Protein AF-0000000081781481 (afdb_homodimer)

Solvent-accessible surface area (backbone atoms only — not comparable to full-atom values): 28693 Å² total; per-residue (Å²): 136,82,78,78,69,82,81,73,68,86,67,67,90,69,80,58,37,53,49,70,46,69,35,91,81,50,75,36,24,35,36,35,25,37,42,32,80,87,38,30,53,44,37,58,68,42,41,53,49,47,42,52,50,50,53,54,48,68,73,36,82,69,44,55,28,35,36,44,34,38,70,39,82,60,22,34,7,67,5,62,32,61,75,64,61,47,91,55,53,70,69,59,33,44,56,41,52,50,41,51,52,51,37,49,54,51,54,53,55,39,74,46,49,32,34,20,42,31,59,27,24,18,24,35,48,22,27,53,55,37,67,37,30,80,39,30,38,33,33,61,67,101,35,40,38,28,44,36,43,40,72,66,63,40,80,79,55,70,49,54,50,51,55,45,19,38,45,45,35,61,69,54,35,51,54,34,47,74,66,17,42,67,26,45,64,67,55,26,42,74,47,45,72,28,75,43,77,39,56,60,91,40,36,67,59,53,48,51,55,54,50,50,59,58,67,70,32,39,62,71,16,30,32,50,38,49,37,59,69,44,45,68,52,53,42,64,38,67,75,38,54,65,57,53,49,50,53,49,46,63,53,48,68,32,65,72,37,38,51,44,46,51,51,53,52,51,52,51,52,48,48,55,53,53,68,75,97,136,82,77,77,67,83,80,72,68,87,65,67,87,67,80,58,36,53,47,71,45,68,34,90,81,49,75,36,24,37,36,36,26,36,41,32,78,87,39,29,53,45,37,59,68,41,40,51,49,47,40,51,50,52,50,52,47,70,72,34,81,70,43,55,28,34,36,42,34,39,71,36,83,59,22,34,7,65,5,62,33,60,74,65,62,45,92,53,55,70,67,59,34,44,55,41,51,50,40,52,53,51,37,48,53,52,53,53,54,38,72,45,50,32,33,20,44,30,59,28,23,18,24,36,48,22,28,53,56,35,67,35,30,79,39,30,39,33,31,62,67,101,35,40,38,27,45,36,42,14,63,65,40,32,69,78,55,64,48,56,48,52,55,45,20,72,55,45,35,47,42,55,34,53,54,32,47,43,65,17,43,67,27,45,62,70,54,26,42,72,48,45,70,29,73,41,76,38,55,60,92,40,38,65,59,52,47,50,55,54,50,53,61,59,66,70,48,60,62,71,63,52,33,51,52,51,36,64,68,45,42,66,48,52,42,65,37,66,77,37,56,65,56,52,47,51,53,50,48,62,53,48,68,32,67,72,36,40,52,42,44,50,50,52,52,52,52,51,52,47,50,54,52,53,66,76,97

Nearest PDB structures (foldseek):
  3ot6-assembly1_A  TM=9.466E-01  e=1.062E-15  Pseudomonas syringae pv. tomato
  5wyb-assembly1_B  TM=8.334E-01  e=3.389E-17  Pseudomonas aeruginosa PA14
  2ppy-assembly1_A  TM=7.833E-01  e=2.543E-17  Geobacillus kaustophilus HTA426
  3sll-assembly1_B  TM=8.277E-01  e=8.293E-13  Mycobacteroides abscessus ATCC 19977
  3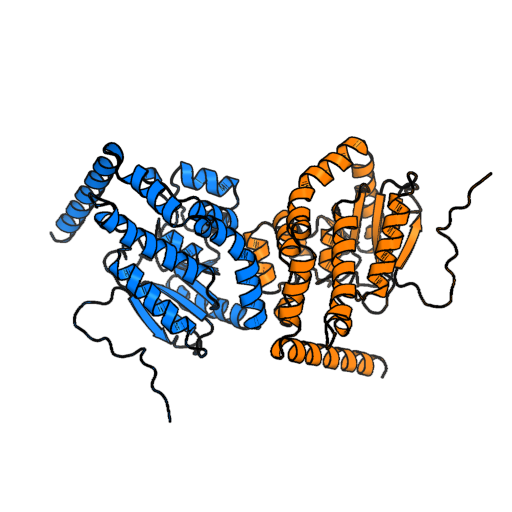sll-assembly1_A  TM=8.297E-01  e=2.469E-12  Mycobacteroides abscessus ATCC 19977

InterPro domains:
  IPR001753 Enoyl-CoA hydratase/isomerase-like domain [PF00378] (28-265)
  IPR018376 Enoyl-CoA hydratase/isomerase, conserved site [PS00166] (115-135)
  IPR029045 ClpP/crotonase-like domain superfamily [SSF52096] (17-269)

Secondary structure (DSSP, 8-state):
-----SSS----SS--SEEEEE-SS-TTEEEEEE--TTT--B-HHHHHHHHHHHHHHHH-TT--EEEEEESSTEEEE--B-GGGTSS--HHHHHHHHHHHHHHHHHHHT-SSEEEEEE-EEEETHHHHHHHTSSEEEEE-SS--EE-GGGGGT----HHHHHHHHHHH-HHHHHHHHHHTPEEPHHHHHHTTSSSEEE-GGGHHHHHHHHHHHHHTS-HHHHHHHHHHHHHHHHHHHHT-HHHHHHHHHHHHTSHHHHHHHHHHHHHHHHHHHHH--/-----SSS----SS--SEEEEE-SS-TTEEEEEE--TTT--B-HHHHHHHHHHHHHHHH-TT--EEEEEESSTEEEE--B-GGGTSS--HHHHHHHHHHHHHHHHHHHT-SSEEEEEE-EEEETHHHHHHHTSSEEEEE-SS--EE--GGGGT----HHHHHHHHHHH-HHHHHHHHHHTPEEPHHHHHHTTSSSEEE-GGGHHHHHHHHHHHHHTS-HHHHHHHHHHHHHHHHHHHHT-HHHHHHHHHHHHTSHHHHHHHHHHHHHHHHHHHHH--

Organism: Acanthaster planci (NCBI:txid133434)

Structure (mmCIF, N/CA/C/O backbone):
data_AF-0000000081781481-model_v1
#
loop_
_entity.id
_entity.type
_entity.pdbx_description
1 polymer 'Enoyl-CoA delta isomerase 1, mitochondrial'
#
loop_
_atom_site.group_PDB
_atom_site.id
_atom_site.type_symbol
_atom_site.label_atom_id
_atom_site.label_alt_id
_atom_site.label_comp_id
_atom_site.label_asym_id
_atom_site.label_entity_id
_atom_site.label_seq_id
_atom_site.pdbx_PDB_ins_code
_atom_site.Cartn_x
_atom_site.Cartn_y
_atom_site.Cartn_z
_atom_site.occupancy
_atom_site.B_iso_or_equiv
_atom_site.auth_seq_id
_atom_site.auth_comp_id
_atom_site.auth_asym_id
_atom_site.auth_atom_id
_atom_site.pdbx_PDB_model_num
ATOM 1 N N . MET A 1 1 ? 37.625 18.391 0.363 1 27.64 1 MET A N 1
ATOM 2 C CA . MET A 1 1 ? 37 19.719 0.466 1 27.64 1 MET A CA 1
ATOM 3 C C . MET A 1 1 ? 35.531 19.609 0.857 1 27.64 1 MET A C 1
ATOM 5 O O . MET A 1 1 ? 34.75 18.984 0.149 1 27.64 1 MET A O 1
ATOM 9 N N . GLU A 1 2 ? 35.219 19.594 2.199 1 27.23 2 GLU A N 1
ATOM 10 C CA . GLU A 1 2 ? 34.125 19.25 3.113 1 27.23 2 GLU A CA 1
ATOM 11 C C . GLU A 1 2 ? 32.938 20.188 2.936 1 27.23 2 GLU A C 1
ATOM 13 O O . GLU A 1 2 ? 33 21.359 3.293 1 27.23 2 GLU A O 1
ATOM 18 N N . SER A 1 3 ? 32.312 20.172 1.702 1 30.05 3 SER A N 1
ATOM 19 C CA . SER A 1 3 ? 31.234 21.125 1.466 1 30.05 3 SER A CA 1
ATOM 20 C C . SER A 1 3 ? 30.219 21.125 2.611 1 30.05 3 SER A C 1
ATOM 22 O O . SER A 1 3 ? 29.594 20.109 2.893 1 30.05 3 SER A O 1
ATOM 24 N N . THR A 1 4 ? 30.5 21.828 3.709 1 33.72 4 THR A N 1
ATOM 25 C CA . THR A 1 4 ? 29.688 22.25 4.848 1 33.72 4 THR A CA 1
ATOM 26 C C . THR A 1 4 ? 28.312 22.75 4.387 1 33.72 4 THR A C 1
ATOM 28 O O . THR A 1 4 ? 28.219 23.812 3.754 1 33.72 4 THR A O 1
ATOM 31 N N . SER A 1 5 ? 27.438 21.906 3.889 1 33.53 5 SER A N 1
ATOM 32 C CA . SER A 1 5 ? 26.141 22.141 3.268 1 33.53 5 SER A CA 1
ATOM 33 C C . SER A 1 5 ? 25.359 23.219 4.012 1 33.53 5 SER A C 1
ATOM 35 O O . SER A 1 5 ? 25.578 23.438 5.203 1 33.53 5 SER A O 1
ATOM 37 N N . ARG A 1 6 ? 24.562 24.156 3.279 1 36.06 6 ARG A N 1
ATOM 38 C CA . ARG A 1 6 ? 23.75 25.359 3.338 1 36.06 6 ARG A CA 1
ATOM 39 C C . ARG A 1 6 ? 22.625 25.219 4.367 1 36.06 6 ARG A C 1
ATOM 41 O O . ARG A 1 6 ? 21.703 26.031 4.406 1 36.06 6 ARG A O 1
ATOM 48 N N . LEU A 1 7 ? 22.5 24.016 4.934 1 38.19 7 LEU A N 1
ATOM 49 C CA . LEU A 1 7 ? 21.344 23.938 5.805 1 38.19 7 LEU A CA 1
ATOM 50 C C . LEU A 1 7 ? 21.438 24.938 6.949 1 38.19 7 LEU A C 1
ATOM 52 O O . LEU A 1 7 ? 20.672 24.859 7.91 1 38.19 7 LEU A O 1
ATOM 56 N N . SER A 1 8 ? 22.734 25.531 7.203 1 34.19 8 SER A N 1
ATOM 57 C CA . SER A 1 8 ? 22.938 26.297 8.43 1 34.19 8 SER A CA 1
ATOM 58 C C . SER A 1 8 ? 21.953 27.469 8.508 1 34.19 8 SER A C 1
ATOM 60 O O . SER A 1 8 ? 21.266 27.641 9.516 1 34.19 8 SER A O 1
ATOM 62 N N . GLY A 1 9 ? 22.375 28.734 7.789 1 34.97 9 GLY A N 1
ATOM 63 C CA . GLY A 1 9 ? 22.547 30.109 8.273 1 34.97 9 GLY A CA 1
ATOM 64 C C . GLY A 1 9 ? 21.25 30.891 8.273 1 34.97 9 GLY A C 1
ATOM 65 O O . GLY A 1 9 ? 21.266 32.125 8.359 1 34.97 9 GLY A O 1
ATOM 66 N N . ILE A 1 10 ? 20.078 30.484 7.641 1 37.06 10 ILE A N 1
ATOM 67 C CA . ILE A 1 10 ? 19.281 31.688 7.566 1 37.06 10 ILE A CA 1
ATOM 68 C C . ILE A 1 10 ? 18.906 32.156 8.977 1 37.06 10 ILE A C 1
ATOM 70 O O . ILE A 1 10 ? 18.062 31.531 9.633 1 37.06 10 ILE A O 1
ATOM 74 N N . SER A 1 11 ? 19.812 32.594 9.828 1 36.09 11 SER A N 1
ATOM 75 C CA . SER A 1 11 ? 19.672 33.281 11.102 1 36.09 11 SER A CA 1
ATOM 76 C C . SER A 1 11 ? 18.75 34.5 10.961 1 36.09 11 SER A C 1
ATOM 78 O O . SER A 1 11 ? 18.688 35.344 11.859 1 36.09 11 SER A O 1
ATOM 80 N N . ASN A 1 12 ? 18.25 34.969 9.852 1 38.19 12 ASN A N 1
ATOM 81 C CA . ASN A 1 12 ? 17.656 36.281 10.117 1 38.19 12 ASN A CA 1
ATOM 82 C C . ASN A 1 12 ? 16.594 36.188 11.211 1 38.19 12 ASN A C 1
ATOM 84 O O . ASN A 1 12 ? 16.047 35.125 11.477 1 38.19 12 ASN A O 1
ATOM 88 N N . GLY A 1 13 ? 16.266 37.219 12.125 1 46.69 13 GLY A N 1
ATOM 89 C CA . GLY A 1 13 ? 15.445 37.531 13.281 1 46.69 13 GLY A CA 1
ATOM 90 C C . GLY A 1 13 ? 14.086 36.844 13.227 1 46.69 13 GLY A C 1
ATOM 91 O O . GLY A 1 13 ? 13.289 36.969 14.164 1 46.69 13 GLY A O 1
ATOM 92 N N . THR A 1 14 ? 13.43 36.688 12.086 1 59.25 14 THR A N 1
ATOM 93 C CA . THR A 1 14 ? 12.047 36.219 12.117 1 59.25 14 THR A CA 1
ATOM 94 C C . THR A 1 14 ? 11.992 34.75 12.438 1 59.25 14 THR A C 1
ATOM 96 O O . THR A 1 14 ? 12.742 33.938 11.859 1 59.25 14 THR A O 1
ATOM 99 N N . GLN A 1 15 ? 11.445 34.438 13.555 1 75.94 15 GLN A N 1
ATOM 100 C CA . GLN A 1 15 ? 11.328 33.062 14.086 1 75.94 15 GLN A CA 1
ATOM 101 C C . GLN A 1 15 ? 10.828 32.094 13.023 1 75.94 15 GLN A C 1
ATOM 103 O O . GLN A 1 15 ? 9.82 32.344 12.367 1 75.94 15 GLN A O 1
ATOM 108 N N . ARG A 1 16 ? 11.672 31.141 12.672 1 91.81 16 ARG A N 1
ATOM 109 C CA . ARG A 1 16 ? 11.297 30.125 11.703 1 91.81 16 ARG A CA 1
ATOM 110 C C . ARG A 1 16 ? 10.148 29.266 12.227 1 91.81 16 ARG A C 1
ATOM 112 O O . ARG A 1 16 ? 10.133 28.891 13.398 1 91.81 16 ARG A O 1
ATOM 119 N N . HIS A 1 17 ? 9.18 29.172 11.391 1 97.88 17 HIS A N 1
ATOM 120 C CA . HIS A 1 17 ? 8.031 28.344 11.742 1 97.88 17 HIS A CA 1
ATOM 121 C C . HIS A 1 17 ? 8.367 26.859 11.609 1 97.88 17 HIS A C 1
ATOM 123 O O . HIS A 1 17 ? 7.629 26 12.102 1 97.88 17 HIS A O 1
ATOM 129 N N . VAL A 1 18 ? 9.461 26.531 10.891 1 98.5 18 VAL A N 1
ATOM 130 C CA . VAL A 1 18 ? 9.922 25.156 10.727 1 98.5 18 VAL A CA 1
ATOM 131 C C . VAL A 1 18 ? 11.438 25.094 10.875 1 98.5 18 VAL A C 1
ATOM 133 O O . VAL A 1 18 ? 12.148 25.953 10.367 1 98.5 18 VAL A O 1
ATOM 136 N N . THR A 1 19 ? 11.922 24.156 11.617 1 98.12 19 THR A N 1
ATOM 137 C CA . THR A 1 19 ? 13.352 23.938 11.75 1 98.12 19 THR A CA 1
ATOM 138 C C . THR A 1 19 ? 13.734 22.547 11.258 1 98.12 19 THR A C 1
ATOM 140 O O . THR A 1 19 ? 12.891 21.656 11.164 1 98.12 19 THR A O 1
ATOM 143 N N . VAL A 1 20 ? 14.961 22.359 10.867 1 98.19 20 VAL A N 1
ATOM 144 C CA . VAL A 1 20 ? 15.438 21.078 10.383 1 98.19 20 VAL A CA 1
ATOM 145 C C . VAL A 1 20 ? 16.844 20.812 10.914 1 98.19 20 VAL A C 1
ATOM 147 O O . VAL A 1 20 ? 17.672 21.734 11.008 1 98.19 20 VAL A O 1
ATOM 150 N N . GLU A 1 21 ? 17.156 19.688 11.359 1 98 21 GLU A N 1
ATOM 151 C CA . GLU A 1 21 ? 18.469 19.234 11.781 1 98 21 GLU A CA 1
ATOM 152 C C . GLU A 1 21 ? 18.719 17.781 11.375 1 98 21 GLU A C 1
ATOM 154 O O . GLU A 1 21 ? 17.781 17.062 11.055 1 98 21 GLU A O 1
ATOM 159 N N . LYS A 1 22 ? 19.969 17.375 11.281 1 98 22 LYS A N 1
ATOM 160 C CA . LYS A 1 22 ? 20.312 15.977 11.07 1 98 22 LYS A CA 1
ATOM 161 C C . LYS A 1 22 ? 20.016 15.148 12.32 1 98 22 LYS A C 1
ATOM 163 O O . LYS A 1 22 ? 20.297 15.578 13.438 1 98 22 LYS A O 1
ATOM 168 N N . ASP A 1 23 ? 19.406 14.016 12.125 1 98.31 23 ASP A N 1
ATOM 169 C CA . ASP A 1 23 ? 19.156 13.148 13.281 1 98.31 23 ASP A CA 1
ATOM 170 C C . ASP A 1 23 ? 20.469 12.766 13.969 1 98.31 23 ASP A C 1
ATOM 172 O O . ASP A 1 23 ? 21.469 12.516 13.297 1 98.31 23 ASP A O 1
ATOM 176 N N . LYS A 1 24 ? 20.453 12.672 15.25 1 95.88 24 LYS A N 1
ATOM 177 C CA . LYS A 1 24 ? 21.656 12.461 16.031 1 95.88 24 LYS A CA 1
ATOM 178 C C . LYS A 1 24 ? 22.141 11.016 15.93 1 95.88 24 LYS A C 1
ATOM 180 O O . LYS A 1 24 ? 23.328 10.734 16.156 1 95.88 24 LYS A O 1
ATOM 185 N N . VAL A 1 25 ? 21.266 10.125 15.68 1 97.5 25 VAL A N 1
ATOM 186 C CA . VAL A 1 25 ? 21.578 8.695 15.672 1 97.5 25 VAL A CA 1
ATOM 187 C C . VAL A 1 25 ? 21.656 8.188 14.234 1 97.5 25 VAL A C 1
ATOM 189 O O . VAL A 1 25 ? 22.641 7.547 13.852 1 97.5 25 VAL A O 1
ATOM 192 N N . LEU A 1 26 ? 20.656 8.508 13.469 1 98.06 26 LEU A N 1
ATOM 193 C CA . LEU A 1 26 ? 20.594 8.117 12.062 1 98.06 26 LEU A CA 1
ATOM 194 C C . LEU A 1 26 ? 21.109 9.242 11.172 1 98.06 26 LEU A C 1
ATOM 196 O O . LEU A 1 26 ? 20.359 10.156 10.828 1 98.06 26 LEU A O 1
ATOM 200 N N . LYS A 1 27 ? 22.266 9.188 10.672 1 96.31 27 LYS A N 1
ATOM 201 C CA . LYS A 1 27 ? 22.969 10.289 10.016 1 96.31 27 LYS A CA 1
ATOM 202 C C . LYS A 1 27 ? 22.359 10.586 8.648 1 96.31 27 LYS A C 1
ATOM 204 O O . LYS A 1 27 ? 22.594 11.656 8.078 1 96.31 27 LYS A O 1
ATOM 209 N N . ASP A 1 28 ? 21.609 9.688 8.062 1 98.25 28 ASP A N 1
ATOM 210 C CA . ASP A 1 28 ? 21 9.898 6.758 1 98.25 28 ASP A CA 1
ATOM 211 C C . ASP A 1 28 ? 19.531 10.281 6.895 1 98.25 28 ASP A C 1
ATOM 213 O O . ASP A 1 28 ? 18.75 10.164 5.941 1 98.25 28 ASP A O 1
ATOM 217 N N . VAL A 1 29 ? 19.188 10.758 8.102 1 98.81 29 VAL A N 1
ATOM 218 C CA . VAL A 1 29 ? 17.797 11.117 8.367 1 98.81 29 VAL A CA 1
ATOM 219 C C . VAL A 1 29 ? 17.734 12.57 8.844 1 98.81 29 VAL A C 1
ATOM 221 O O . VAL A 1 29 ? 18.516 12.992 9.695 1 98.81 29 VAL A O 1
ATOM 224 N N . ALA A 1 30 ? 16.844 13.367 8.281 1 98.81 30 ALA A N 1
ATOM 225 C CA . ALA A 1 30 ? 16.562 14.727 8.727 1 98.81 30 ALA A CA 1
ATOM 226 C C . ALA A 1 30 ? 15.398 14.75 9.711 1 98.81 30 ALA A C 1
ATOM 228 O O . ALA A 1 30 ? 14.422 14.008 9.539 1 98.81 30 ALA A O 1
ATOM 229 N N . VAL A 1 31 ? 15.516 15.555 10.695 1 98.88 31 VAL A N 1
ATOM 230 C CA . VAL A 1 31 ? 14.398 15.805 11.602 1 98.88 31 VAL A CA 1
ATOM 231 C C . VAL A 1 31 ? 13.82 17.188 11.336 1 98.88 31 VAL A C 1
ATOM 233 O O . VAL A 1 31 ? 14.492 18.203 11.547 1 98.88 31 VAL A O 1
ATOM 236 N N . ILE A 1 32 ? 12.656 17.234 10.828 1 98.81 32 ILE A N 1
ATOM 237 C CA . ILE A 1 32 ? 11.914 18.453 10.555 1 98.81 32 ILE A CA 1
ATOM 238 C C . ILE A 1 32 ? 10.945 18.734 11.695 1 98.81 32 ILE A C 1
ATOM 240 O O . ILE A 1 32 ? 10.086 17.906 12.008 1 98.81 32 ILE A O 1
ATOM 244 N N . SER A 1 33 ? 11 19.906 12.266 1 98.81 33 SER A N 1
ATOM 245 C CA . SER A 1 33 ? 10.156 20.234 13.406 1 98.81 33 SER A CA 1
ATOM 246 C C . SER A 1 33 ? 9.305 21.469 13.125 1 98.81 33 SER A C 1
ATOM 248 O O . SER A 1 33 ? 9.836 22.547 12.812 1 98.81 33 SER A O 1
ATOM 250 N N . LEU A 1 34 ? 7.984 21.281 13.172 1 98.75 34 LEU A N 1
ATOM 251 C CA . LEU A 1 34 ? 7.113 22.453 13.227 1 98.75 34 LEU A CA 1
ATOM 252 C C . LEU A 1 34 ? 7.379 23.281 14.484 1 98.75 34 LEU A C 1
ATOM 254 O O . LEU A 1 34 ? 7.496 22.719 15.578 1 98.75 34 LEU A O 1
ATOM 258 N N . ASN A 1 35 ? 7.465 24.578 14.289 1 98.06 35 ASN A N 1
ATOM 259 C CA . ASN A 1 35 ? 7.945 25.422 15.383 1 98.06 35 ASN A CA 1
ATOM 260 C C . ASN A 1 35 ? 7.215 26.766 15.414 1 98.06 35 ASN A C 1
ATOM 262 O O . ASN A 1 35 ? 7.84 27.812 15.586 1 98.06 35 ASN A O 1
ATOM 266 N N . ARG A 1 36 ? 5.93 26.672 15.172 1 96.88 36 ARG A N 1
ATOM 267 C CA . ARG A 1 36 ? 5.102 27.875 15.25 1 96.88 36 ARG A CA 1
ATOM 268 C C . ARG A 1 36 ? 4.164 27.812 16.453 1 96.88 36 ARG A C 1
ATOM 270 O O . ARG A 1 36 ? 3.047 27.312 16.344 1 96.88 36 ARG A O 1
ATOM 277 N N . SER A 1 37 ? 4.555 28.359 17.5 1 93.94 37 SER A N 1
ATOM 278 C CA . SER A 1 37 ? 3.729 28.422 18.688 1 93.94 37 SER A CA 1
ATOM 279 C C . SER A 1 37 ? 2.482 29.266 18.469 1 93.94 37 SER A C 1
ATOM 281 O O . SER A 1 37 ? 2.52 30.25 17.719 1 93.94 37 SER A O 1
ATOM 283 N N . PRO A 1 38 ? 1.333 28.969 19.047 1 94.19 38 PRO A N 1
ATOM 284 C CA . PRO A 1 38 ? 1.191 27.984 20.109 1 94.19 38 PRO A CA 1
ATOM 285 C C . PRO A 1 38 ? 0.744 26.609 19.594 1 94.19 38 PRO A C 1
ATOM 287 O O . PRO A 1 38 ? 0.763 25.625 20.328 1 94.19 38 PRO A O 1
ATOM 290 N N . SER A 1 39 ? 0.363 26.531 18.391 1 96.12 39 SER A N 1
ATOM 291 C CA . SER A 1 39 ? -0.288 25.266 18.062 1 96.12 39 SER A CA 1
ATOM 292 C C . SER A 1 39 ? 0.047 24.844 16.625 1 96.12 39 SER A C 1
ATOM 294 O O . SER A 1 39 ? -0.646 24 16.047 1 96.12 39 SER A O 1
ATOM 296 N N . ASN A 1 40 ? 1.096 25.438 16.031 1 97.5 40 ASN A N 1
ATOM 297 C CA . ASN A 1 40 ? 1.562 25.078 14.703 1 97.5 40 ASN A CA 1
ATOM 298 C C . ASN A 1 40 ? 0.438 25.172 13.672 1 97.5 40 ASN A C 1
ATOM 300 O O . ASN A 1 40 ? 0.231 24.234 12.898 1 97.5 40 ASN A O 1
ATOM 304 N N . LEU A 1 41 ? -0.308 26.328 13.766 1 97.12 41 LEU A N 1
ATOM 305 C CA . LEU A 1 41 ? -1.279 26.578 12.711 1 97.12 41 LEU A CA 1
ATOM 306 C C . LEU A 1 41 ? -0.585 26.719 11.359 1 97.12 41 LEU A C 1
ATOM 308 O O . LEU A 1 41 ? 0.449 27.391 11.258 1 97.12 41 LEU A O 1
ATOM 312 N N . LEU A 1 42 ? -1.182 26.109 10.359 1 98 42 LEU A N 1
ATOM 313 C CA . LEU A 1 42 ? -0.59 26.125 9.023 1 98 42 LEU A CA 1
ATOM 314 C C . LEU A 1 42 ? -0.992 27.375 8.258 1 98 42 LEU A C 1
ATOM 316 O O . LEU A 1 42 ? -2.121 27.469 7.773 1 98 42 LEU A O 1
ATOM 320 N N . ASN A 1 43 ? -0.117 28.312 8.242 1 97.19 43 ASN A N 1
ATOM 321 C CA . ASN A 1 43 ? -0.297 29.469 7.383 1 97.19 43 ASN A CA 1
ATOM 322 C C . ASN A 1 43 ? 0.637 29.422 6.176 1 97.19 43 ASN A C 1
ATOM 324 O O . ASN A 1 43 ? 1.424 28.484 6.031 1 97.19 43 ASN A O 1
ATOM 328 N N . ARG A 1 44 ? 0.47 30.375 5.332 1 97.31 44 ARG A N 1
ATOM 329 C CA . ARG A 1 44 ? 1.217 30.391 4.078 1 97.31 44 ARG A CA 1
ATOM 330 C C . ARG A 1 44 ? 2.721 30.359 4.336 1 97.31 44 ARG A C 1
ATOM 332 O O . ARG A 1 44 ? 3.457 29.641 3.67 1 97.31 44 ARG A O 1
ATOM 339 N N . LYS A 1 45 ? 3.178 31.125 5.258 1 97 45 LYS A N 1
ATOM 340 C CA . LYS A 1 45 ? 4.602 31.188 5.57 1 97 45 LYS A CA 1
ATOM 341 C C . LYS A 1 45 ? 5.125 29.812 6.008 1 97 45 LYS A C 1
ATOM 343 O O . LYS A 1 45 ? 6.16 29.359 5.516 1 97 45 LYS A O 1
ATOM 348 N N . LEU A 1 46 ? 4.477 29.172 6.949 1 98.19 46 LEU A N 1
ATOM 349 C CA . LEU A 1 46 ? 4.883 27.859 7.43 1 98.19 46 LEU A CA 1
ATOM 350 C C . LEU A 1 46 ? 4.91 26.844 6.285 1 98.19 46 LEU A C 1
ATOM 352 O O . LEU A 1 46 ? 5.867 26.078 6.148 1 98.19 46 LEU A O 1
ATOM 356 N N . LEU A 1 47 ? 3.857 26.844 5.457 1 98.5 47 LEU A N 1
ATOM 357 C CA . LEU A 1 47 ? 3.775 25.922 4.332 1 98.5 47 LEU A CA 1
ATOM 358 C C . LEU A 1 47 ? 4.949 26.125 3.381 1 98.5 47 LEU A C 1
ATOM 360 O O . LEU A 1 47 ? 5.578 25.141 2.953 1 98.5 47 LEU A O 1
ATOM 364 N N . ARG A 1 48 ? 5.266 27.328 3.064 1 97.88 48 ARG A N 1
ATOM 365 C CA . ARG A 1 48 ? 6.344 27.625 2.127 1 97.88 48 ARG A CA 1
ATOM 366 C C . ARG A 1 48 ? 7.699 27.234 2.707 1 97.88 48 ARG A C 1
ATOM 368 O O . ARG A 1 48 ? 8.57 26.734 1.989 1 97.88 48 ARG A O 1
ATOM 375 N N . GLU A 1 49 ? 7.867 27.484 3.998 1 98.12 49 GLU A N 1
ATOM 376 C CA . GLU A 1 49 ? 9.102 27.062 4.656 1 98.12 49 GLU A CA 1
ATOM 377 C C . GLU A 1 49 ? 9.242 25.547 4.625 1 98.12 49 GLU A C 1
ATOM 379 O O . GLU A 1 49 ? 10.328 25.031 4.363 1 98.12 49 GLU A O 1
ATOM 384 N N . LEU A 1 50 ? 8.18 24.859 4.91 1 98.44 50 LEU A N 1
ATOM 385 C CA . LEU A 1 50 ? 8.195 23.391 4.895 1 98.44 50 LEU A CA 1
ATOM 386 C C . LEU A 1 50 ? 8.508 22.875 3.496 1 98.44 50 LEU A C 1
ATOM 388 O O . LEU A 1 50 ? 9.312 21.953 3.342 1 98.44 50 LEU A O 1
ATOM 392 N N . ILE A 1 51 ? 7.914 23.453 2.457 1 98.44 51 ILE A N 1
ATOM 393 C CA . ILE A 1 51 ? 8.164 23.078 1.07 1 98.44 51 ILE A CA 1
ATOM 394 C C . ILE A 1 51 ? 9.648 23.25 0.744 1 98.44 51 ILE A C 1
ATOM 396 O O . ILE A 1 51 ? 10.281 22.344 0.193 1 98.44 51 ILE A O 1
ATOM 400 N N . ALA A 1 52 ? 10.164 24.391 1.097 1 97.94 52 ALA A N 1
ATOM 401 C CA . ALA A 1 52 ? 11.562 24.688 0.813 1 97.94 52 ALA A CA 1
ATOM 402 C C . ALA A 1 52 ? 12.484 23.672 1.491 1 97.94 52 ALA A C 1
ATOM 404 O O . ALA A 1 52 ? 13.445 23.203 0.886 1 97.94 52 ALA A O 1
ATOM 405 N N . ILE A 1 53 ? 12.188 23.344 2.693 1 98.06 53 ILE A N 1
ATOM 406 C CA . ILE A 1 53 ? 12.992 22.406 3.463 1 98.06 53 ILE A CA 1
ATOM 407 C C . ILE A 1 53 ? 12.922 21.016 2.826 1 98.06 53 ILE A C 1
ATOM 409 O O . ILE A 1 53 ? 13.945 20.359 2.645 1 98.06 53 ILE A O 1
ATOM 413 N N . ILE A 1 54 ? 11.766 20.547 2.482 1 98.31 54 ILE A N 1
ATOM 414 C CA . ILE A 1 54 ? 11.586 19.234 1.866 1 98.31 54 ILE A CA 1
ATOM 415 C C . ILE A 1 54 ? 12.336 19.188 0.536 1 98.31 54 ILE A C 1
ATOM 417 O O . ILE A 1 54 ? 13.016 18.203 0.237 1 98.31 54 ILE A O 1
ATOM 421 N N . ASP A 1 55 ? 12.227 20.25 -0.242 1 98.31 55 ASP A N 1
ATOM 422 C CA . ASP A 1 55 ? 12.93 20.328 -1.519 1 98.31 55 ASP A CA 1
ATOM 423 C C . ASP A 1 55 ? 14.438 20.219 -1.32 1 98.31 55 ASP A C 1
ATOM 425 O O . ASP A 1 55 ? 15.117 19.516 -2.07 1 98.31 55 ASP A O 1
ATOM 429 N N . ASP A 1 56 ? 14.938 20.922 -0.339 1 97.94 56 ASP A N 1
ATOM 430 C CA . ASP A 1 56 ? 16.359 20.891 -0.047 1 97.94 56 ASP A CA 1
ATOM 431 C C . ASP A 1 56 ? 16.828 19.484 0.332 1 97.94 56 ASP A C 1
ATOM 433 O O . ASP A 1 56 ? 17.844 19 -0.157 1 97.94 56 ASP A O 1
ATOM 437 N N . ILE A 1 57 ? 16.062 18.844 1.188 1 98.12 57 ILE A N 1
ATOM 438 C CA . ILE A 1 57 ? 16.406 17.5 1.642 1 98.12 57 ILE A CA 1
ATOM 439 C C . ILE A 1 57 ? 16.312 16.531 0.476 1 98.12 57 ILE A C 1
ATOM 441 O O . ILE A 1 57 ? 17.172 15.648 0.315 1 98.12 57 ILE A O 1
ATOM 445 N N . GLU A 1 58 ? 15.344 16.656 -0.349 1 97.06 58 GLU A N 1
ATOM 446 C CA . GLU A 1 58 ? 15.133 15.805 -1.521 1 97.06 58 GLU A CA 1
ATOM 447 C C . GLU A 1 58 ? 16.312 15.906 -2.49 1 97.06 58 GLU A C 1
ATOM 449 O O . GLU A 1 58 ? 16.688 14.922 -3.127 1 97.06 58 GLU A O 1
ATOM 454 N N . ALA A 1 59 ? 16.844 17.031 -2.588 1 97.25 59 ALA A N 1
ATOM 455 C CA . ALA A 1 59 ? 17.922 17.297 -3.543 1 97.25 59 ALA A CA 1
ATOM 456 C C . ALA A 1 59 ? 19.25 16.797 -3.004 1 97.25 59 ALA A C 1
ATOM 458 O O . ALA A 1 59 ? 20.234 16.688 -3.756 1 97.25 59 ALA A O 1
ATOM 459 N N . ASN A 1 60 ? 19.359 16.609 -1.707 1 97.12 60 ASN A N 1
ATOM 460 C CA . ASN A 1 60 ? 20.578 16.172 -1.037 1 97.12 60 ASN A CA 1
ATOM 461 C C . ASN A 1 60 ? 20.609 14.656 -0.856 1 97.12 60 ASN A C 1
ATOM 463 O O . ASN A 1 60 ? 19.938 14.125 0.027 1 97.12 60 ASN A O 1
ATOM 467 N N . LYS A 1 61 ? 21.422 13.93 -1.583 1 94.56 61 LYS A N 1
ATOM 468 C CA . LYS A 1 61 ? 21.438 12.469 -1.647 1 94.56 61 LYS A CA 1
ATOM 469 C C . LYS A 1 61 ? 21.938 11.867 -0.339 1 94.56 61 LYS A C 1
ATOM 471 O O . LYS A 1 61 ? 21.828 10.664 -0.116 1 94.56 61 LYS A O 1
ATOM 476 N N . SER A 1 62 ? 22.5 12.703 0.531 1 96.81 62 SER A N 1
ATOM 477 C CA . SER A 1 62 ? 22.969 12.188 1.817 1 96.81 62 SER A CA 1
ATOM 478 C C . SER A 1 62 ? 21.797 11.867 2.738 1 96.81 62 SER A C 1
ATOM 480 O O . SER A 1 62 ? 21.969 11.188 3.752 1 96.81 62 SER A O 1
ATOM 482 N N . TYR A 1 63 ? 20.641 12.383 2.447 1 98.5 63 TYR A N 1
ATOM 483 C CA . TYR A 1 63 ? 19.453 12.07 3.227 1 98.5 63 TYR A CA 1
ATOM 484 C C . TYR A 1 63 ? 18.625 10.984 2.545 1 98.5 63 TYR A C 1
ATOM 486 O O . TYR A 1 63 ? 18.375 11.047 1.34 1 98.5 63 TYR A O 1
ATOM 494 N N . ARG A 1 64 ? 18.188 9.992 3.344 1 98.5 64 ARG A N 1
ATOM 495 C CA . ARG A 1 64 ? 17.344 8.898 2.859 1 98.5 64 ARG A CA 1
ATOM 496 C C . ARG A 1 64 ? 16 8.883 3.58 1 98.5 64 ARG A C 1
ATOM 498 O O . ARG A 1 64 ? 15.062 8.234 3.127 1 98.5 64 ARG A O 1
ATOM 505 N N . GLY A 1 65 ? 15.922 9.57 4.703 1 98.75 65 GLY A N 1
ATOM 506 C CA . GLY A 1 65 ? 14.688 9.633 5.477 1 98.75 65 GLY A CA 1
ATOM 507 C C . GLY A 1 65 ? 14.453 10.984 6.121 1 98.75 65 GLY A C 1
ATOM 508 O O . GLY A 1 65 ? 15.367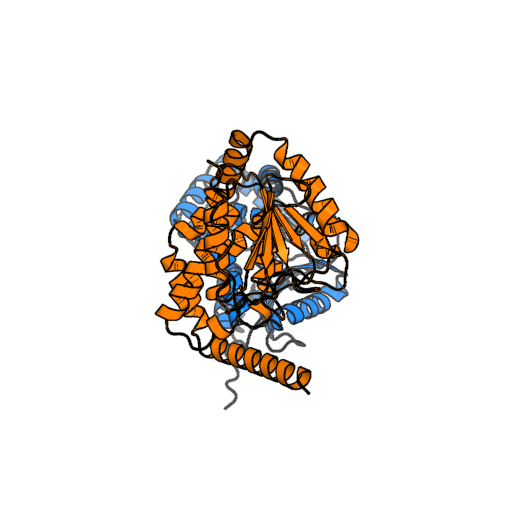 11.805 6.199 1 98.75 65 GLY A O 1
ATOM 509 N N . ALA A 1 66 ? 13.258 11.258 6.535 1 98.88 66 ALA A N 1
ATOM 510 C CA . ALA A 1 66 ? 12.875 12.461 7.262 1 98.88 66 ALA A CA 1
ATOM 511 C C . ALA A 1 66 ? 11.844 12.148 8.336 1 98.88 66 ALA A C 1
ATOM 513 O O . ALA A 1 66 ? 10.898 11.383 8.102 1 98.88 66 ALA A O 1
ATOM 514 N N . ILE A 1 67 ? 12.07 12.633 9.484 1 98.94 67 ILE A N 1
ATOM 515 C CA . ILE A 1 67 ? 11.102 12.602 10.57 1 98.94 67 ILE A CA 1
ATOM 516 C C . ILE A 1 67 ? 10.398 13.953 10.68 1 98.94 67 ILE A C 1
ATOM 518 O O . ILE A 1 67 ? 11.047 15 10.742 1 98.94 67 ILE A O 1
ATOM 522 N N . LEU A 1 68 ? 9.094 14.008 10.539 1 98.94 68 LEU A N 1
ATOM 523 C CA . LEU A 1 68 ? 8.289 15.203 10.766 1 98.94 68 LEU A CA 1
ATOM 524 C C . LEU A 1 68 ? 7.734 15.211 12.188 1 98.94 68 LEU A C 1
ATOM 526 O O . LEU A 1 68 ? 7.023 14.289 12.586 1 98.94 68 LEU A O 1
ATOM 530 N N . THR A 1 69 ? 8.086 16.172 12.906 1 98.88 69 THR A N 1
ATOM 531 C CA . THR A 1 69 ? 7.652 16.281 14.297 1 98.88 69 THR A CA 1
ATOM 532 C C . THR A 1 69 ? 7.371 17.734 14.672 1 98.88 69 THR A C 1
ATOM 534 O O . THR A 1 69 ? 7.105 18.562 13.797 1 98.88 69 THR A O 1
ATOM 537 N N . SER A 1 70 ? 7.184 18.031 15.969 1 98.81 70 SER A N 1
ATOM 538 C CA . SER A 1 70 ? 6.879 19.375 16.453 1 98.81 70 SER A CA 1
ATOM 539 C C . SER A 1 70 ? 7.754 19.75 17.641 1 98.81 70 SER A C 1
ATOM 541 O O . SER A 1 70 ? 8.016 18.906 18.516 1 98.81 70 SER A O 1
ATOM 543 N N . SER A 1 71 ? 8.211 20.984 17.641 1 97.94 71 SER A N 1
ATOM 544 C CA . SER A 1 71 ? 8.93 21.5 18.812 1 97.94 71 SER A CA 1
ATOM 545 C C . SER A 1 71 ? 7.965 22.062 19.844 1 97.94 71 SER A C 1
ATOM 547 O O . SER A 1 71 ? 8.375 22.406 20.953 1 97.94 71 SER A O 1
ATOM 549 N N . VAL A 1 72 ? 6.676 22.203 19.469 1 97.12 72 VAL A N 1
ATOM 550 C CA . VAL A 1 72 ? 5.656 22.703 20.375 1 97.12 72 VAL A CA 1
ATOM 551 C C . VAL A 1 72 ? 5.137 21.562 21.25 1 97.12 72 VAL A C 1
ATOM 553 O O . VAL A 1 72 ? 4.777 20.484 20.734 1 97.12 72 VAL A O 1
ATOM 556 N N . THR A 1 73 ? 5.102 21.781 22.547 1 95.75 73 THR A N 1
ATOM 557 C CA . THR A 1 73 ? 4.711 20.734 23.484 1 95.75 73 THR A CA 1
ATOM 558 C C . THR A 1 73 ? 3.25 20.359 23.297 1 95.75 73 THR A C 1
ATOM 560 O O . THR A 1 73 ? 2.383 21.219 23.172 1 95.75 73 THR A O 1
ATOM 563 N N . SER A 1 74 ? 2.939 19.125 23.125 1 97.19 74 SER A N 1
ATOM 564 C CA . SER A 1 74 ? 1.626 18.484 23.188 1 97.19 74 SER A CA 1
ATOM 565 C C . SER A 1 74 ? 0.804 18.812 21.938 1 97.19 74 SER A C 1
ATOM 567 O O . SER A 1 74 ? -0.409 18.594 21.922 1 97.19 74 SER A O 1
ATOM 569 N N . VAL A 1 75 ? 1.461 19.422 21.016 1 98.12 75 VAL A N 1
ATOM 570 C CA . VAL A 1 75 ? 0.74 19.75 19.781 1 98.12 75 VAL A CA 1
ATOM 571 C C . VAL A 1 75 ? 1.622 19.453 18.562 1 98.12 75 VAL A C 1
ATOM 573 O O . VAL A 1 75 ? 2.756 19.922 18.484 1 98.12 75 VAL A O 1
ATOM 576 N N . PHE A 1 76 ? 1.178 18.609 17.734 1 98.69 76 PHE A N 1
ATOM 577 C CA . PHE A 1 76 ? 1.78 18.438 16.422 1 98.69 76 PHE A CA 1
ATOM 578 C C . PHE A 1 76 ? 1.356 19.562 15.477 1 98.69 76 PHE A C 1
ATOM 580 O O . PHE A 1 76 ? 2.174 20.406 15.094 1 98.69 76 PHE A O 1
ATOM 587 N N . SER A 1 77 ? 0.084 19.734 15.219 1 98.44 77 SER A N 1
ATOM 588 C CA . SER A 1 77 ? -0.527 20.875 14.539 1 98.44 77 SER A CA 1
ATOM 589 C C . SER A 1 77 ? -2.041 20.875 14.727 1 98.44 77 SER A C 1
ATOM 591 O O . SER A 1 77 ? -2.686 19.828 14.648 1 98.44 77 SER A O 1
ATOM 593 N N . SER A 1 78 ? -2.537 22.078 14.891 1 96.31 78 SER A N 1
ATOM 594 C CA . SER A 1 78 ? -3.977 22.234 15.078 1 96.31 78 SER A CA 1
ATOM 595 C C . SER A 1 78 ? -4.68 22.484 13.75 1 96.31 78 SER A C 1
ATOM 597 O O . SER A 1 78 ? -5.867 22.812 13.719 1 96.31 78 SER A O 1
ATOM 599 N N . GLY A 1 79 ? -3.898 22.5 12.688 1 96.62 79 GLY A N 1
ATOM 600 C CA . GLY A 1 79 ? -4.523 22.562 11.375 1 96.62 79 GLY A CA 1
ATOM 601 C C . GLY A 1 79 ? -4.289 23.875 10.664 1 96.62 79 GLY A C 1
ATOM 602 O O . GLY A 1 79 ? -3.271 24.531 10.883 1 96.62 79 GLY A O 1
ATOM 603 N N . LEU A 1 80 ? -5.195 24.172 9.727 1 96 80 LEU A N 1
ATOM 604 C CA . LEU A 1 80 ? -5.055 25.375 8.898 1 96 80 LEU A CA 1
ATOM 605 C C . LEU A 1 80 ? -5.316 26.641 9.727 1 96 80 LEU A C 1
ATOM 607 O O . LEU A 1 80 ? -6.219 26.656 10.562 1 96 80 LEU A O 1
ATOM 611 N N . ASP A 1 81 ? -4.547 27.656 9.492 1 95.19 81 ASP A N 1
ATOM 612 C CA . ASP A 1 81 ? -4.789 28.969 10.07 1 95.19 81 ASP A CA 1
ATOM 613 C C . ASP A 1 81 ? -6.035 29.609 9.461 1 95.19 81 ASP A C 1
ATOM 615 O O . ASP A 1 81 ? -6.031 30 8.297 1 95.19 81 ASP A O 1
ATOM 619 N N . VAL A 1 82 ? -7.02 29.734 10.258 1 94 82 VAL A N 1
ATOM 620 C CA . VAL A 1 82 ? -8.312 30.25 9.797 1 94 82 VAL A CA 1
ATOM 621 C C . VAL A 1 82 ? -8.141 31.641 9.211 1 94 82 VAL A C 1
ATOM 623 O O . VAL A 1 82 ? -8.914 32.062 8.344 1 94 82 VAL A O 1
ATOM 626 N N . VAL A 1 83 ? -7.117 32.375 9.641 1 94.38 83 VAL A N 1
ATOM 627 C CA . VAL A 1 83 ? -6.832 33.719 9.102 1 94.38 83 VAL A CA 1
ATOM 628 C C . VAL A 1 83 ? -6.613 33.625 7.594 1 94.38 83 VAL A C 1
ATOM 630 O O . VAL A 1 83 ? -6.973 34.531 6.855 1 94.38 83 VAL A O 1
ATOM 633 N N . GLU A 1 84 ? -6.121 32.5 7.125 1 96.31 84 GLU A N 1
ATOM 634 C CA . GLU A 1 84 ? -5.84 32.281 5.707 1 96.31 84 GLU A CA 1
ATOM 635 C C . GLU A 1 84 ? -7.117 32.031 4.922 1 96.31 84 GLU A C 1
ATOM 637 O O . GLU A 1 84 ? -7.117 32.062 3.689 1 96.31 84 GLU A O 1
ATOM 642 N N . LEU A 1 85 ? -8.203 31.766 5.621 1 96.25 85 LEU A N 1
ATOM 643 C CA . LEU A 1 85 ? -9.453 31.344 4.988 1 96.25 85 LEU A CA 1
ATOM 644 C C . LEU A 1 85 ? -10.523 32.406 5.109 1 96.25 85 LEU A C 1
ATOM 646 O O . LEU A 1 85 ? -11.516 32.406 4.383 1 96.25 85 LEU A O 1
ATOM 650 N N . HIS A 1 86 ? -10.352 33.312 6.035 1 95.94 86 HIS A N 1
ATOM 651 C CA . HIS A 1 86 ? -11.375 34.281 6.375 1 95.94 86 HIS A CA 1
ATOM 652 C C . HIS A 1 86 ? -11.188 35.562 5.586 1 95.94 86 HIS A C 1
ATOM 654 O O . HIS A 1 86 ? -10.133 36.219 5.664 1 95.94 86 HIS A O 1
ATOM 660 N N . GLN A 1 87 ? -12.172 35.969 4.855 1 96.62 87 GLN A N 1
ATOM 661 C CA . GLN A 1 87 ? -12.234 37.25 4.129 1 96.62 87 GLN A CA 1
ATOM 662 C C . GLN A 1 87 ? -11.008 37.438 3.238 1 96.62 87 GLN A C 1
ATOM 664 O O . GLN A 1 87 ? -10.359 38.469 3.27 1 96.62 87 GLN A O 1
ATOM 669 N N . LYS A 1 88 ? -10.734 36.469 2.467 1 97.31 88 LYS A N 1
ATOM 670 C CA . LYS A 1 88 ? -9.633 36.531 1.504 1 97.31 88 LYS A CA 1
ATOM 671 C C . LYS A 1 88 ? -10.156 36.656 0.078 1 97.31 88 LYS A C 1
ATOM 673 O O . LYS A 1 88 ? -11.211 36.125 -0.259 1 97.31 88 LYS A O 1
ATOM 678 N N . SER A 1 89 ? -9.406 37.438 -0.708 1 98 89 SER A N 1
ATOM 679 C CA . SER A 1 89 ? -9.664 37.406 -2.143 1 98 89 SER A CA 1
ATOM 680 C C . SER A 1 89 ? -9.32 36.062 -2.754 1 98 89 SER A C 1
ATOM 682 O O . SER A 1 89 ? -8.617 35.25 -2.139 1 98 89 SER A O 1
ATOM 684 N N . PHE A 1 90 ? -9.867 35.812 -3.932 1 97.94 90 PHE A N 1
ATOM 685 C CA . PHE A 1 90 ? -9.562 34.562 -4.609 1 97.94 90 PHE A CA 1
ATOM 686 C C . PHE A 1 90 ? -8.055 34.375 -4.762 1 97.94 90 PHE A C 1
ATOM 688 O O . PHE A 1 90 ? -7.527 33.281 -4.535 1 97.94 90 PHE A O 1
ATOM 695 N N . ASP A 1 91 ? -7.379 35.438 -5.086 1 97.88 91 ASP A N 1
ATOM 696 C CA . ASP A 1 91 ? -5.938 35.375 -5.316 1 97.88 91 ASP A CA 1
ATOM 697 C C . ASP A 1 91 ? -5.195 35.031 -4.027 1 97.88 91 ASP A C 1
ATOM 699 O O . ASP A 1 91 ? -4.262 34.219 -4.039 1 97.88 91 ASP A O 1
ATOM 703 N N . GLN A 1 92 ? -5.578 35.656 -2.986 1 97.44 92 GLN A N 1
ATOM 704 C CA . GLN A 1 92 ? -4.973 35.344 -1.694 1 97.44 92 GLN A CA 1
ATOM 705 C C . GLN A 1 92 ? -5.227 33.906 -1.296 1 97.44 92 GLN A C 1
ATOM 707 O O . GLN A 1 92 ? -4.312 33.188 -0.851 1 97.44 92 GLN A O 1
ATOM 712 N N . PHE A 1 93 ? -6.453 33.469 -1.489 1 97.88 93 PHE A N 1
ATOM 713 C CA . PHE A 1 93 ? -6.812 32.094 -1.176 1 97.88 93 PHE A CA 1
ATOM 714 C C . PHE A 1 93 ? -6.043 31.125 -2.061 1 97.88 93 PHE A C 1
ATOM 716 O O . PHE A 1 93 ? -5.504 30.125 -1.574 1 97.88 93 PHE A O 1
ATOM 723 N N . ARG A 1 94 ? -6.023 31.406 -3.328 1 98 94 ARG A N 1
ATOM 724 C CA . ARG A 1 94 ? -5.316 30.562 -4.289 1 98 94 ARG A CA 1
ATOM 725 C C . ARG A 1 94 ? -3.859 30.375 -3.881 1 98 94 ARG A C 1
ATOM 727 O O . ARG A 1 94 ? -3.326 29.266 -3.969 1 98 94 ARG A O 1
ATOM 734 N N . ASP A 1 95 ? -3.223 31.406 -3.5 1 97.69 95 ASP A N 1
ATOM 735 C CA . ASP A 1 95 ? -1.825 31.344 -3.084 1 97.69 95 ASP A CA 1
ATOM 736 C C . ASP A 1 95 ? -1.65 30.391 -1.897 1 97.69 95 ASP A C 1
ATOM 738 O O . ASP A 1 95 ? -0.736 29.562 -1.886 1 97.69 95 ASP A O 1
ATOM 742 N N . PHE A 1 96 ? -2.479 30.547 -0.953 1 98 96 PHE A N 1
ATOM 743 C CA . PHE A 1 96 ? -2.441 29.688 0.228 1 98 96 PHE A CA 1
ATOM 744 C C . PHE A 1 96 ? -2.756 28.234 -0.14 1 98 96 PHE A C 1
ATOM 746 O O . PHE A 1 96 ? -1.993 27.328 0.191 1 98 96 PHE A O 1
ATOM 753 N N . TRP A 1 97 ? -3.812 28.031 -0.86 1 98.19 97 TRP A N 1
ATOM 754 C CA . TRP A 1 97 ? -4.32 26.688 -1.164 1 98.19 97 TRP A CA 1
ATOM 755 C C . TRP A 1 97 ? -3.363 25.938 -2.086 1 98.19 97 TRP A C 1
ATOM 757 O O . TRP A 1 97 ? -3.141 24.75 -1.916 1 98.19 97 TRP A O 1
ATOM 767 N N . SER A 1 98 ? -2.82 26.641 -3.039 1 98.06 98 SER A N 1
ATOM 768 C CA . SER A 1 98 ? -1.837 26.016 -3.916 1 98.06 98 SER A CA 1
ATOM 769 C C . SER A 1 98 ? -0.596 25.594 -3.139 1 98.06 98 SER A C 1
ATOM 771 O O . SER A 1 98 ? 0.028 24.578 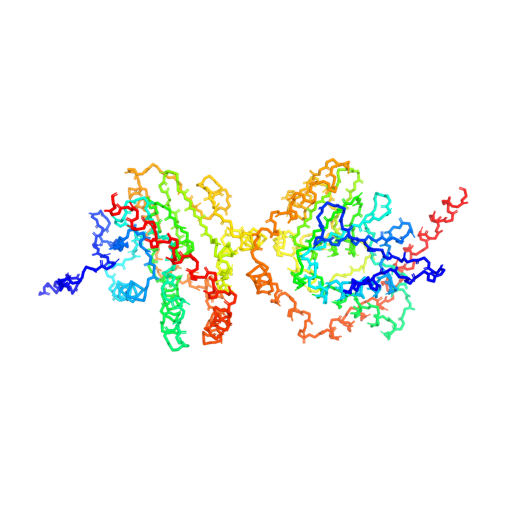-3.463 1 98.06 98 SER A O 1
ATOM 773 N N . SER A 1 99 ? -0.196 26.391 -2.133 1 98.12 99 SER A N 1
ATOM 774 C CA . SER A 1 99 ? 0.921 26 -1.279 1 98.12 99 SER A CA 1
ATOM 775 C C . SER A 1 99 ? 0.615 24.719 -0.522 1 98.12 99 SER A C 1
ATOM 777 O O . SER A 1 99 ? 1.486 23.859 -0.37 1 98.12 99 SER A O 1
ATOM 779 N N . LEU A 1 100 ? -0.618 24.594 -0.089 1 98.19 100 LEU A N 1
ATOM 780 C CA . LEU A 1 100 ? -1.036 23.375 0.599 1 98.19 100 LEU A CA 1
ATOM 781 C C . LEU A 1 100 ? -1.002 22.172 -0.345 1 98.19 100 LEU A C 1
ATOM 783 O O . LEU A 1 100 ? -0.491 21.109 0.012 1 98.19 100 LEU A O 1
ATOM 787 N N . GLN A 1 101 ? -1.553 22.375 -1.521 1 98.25 101 GLN A N 1
ATOM 788 C CA . GLN A 1 101 ? -1.55 21.328 -2.541 1 98.25 101 GLN A CA 1
ATOM 789 C C . GLN A 1 101 ? -0.127 20.891 -2.877 1 98.25 101 GLN A C 1
ATOM 791 O O . GLN A 1 101 ? 0.164 19.703 -2.932 1 98.25 101 GLN A O 1
ATOM 796 N N . ASP A 1 102 ? 0.722 21.859 -3.076 1 97.94 102 ASP A N 1
ATOM 797 C CA . ASP A 1 102 ? 2.113 21.594 -3.434 1 97.94 102 ASP A CA 1
ATOM 798 C C . ASP A 1 102 ? 2.83 20.828 -2.326 1 97.94 102 ASP A C 1
ATOM 800 O O . ASP A 1 102 ? 3.572 19.891 -2.6 1 97.94 102 ASP A O 1
ATOM 804 N N . LEU A 1 103 ? 2.613 21.281 -1.155 1 98.38 103 LEU A N 1
ATOM 805 C CA . LEU A 1 103 ? 3.227 20.609 -0.02 1 98.38 103 LEU A CA 1
ATOM 806 C C . LEU A 1 103 ? 2.789 19.141 0.041 1 98.38 103 LEU A C 1
ATOM 808 O O . LEU A 1 103 ? 3.619 18.25 0.229 1 98.38 103 LEU A O 1
ATOM 812 N N . TRP A 1 104 ? 1.489 18.906 -0.067 1 98.19 104 TRP A N 1
ATOM 813 C CA . TRP A 1 104 ? 0.949 17.547 0.006 1 98.19 104 TRP A CA 1
ATOM 814 C C . TRP A 1 104 ? 1.607 16.641 -1.028 1 98.19 104 TRP A C 1
ATOM 816 O O . TRP A 1 104 ? 2.082 15.547 -0.697 1 98.19 104 TRP A O 1
ATOM 826 N N . VAL A 1 105 ? 1.675 17.078 -2.242 1 98.19 105 VAL A N 1
ATOM 827 C CA . VAL A 1 105 ? 2.221 16.281 -3.328 1 98.19 105 VAL A CA 1
ATOM 828 C C . VAL A 1 105 ? 3.682 15.938 -3.039 1 98.19 105 VAL A C 1
ATOM 830 O O . VAL A 1 105 ? 4.102 14.789 -3.186 1 98.19 105 VAL A O 1
ATOM 833 N N . ARG A 1 106 ? 4.484 16.922 -2.586 1 97.62 106 ARG A N 1
ATOM 834 C CA . ARG A 1 106 ? 5.902 16.75 -2.293 1 97.62 106 ARG A CA 1
ATOM 835 C C . ARG A 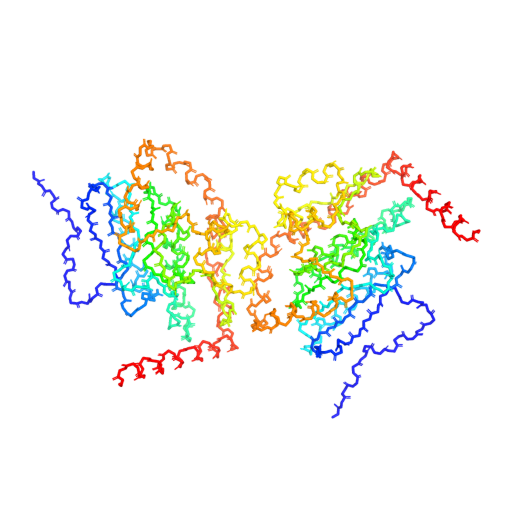1 106 ? 6.105 15.719 -1.188 1 97.62 106 ARG A C 1
ATOM 837 O O . ARG A 1 106 ? 6.949 14.828 -1.311 1 97.62 106 ARG A O 1
ATOM 844 N N . LEU A 1 107 ? 5.316 15.859 -0.196 1 98.06 107 LEU A N 1
ATOM 845 C CA . LEU A 1 107 ? 5.469 14.977 0.954 1 98.06 107 LEU A CA 1
ATOM 846 C C . LEU A 1 107 ? 4.969 13.57 0.629 1 98.06 107 LEU A C 1
ATOM 848 O O . LEU A 1 107 ? 5.648 12.586 0.911 1 98.06 107 LEU A O 1
ATOM 852 N N . TYR A 1 108 ? 3.805 13.461 0.016 1 98.44 108 TYR A N 1
ATOM 853 C CA . TYR A 1 108 ? 3.107 12.203 -0.234 1 98.44 108 TYR A CA 1
ATOM 854 C C . TYR A 1 108 ? 3.877 11.344 -1.229 1 98.44 108 TYR A C 1
ATOM 856 O O . TYR A 1 108 ? 3.889 10.117 -1.116 1 98.44 108 TYR A O 1
ATOM 864 N N . LEU A 1 109 ? 4.621 11.93 -2.162 1 98.19 109 LEU A N 1
ATOM 865 C CA . LEU A 1 109 ? 5.34 11.195 -3.197 1 98.19 109 LEU A CA 1
ATOM 866 C C . LEU A 1 109 ? 6.848 11.25 -2.955 1 98.19 109 LEU A C 1
ATOM 868 O O . LEU A 1 109 ? 7.633 10.852 -3.816 1 98.19 109 LEU A O 1
ATOM 872 N N . SER A 1 110 ? 7.258 11.805 -1.828 1 98.38 110 SER A N 1
ATOM 873 C CA . SER A 1 110 ? 8.672 12.023 -1.531 1 98.38 110 SER A CA 1
ATOM 874 C C . SER A 1 110 ? 9.477 10.742 -1.711 1 98.38 110 SER A C 1
ATOM 876 O O . SER A 1 110 ? 9.023 9.656 -1.333 1 98.38 110 SER A O 1
ATOM 878 N N . ARG A 1 111 ? 10.688 10.82 -2.223 1 97.94 111 ARG A N 1
ATOM 879 C CA . ARG A 1 111 ? 11.578 9.664 -2.305 1 97.94 111 ARG A CA 1
ATOM 880 C C . ARG A 1 111 ? 12.062 9.25 -0.92 1 97.94 111 ARG A C 1
ATOM 882 O O . ARG A 1 111 ? 12.594 8.148 -0.747 1 97.94 111 ARG A O 1
ATOM 889 N N . LEU A 1 112 ? 11.977 10.172 0.042 1 98.62 112 LEU A N 1
ATOM 890 C CA . LEU A 1 112 ? 12.438 9.922 1.402 1 98.62 112 LEU A CA 1
ATOM 891 C C . LEU A 1 112 ? 11.477 8.984 2.137 1 98.62 112 LEU A C 1
ATOM 893 O O . LEU A 1 112 ? 10.266 9.023 1.901 1 98.62 112 LEU A O 1
ATOM 897 N N . VAL A 1 113 ? 12.07 8.141 2.998 1 98.69 113 VAL A N 1
ATOM 898 C CA . VAL A 1 113 ? 11.211 7.543 4.02 1 98.69 113 VAL A CA 1
ATOM 899 C C . VAL A 1 113 ? 10.727 8.625 4.984 1 98.69 113 VAL A C 1
ATOM 901 O O . VAL A 1 113 ? 11.539 9.328 5.594 1 98.69 113 VAL A O 1
ATOM 904 N N . THR A 1 114 ? 9.445 8.805 5.082 1 98.88 114 THR A N 1
ATOM 905 C CA . THR A 1 114 ? 8.914 9.844 5.961 1 98.88 114 THR A CA 1
ATOM 906 C C . THR A 1 114 ? 8.125 9.227 7.109 1 98.88 114 THR A C 1
ATOM 908 O O . THR A 1 114 ? 7.246 8.383 6.883 1 98.88 114 THR A O 1
ATOM 911 N N . ILE A 1 115 ? 8.43 9.609 8.344 1 98.94 115 ILE A N 1
ATOM 912 C CA . ILE A 1 115 ? 7.691 9.164 9.516 1 98.94 115 ILE A CA 1
ATOM 913 C C . ILE A 1 115 ? 7.227 10.367 10.328 1 98.94 115 ILE A C 1
ATOM 915 O O . ILE A 1 115 ? 8.016 11.266 10.633 1 98.94 115 ILE A O 1
ATOM 919 N N . ALA A 1 116 ? 5.922 10.445 10.586 1 98.94 116 ALA A N 1
ATOM 920 C CA . ALA A 1 116 ? 5.391 11.445 11.5 1 98.94 116 ALA A CA 1
ATOM 921 C C . ALA A 1 116 ? 5.57 11.008 12.953 1 98.94 116 ALA A C 1
ATOM 923 O O . ALA A 1 116 ? 4.988 10.008 13.383 1 98.94 116 ALA A O 1
ATOM 924 N N . ALA A 1 117 ? 6.441 11.664 13.648 1 98.94 117 ALA A N 1
ATOM 925 C CA . ALA A 1 117 ? 6.547 11.531 15.094 1 98.94 117 ALA A CA 1
ATOM 926 C C . ALA A 1 117 ? 5.641 12.531 15.805 1 98.94 117 ALA A C 1
ATOM 928 O O . ALA A 1 117 ? 6.031 13.68 16.031 1 98.94 117 ALA A O 1
ATOM 929 N N . ILE A 1 118 ? 4.469 12.07 16.141 1 98.94 118 ILE A N 1
ATOM 930 C CA . ILE A 1 118 ? 3.398 12.961 16.594 1 98.94 118 ILE A CA 1
ATOM 931 C C . ILE A 1 118 ? 3.439 13.094 18.109 1 98.94 118 ILE A C 1
ATOM 933 O O . ILE A 1 118 ? 3.016 12.188 18.828 1 98.94 118 ILE A O 1
ATOM 937 N N . ASN A 1 119 ? 3.873 14.219 18.594 1 98.62 119 ASN A N 1
ATOM 938 C CA . ASN A 1 119 ? 4.094 14.414 20.016 1 98.62 119 ASN A CA 1
ATOM 939 C C . ASN A 1 119 ? 2.883 15.047 20.688 1 98.62 119 ASN A C 1
ATOM 941 O O . ASN A 1 119 ? 2.963 15.477 21.844 1 98.62 119 ASN A O 1
ATOM 945 N N . GLY A 1 120 ? 1.785 15.203 20 1 98.44 120 GLY A N 1
ATOM 946 C CA . GLY A 1 120 ? 0.581 15.812 20.531 1 98.44 120 GLY A CA 1
ATOM 947 C C . GLY A 1 120 ? -0.579 15.812 19.562 1 98.44 120 GLY A C 1
ATOM 948 O O . GLY A 1 120 ? -0.617 15 18.625 1 98.44 120 GLY A O 1
ATOM 949 N N . THR A 1 121 ? -1.55 16.688 19.844 1 98.56 121 THR A N 1
ATOM 950 C CA . THR A 1 121 ? -2.76 16.781 19.031 1 98.56 121 THR A CA 1
ATOM 951 C C . THR A 1 121 ? -2.412 17.094 17.578 1 98.56 121 THR A C 1
ATOM 953 O O . THR A 1 121 ? -1.563 17.938 17.297 1 98.56 121 THR A O 1
ATOM 956 N N . ALA A 1 122 ? -2.994 16.344 16.688 1 98.75 122 ALA A N 1
ATOM 957 C CA . ALA A 1 122 ? -2.775 16.484 15.242 1 98.75 122 ALA A CA 1
ATOM 958 C C . ALA A 1 122 ? -4.098 16.469 14.484 1 98.75 122 ALA A C 1
ATOM 960 O O . ALA A 1 122 ? -4.492 15.445 13.922 1 98.75 122 ALA A O 1
ATOM 961 N N . VAL A 1 123 ? -4.734 17.625 14.32 1 97.75 123 VAL A N 1
ATOM 962 C CA . VAL A 1 123 ? -6.066 17.641 13.719 1 97.75 123 VAL A CA 1
ATOM 963 C C . VAL A 1 123 ? -6.051 18.453 12.438 1 97.75 123 VAL A C 1
ATOM 965 O O . VAL A 1 123 ? -5.145 19.266 12.219 1 97.75 123 VAL A O 1
ATOM 968 N N . ALA A 1 124 ? -7.055 18.234 11.602 1 96.88 124 ALA A N 1
ATOM 969 C CA . ALA A 1 124 ? -7.234 18.938 10.336 1 96.88 124 ALA A CA 1
ATOM 970 C C . ALA A 1 124 ? -5.945 18.938 9.523 1 96.88 124 ALA A C 1
ATOM 972 O O . ALA A 1 124 ? -5.379 17.875 9.242 1 96.88 124 ALA A O 1
ATOM 973 N N . GLY A 1 125 ? -5.398 20.094 9.312 1 97.62 125 GLY A N 1
ATOM 974 C CA . GLY A 1 125 ? -4.156 20.156 8.562 1 97.62 125 GLY A CA 1
ATOM 975 C C . GLY A 1 125 ? -3.025 19.375 9.203 1 97.62 125 GLY A C 1
ATOM 976 O O . GLY A 1 125 ? -2.127 18.891 8.516 1 97.62 125 GLY A O 1
ATOM 977 N N . GLY A 1 126 ? -3.039 19.312 10.516 1 98.5 126 GLY A N 1
ATOM 978 C CA . GLY A 1 126 ? -2.061 18.484 11.203 1 98.5 126 GLY A CA 1
ATOM 979 C C . GLY A 1 126 ? -2.193 17 10.867 1 98.5 126 GLY A C 1
ATOM 980 O O . GLY A 1 126 ? -1.19 16.312 10.664 1 98.5 126 GLY A O 1
ATOM 981 N N . CYS A 1 127 ? -3.453 16.516 10.875 1 98.69 127 CYS A N 1
ATOM 982 C CA . CYS A 1 127 ? -3.717 15.133 10.477 1 98.69 127 CYS A CA 1
ATOM 983 C C . CYS A 1 127 ? -3.322 14.906 9.016 1 98.69 127 CYS A C 1
ATOM 985 O O . CYS A 1 127 ? -2.768 13.859 8.68 1 98.69 127 CYS A O 1
ATOM 987 N N . LEU A 1 128 ? -3.617 15.867 8.18 1 98.5 128 LEU A N 1
ATOM 988 C CA . LEU A 1 128 ? -3.23 15.797 6.777 1 98.5 128 LEU A CA 1
ATOM 989 C C . LEU A 1 128 ? -1.726 15.586 6.637 1 98.5 128 LEU A C 1
ATOM 991 O O . LEU A 1 128 ? -1.279 14.711 5.891 1 98.5 128 LEU A O 1
ATOM 995 N N . LEU A 1 129 ? -0.953 16.344 7.379 1 98.75 129 LEU A N 1
ATOM 996 C CA . LEU A 1 129 ? 0.5 16.203 7.344 1 98.75 129 LEU A CA 1
ATOM 997 C C . LEU A 1 129 ? 0.925 14.82 7.805 1 98.75 129 LEU A C 1
ATOM 999 O O . LEU A 1 129 ? 1.754 14.172 7.16 1 98.75 129 LEU A O 1
ATOM 1003 N N . ALA A 1 130 ? 0.364 14.398 8.875 1 98.81 130 ALA A N 1
ATOM 1004 C CA . ALA A 1 130 ? 0.712 13.094 9.422 1 98.81 130 ALA A CA 1
ATOM 1005 C C . ALA A 1 130 ? 0.396 11.977 8.438 1 98.81 130 ALA A C 1
ATOM 1007 O O . ALA A 1 130 ? 1.233 11.109 8.188 1 98.81 130 ALA A O 1
ATOM 1008 N N . MET A 1 131 ? -0.784 12.023 7.824 1 98.12 131 MET A N 1
ATOM 1009 C CA . MET A 1 131 ? -1.232 10.961 6.922 1 98.12 131 MET A CA 1
ATOM 1010 C C . MET A 1 131 ? -0.424 10.969 5.629 1 98.12 131 MET A C 1
ATOM 1012 O O . MET A 1 131 ? -0.436 9.992 4.883 1 98.12 131 MET A O 1
ATOM 1016 N N . SER A 1 132 ? 0.203 12.094 5.359 1 98.44 132 SER A N 1
ATOM 1017 C CA . SER A 1 132 ? 1.003 12.195 4.145 1 98.44 132 SER A CA 1
ATOM 1018 C C . SER A 1 132 ? 2.332 11.461 4.293 1 98.44 132 SER A C 1
ATOM 1020 O O . SER A 1 132 ? 3.033 11.234 3.305 1 98.44 132 SER A O 1
ATOM 1022 N N . CYS A 1 133 ? 2.701 11.086 5.492 1 98.75 133 CYS A N 1
ATOM 1023 C CA . CYS A 1 133 ? 3.938 10.367 5.766 1 98.75 133 CYS A CA 1
ATOM 1024 C C . CYS A 1 133 ? 3.744 8.867 5.578 1 98.75 133 CYS A C 1
ATOM 1026 O O . CYS A 1 133 ? 2.611 8.391 5.484 1 98.75 133 CYS A O 1
ATOM 1028 N N . ASP A 1 134 ? 4.859 8.094 5.496 1 98.56 134 ASP A N 1
ATOM 1029 C CA . ASP A 1 134 ? 4.824 6.648 5.281 1 98.56 134 ASP A CA 1
ATOM 1030 C C . ASP A 1 134 ? 4.34 5.918 6.531 1 98.56 134 ASP A C 1
ATOM 1032 O O . ASP A 1 134 ? 3.766 4.832 6.441 1 98.56 134 ASP A O 1
ATOM 1036 N N . TYR A 1 135 ? 4.594 6.449 7.676 1 98.69 135 TYR A N 1
ATOM 1037 C CA . TYR A 1 135 ? 4.305 5.828 8.961 1 98.69 135 TYR A CA 1
ATOM 1038 C C . TYR A 1 135 ? 4.008 6.883 10.023 1 98.69 135 TYR A C 1
ATOM 1040 O O . TYR A 1 135 ? 4.527 8 9.961 1 98.69 135 TYR A O 1
ATOM 1048 N N . ARG A 1 136 ? 3.141 6.562 10.945 1 98.88 136 ARG A N 1
ATOM 1049 C CA . ARG A 1 136 ? 2.725 7.492 11.984 1 98.88 136 ARG A CA 1
ATOM 1050 C C . ARG A 1 136 ? 2.881 6.871 13.367 1 98.88 136 ARG A C 1
ATOM 1052 O O . ARG A 1 136 ? 2.232 5.871 13.688 1 98.88 136 ARG A O 1
ATOM 1059 N N . ILE A 1 137 ? 3.729 7.488 14.18 1 98.94 137 ILE A N 1
ATOM 1060 C CA . ILE A 1 137 ? 3.906 7.105 15.578 1 98.94 137 ILE A CA 1
ATOM 1061 C C . ILE A 1 137 ? 3.465 8.25 16.484 1 98.94 137 ILE A C 1
ATOM 1063 O O . ILE A 1 137 ? 3.941 9.375 16.359 1 98.94 137 ILE A O 1
ATOM 1067 N N . MET A 1 138 ? 2.555 7.977 17.375 1 98.81 138 MET A N 1
ATOM 1068 C CA . MET A 1 138 ? 1.98 9.031 18.203 1 98.81 138 MET A CA 1
ATOM 1069 C C . MET A 1 138 ? 2.266 8.781 19.672 1 98.81 138 MET A C 1
ATOM 1071 O O . MET A 1 138 ? 2.189 7.637 20.141 1 98.81 138 MET A O 1
ATOM 1075 N N . ALA A 1 139 ? 2.652 9.82 20.406 1 98.75 139 ALA A N 1
ATOM 1076 C CA . ALA A 1 139 ? 2.898 9.742 21.844 1 98.75 139 ALA A CA 1
ATOM 1077 C C . ALA A 1 139 ? 1.59 9.602 22.609 1 98.75 139 ALA A C 1
ATOM 1079 O O . ALA A 1 139 ? 0.588 10.234 22.266 1 98.75 139 ALA A O 1
ATOM 1080 N N . LYS A 1 140 ? 1.627 8.828 23.656 1 98.38 140 LYS A N 1
ATOM 1081 C CA . LYS A 1 140 ? 0.483 8.734 24.547 1 98.38 140 LYS A CA 1
ATOM 1082 C C . LYS A 1 140 ? 0.174 10.078 25.203 1 98.38 140 LYS A C 1
ATOM 1084 O O . LYS A 1 140 ? 1.084 10.859 25.484 1 98.38 140 LYS A O 1
ATOM 1089 N N . GLY A 1 141 ? -1.07 10.375 25.484 1 97.5 141 GLY A N 1
ATOM 1090 C CA . GLY A 1 141 ? -1.568 11.594 26.109 1 97.5 141 GLY A CA 1
ATOM 1091 C C . GLY A 1 141 ? -3.02 11.875 25.781 1 97.5 141 GLY A C 1
ATOM 1092 O O . GLY A 1 141 ? -3.684 11.07 25.125 1 97.5 141 GLY A O 1
ATOM 1093 N N . PRO A 1 142 ? -3.498 12.93 26.375 1 97.38 142 PRO A N 1
ATOM 1094 C CA . PRO A 1 142 ? -4.875 13.328 26.078 1 97.38 142 PRO A CA 1
ATOM 1095 C C . PRO A 1 142 ? -5 14.055 24.734 1 97.38 142 PRO A C 1
ATOM 1097 O O . PRO A 1 142 ? -5.574 15.141 24.672 1 97.38 142 PRO A O 1
ATOM 1100 N N . TYR A 1 143 ? -4.5 13.438 23.734 1 97.81 143 TYR A N 1
ATOM 1101 C CA . TYR A 1 143 ? -4.406 14.055 22.422 1 97.81 143 TYR A CA 1
ATOM 1102 C C . TYR A 1 143 ? -5.41 13.43 21.453 1 97.81 143 TYR A C 1
ATOM 1104 O O . TYR A 1 143 ? -5.93 12.344 21.703 1 97.81 143 TYR A O 1
ATOM 1112 N N . SER A 1 144 ? -5.703 14.117 20.422 1 98.19 144 SER A N 1
ATOM 1113 C CA . SER A 1 144 ? -6.605 13.633 19.375 1 98.19 144 SER A CA 1
ATOM 1114 C C . SER A 1 144 ? -6.012 13.836 17.984 1 98.19 144 SER A C 1
ATOM 1116 O O . SER A 1 144 ? -5.074 14.625 17.828 1 98.19 144 SER A O 1
ATOM 1118 N N . ILE A 1 145 ? -6.52 13.07 17.109 1 98.75 145 ILE A N 1
ATOM 1119 C CA . ILE A 1 145 ? -6.117 13.156 15.711 1 98.75 145 ILE A CA 1
ATOM 1120 C C . ILE A 1 145 ? -7.32 12.906 14.812 1 98.75 145 ILE A C 1
ATOM 1122 O O . ILE A 1 145 ? -8.172 12.062 15.117 1 98.75 145 ILE A O 1
ATOM 1126 N N . GLY A 1 146 ? -7.418 13.68 13.75 1 98.44 146 GLY A N 1
ATOM 1127 C CA . GLY A 1 146 ? -8.516 13.5 12.82 1 98.44 146 GLY A CA 1
ATOM 1128 C C . GLY A 1 146 ? -8.789 14.719 11.969 1 98.44 146 GLY A C 1
ATOM 1129 O O . GLY A 1 146 ? -7.98 15.656 11.93 1 98.44 146 GLY A O 1
ATOM 1130 N N . LEU A 1 147 ? -9.867 14.68 11.203 1 97.94 147 LEU A N 1
ATOM 1131 C CA . LEU A 1 147 ? -10.258 15.719 10.258 1 97.94 147 LEU A CA 1
ATOM 1132 C C . LEU A 1 147 ? -11.617 16.297 10.617 1 97.94 147 LEU A C 1
ATOM 1134 O O . LEU A 1 147 ? -12.609 16.031 9.93 1 97.94 147 LEU A O 1
ATOM 1138 N 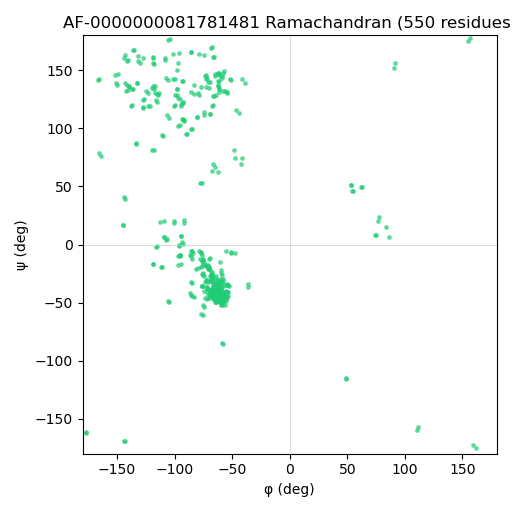N . PRO A 1 148 ? -11.617 17.203 11.555 1 96.19 148 PRO A N 1
ATOM 1139 C CA . PRO A 1 148 ? -12.898 17.688 12.07 1 96.19 148 PRO A CA 1
ATOM 1140 C C . PRO A 1 148 ? -13.398 18.922 11.336 1 96.19 148 PRO A C 1
ATOM 1142 O O . PRO A 1 148 ? -14.211 19.688 11.875 1 96.19 148 PRO A O 1
ATOM 1145 N N . GLU A 1 149 ? -12.969 19.203 10.172 1 92.12 149 GLU A N 1
ATOM 1146 C CA . GLU A 1 149 ? -13.273 20.438 9.438 1 92.12 149 GLU A CA 1
ATOM 1147 C C . GLU A 1 149 ? -14.781 20.656 9.336 1 92.12 149 GLU A C 1
ATOM 1149 O O . GLU A 1 149 ? -15.25 21.797 9.445 1 92.12 149 GLU A O 1
ATOM 1154 N N . ASN A 1 150 ? -15.5 19.609 9.219 1 91.88 150 ASN A N 1
ATOM 1155 C CA . ASN A 1 150 ? -16.938 19.734 9.016 1 91.88 150 ASN A CA 1
ATOM 1156 C C . ASN A 1 150 ? -17.625 20.312 10.25 1 91.88 150 ASN A C 1
ATOM 1158 O O . ASN A 1 150 ? -18.703 20.922 10.133 1 91.88 150 ASN A O 1
ATOM 1162 N N . VAL A 1 151 ? -17.062 20.156 11.383 1 88.88 151 VAL A N 1
ATOM 1163 C CA . VAL A 1 151 ? -17.641 20.625 12.633 1 88.88 151 VAL A CA 1
ATOM 1164 C C . VAL A 1 151 ? -17.719 22.156 12.625 1 88.88 151 VAL A C 1
ATOM 1166 O O . VAL A 1 151 ? -18.625 22.75 13.219 1 88.88 151 VAL A O 1
ATOM 1169 N N . ILE A 1 152 ? -16.797 22.797 11.906 1 85.69 152 ILE A N 1
ATOM 1170 C CA . ILE A 1 152 ? -16.797 24.25 11.875 1 85.69 152 ILE A CA 1
ATOM 1171 C C . ILE A 1 152 ? -17.234 24.734 10.5 1 85.69 152 ILE A C 1
ATOM 1173 O O . ILE A 1 152 ? -16.891 25.844 10.086 1 85.69 152 ILE A O 1
ATOM 1177 N N . GLY A 1 153 ? -17.891 23.906 9.758 1 87.75 153 GLY A N 1
ATOM 1178 C CA . GLY A 1 153 ? -18.5 24.297 8.5 1 87.75 153 GLY A CA 1
ATOM 1179 C C . GLY A 1 153 ? -17.531 24.281 7.34 1 87.75 153 GLY A C 1
ATOM 1180 O O . GLY A 1 153 ? -17.781 24.906 6.305 1 87.75 153 GLY A O 1
ATOM 1181 N N . LEU A 1 154 ? -16.438 23.672 7.5 1 91.94 154 LEU A N 1
ATOM 1182 C CA . LEU A 1 154 ? -15.477 23.516 6.406 1 91.94 154 LEU A CA 1
ATOM 1183 C C . LEU A 1 154 ? -15.562 22.125 5.793 1 91.94 154 LEU A C 1
ATOM 1185 O O . LEU A 1 154 ? -16.281 21.266 6.309 1 91.94 154 LEU A O 1
ATOM 1189 N N . VAL A 1 155 ? -14.984 22 4.59 1 91.25 155 VAL A N 1
ATOM 1190 C CA . VAL A 1 155 ? -15.016 20.719 3.898 1 91.25 155 VAL A CA 1
ATOM 1191 C C . VAL A 1 155 ? -13.602 20.312 3.494 1 91.25 155 VAL A C 1
ATOM 1193 O O . VAL A 1 155 ? -12.695 21.156 3.459 1 91.25 155 VAL A O 1
ATOM 1196 N N . ASN A 1 156 ? -13.492 19.031 3.254 1 93.31 156 ASN A N 1
ATOM 1197 C CA . ASN A 1 156 ? -12.242 18.5 2.715 1 93.31 156 ASN A CA 1
ATOM 1198 C C . ASN A 1 156 ? -12.312 18.328 1.201 1 93.31 156 ASN A C 1
ATOM 1200 O O . ASN A 1 156 ? -13.391 18.078 0.651 1 93.31 156 ASN A O 1
ATOM 1204 N N . SER A 1 157 ? -11.18 18.453 0.589 1 94.12 157 SER A N 1
ATOM 1205 C CA . SER A 1 157 ? -11.086 18.172 -0.838 1 94.12 157 SER A CA 1
ATOM 1206 C C . SER A 1 157 ? -11.133 16.672 -1.102 1 94.12 157 SER A C 1
ATOM 1208 O O . SER A 1 157 ? -10.875 15.859 -0.2 1 94.12 157 SER A O 1
ATOM 1210 N N . VAL A 1 158 ? -11.406 16.297 -2.35 1 93.81 158 VAL A N 1
ATOM 1211 C CA . VAL A 1 158 ? -11.531 14.898 -2.75 1 93.81 158 VAL A CA 1
ATOM 1212 C C . VAL A 1 158 ? -10.188 14.188 -2.562 1 93.81 158 VAL A C 1
ATOM 1214 O O . VAL A 1 158 ? -10.148 13.016 -2.201 1 93.81 158 VAL A O 1
ATOM 1217 N N . TRP A 1 159 ? -9.102 14.883 -2.826 1 95.56 159 TRP A N 1
ATOM 1218 C CA . TRP A 1 159 ? -7.801 14.242 -2.709 1 95.56 159 TRP A CA 1
ATOM 1219 C C . TRP A 1 159 ? -7.484 13.914 -1.254 1 95.56 159 TRP A C 1
ATOM 1221 O O . TRP A 1 159 ? -6.773 12.945 -0.968 1 95.56 159 TRP A O 1
ATOM 1231 N N . VAL A 1 160 ? -8.031 14.688 -0.31 1 96.81 160 VAL A N 1
ATOM 1232 C CA . VAL A 1 160 ? -7.883 14.375 1.107 1 96.81 160 VAL A CA 1
ATOM 1233 C C . VAL A 1 160 ? -8.68 13.117 1.443 1 96.81 160 VAL A C 1
ATOM 1235 O O . VAL A 1 160 ? -8.18 12.227 2.141 1 96.81 160 VAL A O 1
ATOM 1238 N N . TYR A 1 161 ? -9.922 13.07 0.901 1 96.25 161 TYR A N 1
ATOM 1239 C CA . TYR A 1 161 ? -10.75 11.883 1.106 1 96.25 161 TYR A CA 1
ATOM 1240 C C . TYR A 1 161 ? -10.047 10.633 0.589 1 96.25 161 TYR A C 1
ATOM 1242 O O . TYR A 1 161 ? -10.008 9.609 1.275 1 96.25 161 TYR A O 1
ATOM 1250 N N . GLU A 1 162 ? -9.5 10.664 -0.597 1 96.81 162 GLU A N 1
ATOM 1251 C CA . GLU A 1 162 ? -8.883 9.5 -1.217 1 96.81 162 GLU A CA 1
ATOM 1252 C C . GLU A 1 162 ? -7.691 9.008 -0.404 1 96.81 162 GLU A C 1
ATOM 1254 O O . GLU A 1 162 ? -7.527 7.801 -0.194 1 96.81 162 GLU A O 1
ATOM 1259 N N . MET A 1 163 ? -6.871 9.945 0.011 1 97.31 163 MET A N 1
ATOM 1260 C CA . MET A 1 163 ? -5.73 9.594 0.849 1 97.31 163 MET A CA 1
ATOM 1261 C C . MET A 1 163 ? -6.191 8.969 2.16 1 97.31 163 MET A C 1
ATOM 1263 O O . MET A 1 163 ? -5.668 7.934 2.58 1 97.31 163 MET A O 1
ATOM 1267 N N . PHE A 1 164 ? -7.191 9.617 2.773 1 98 164 PHE A N 1
ATOM 1268 C CA . PHE A 1 164 ? -7.73 9.148 4.043 1 98 164 PHE A CA 1
ATOM 1269 C C . PHE A 1 164 ? -8.344 7.758 3.896 1 98 164 PHE A C 1
ATOM 1271 O O . PHE A 1 164 ? -8.102 6.875 4.719 1 98 164 PHE A O 1
ATOM 1278 N N . ALA A 1 165 ? -9.109 7.492 2.861 1 97.31 165 ALA A N 1
ATOM 1279 C CA . ALA A 1 165 ? -9.789 6.223 2.607 1 97.31 165 ALA A CA 1
ATOM 1280 C C . ALA A 1 165 ? -8.781 5.098 2.387 1 97.31 165 ALA A C 1
ATOM 1282 O O . ALA A 1 165 ? -9.039 3.947 2.752 1 97.31 165 ALA A O 1
ATOM 1283 N N . ARG A 1 166 ? -7.684 5.387 1.83 1 96.06 166 ARG A N 1
ATOM 1284 C CA . ARG A 1 166 ? -6.66 4.371 1.606 1 96.06 166 ARG A CA 1
ATOM 1285 C C . ARG A 1 166 ? -6.047 3.916 2.926 1 96.06 166 ARG A C 1
ATOM 1287 O O . ARG A 1 166 ? -5.559 2.789 3.031 1 96.06 166 ARG A O 1
ATOM 1294 N N . LEU A 1 167 ? -6.07 4.797 3.9 1 96.25 167 LEU A N 1
ATOM 1295 C CA . LEU A 1 167 ? -5.5 4.461 5.199 1 96.25 167 LEU A CA 1
ATOM 1296 C C . LEU A 1 167 ? -6.5 3.691 6.051 1 96.25 167 LEU A C 1
ATOM 1298 O O . LEU A 1 167 ? -6.164 2.656 6.629 1 96.25 167 LEU A O 1
ATOM 1302 N N . VAL A 1 168 ? -7.793 4.195 6.062 1 97.19 168 VAL A N 1
ATOM 1303 C CA . VAL A 1 168 ? -8.688 3.705 7.102 1 97.19 168 VAL A CA 1
ATOM 1304 C C . VAL A 1 168 ? -9.844 2.924 6.473 1 97.19 168 VAL A C 1
ATOM 1306 O O . VAL A 1 168 ? -10.664 2.342 7.18 1 97.19 168 VAL A O 1
ATOM 1309 N N . GLY A 1 169 ? -9.891 2.828 5.137 1 96.12 169 GLY A N 1
ATOM 1310 C CA . GLY A 1 169 ? -11.008 2.225 4.422 1 96.12 169 GLY A CA 1
ATOM 1311 C C . GLY A 1 169 ? -12.078 3.225 4.031 1 96.12 169 GLY A C 1
ATOM 1312 O O . GLY A 1 169 ? -12.281 4.227 4.723 1 96.12 169 GLY A O 1
ATOM 1313 N N . HIS A 1 170 ? -12.867 2.953 3.033 1 93.81 170 HIS A N 1
ATOM 1314 C CA . HIS A 1 170 ? -13.836 3.879 2.453 1 93.81 170 HIS A CA 1
ATOM 1315 C C . HIS A 1 170 ? -14.969 4.168 3.428 1 93.81 170 HIS A C 1
ATOM 1317 O O . HIS A 1 170 ? -15.344 5.328 3.621 1 93.81 170 HIS A O 1
ATOM 1323 N N . ARG A 1 171 ? -15.469 3.123 4.031 1 92.5 171 ARG A N 1
ATOM 1324 C CA . ARG A 1 171 ? -16.609 3.297 4.926 1 92.5 171 ARG A CA 1
ATOM 1325 C C . ARG A 1 171 ? -16.219 4.148 6.137 1 92.5 171 ARG A C 1
ATOM 1327 O O . ARG A 1 171 ? -16.938 5.09 6.488 1 92.5 171 ARG A O 1
ATOM 1334 N N . GLN A 1 172 ? -15.125 3.844 6.672 1 96.25 172 GLN A N 1
ATOM 1335 C CA . GLN A 1 172 ? -14.633 4.594 7.82 1 96.25 172 GLN A CA 1
ATOM 1336 C C . GLN A 1 172 ? -14.328 6.039 7.445 1 96.25 172 GLN A C 1
ATOM 1338 O O . GLN A 1 172 ? -14.656 6.965 8.195 1 96.25 172 GLN A O 1
ATOM 1343 N N . ALA A 1 173 ? -13.734 6.254 6.344 1 97 173 ALA A N 1
ATOM 1344 C CA . ALA A 1 173 ? -13.398 7.594 5.875 1 97 173 ALA A CA 1
ATOM 1345 C C . ALA A 1 173 ? -14.648 8.438 5.672 1 97 173 ALA A C 1
ATOM 1347 O O . ALA A 1 173 ? -14.703 9.594 6.102 1 97 173 ALA A O 1
ATOM 1348 N N . GLU A 1 174 ? -15.656 7.852 5.035 1 95 174 GLU A N 1
ATOM 1349 C CA . GLU A 1 174 ? -16.906 8.562 4.773 1 95 174 GLU A CA 1
ATOM 1350 C C . GLU A 1 174 ? -17.562 9 6.074 1 95 174 GLU A C 1
ATOM 1352 O O . GLU A 1 174 ? -17.938 10.172 6.223 1 95 174 GLU A O 1
ATOM 1357 N N . MET A 1 175 ? -17.656 8.07 6.949 1 95.19 175 MET A N 1
ATOM 1358 C CA . MET A 1 175 ? -18.266 8.391 8.234 1 95.19 175 MET A CA 1
ATOM 1359 C C . MET A 1 175 ? -17.469 9.453 8.977 1 95.19 175 MET A C 1
ATOM 1361 O O . MET A 1 175 ? -18.047 10.414 9.5 1 95.19 175 MET A O 1
ATOM 1365 N N . SER A 1 176 ? -16.172 9.305 8.984 1 97.75 176 SER A N 1
ATOM 1366 C CA . SER A 1 176 ? -15.297 10.219 9.695 1 97.75 176 SER A CA 1
ATOM 1367 C C . SER A 1 176 ? -15.43 11.648 9.172 1 97.75 176 SER A C 1
ATOM 1369 O O . SER A 1 176 ? -15.531 12.594 9.953 1 97.75 176 SER A O 1
ATOM 1371 N N . LEU A 1 177 ? -15.438 11.812 7.867 1 96.5 177 LEU A N 1
ATOM 1372 C CA . LEU A 1 177 ? -15.445 13.148 7.27 1 96.5 177 LEU A CA 1
ATOM 1373 C C . LEU A 1 177 ? -16.812 13.805 7.41 1 96.5 177 LEU A C 1
ATOM 1375 O O . LEU A 1 177 ? -16.906 14.992 7.707 1 96.5 177 LEU A O 1
ATOM 1379 N N . GLN A 1 178 ? -17.891 13.031 7.219 1 94.94 178 GLN A N 1
ATOM 1380 C CA . GLN A 1 178 ? -19.219 13.602 7.344 1 94.94 178 GLN A CA 1
ATOM 1381 C C . GLN A 1 178 ? -19.516 14.023 8.781 1 94.94 178 GLN A C 1
ATOM 1383 O O . GLN A 1 178 ? -20.156 15.039 9.016 1 94.94 178 GLN A O 1
ATOM 1388 N N . LEU A 1 179 ? -18.969 13.289 9.758 1 95 179 LEU A N 1
ATOM 1389 C CA . LEU A 1 179 ? -19.25 13.578 11.156 1 95 179 LEU A CA 1
ATOM 1390 C C . LEU A 1 179 ? -18.172 14.477 11.758 1 95 179 LEU A C 1
ATOM 1392 O O . LEU A 1 179 ? -18.328 14.992 12.867 1 95 179 LEU A O 1
ATOM 1396 N N . GLY A 1 180 ? -17.109 14.688 11.039 1 96.75 180 GLY A N 1
ATOM 1397 C CA . GLY A 1 180 ? -15.992 15.469 11.555 1 96.75 180 GLY A CA 1
ATOM 1398 C C . GLY A 1 180 ? -15.352 14.852 12.781 1 96.75 180 GLY A C 1
ATOM 1399 O O . GLY A 1 180 ? -15.086 15.547 13.766 1 96.75 180 GLY A O 1
ATOM 1400 N N . THR A 1 181 ? -15.047 13.602 12.727 1 96.5 181 THR A N 1
ATOM 1401 C CA . THR A 1 181 ? -14.648 12.836 13.898 1 96.5 181 THR A CA 1
ATOM 1402 C C . THR A 1 181 ? -13.188 13.109 14.258 1 96.5 181 THR A C 1
ATOM 1404 O O . THR A 1 181 ? -12.32 13.086 13.383 1 96.5 181 THR A O 1
ATOM 1407 N N . GLU A 1 182 ? -12.953 13.43 15.484 1 97.25 182 GLU A N 1
ATOM 1408 C CA . GLU A 1 182 ? -11.641 13.375 16.125 1 97.25 182 GLU A CA 1
ATOM 1409 C C . GLU A 1 182 ? -11.477 12.094 16.938 1 97.25 182 GLU A C 1
ATOM 1411 O O . GLU A 1 182 ? -12.32 11.773 17.781 1 97.25 182 GLU A O 1
ATOM 1416 N N . TYR A 1 183 ? -10.422 11.445 16.688 1 98.5 183 TYR A N 1
ATOM 1417 C CA . TYR A 1 183 ? -10.234 10.141 17.328 1 98.5 183 TYR A CA 1
ATOM 1418 C C . TYR A 1 183 ? -9.289 10.25 18.516 1 98.5 183 TYR A C 1
ATOM 1420 O O . TYR A 1 183 ? -8.305 10.992 18.469 1 98.5 183 TYR A O 1
ATOM 1428 N N . THR A 1 184 ? -9.641 9.477 19.547 1 98 184 THR A N 1
ATOM 1429 C CA . THR A 1 184 ? -8.656 9.227 20.594 1 98 184 THR A CA 1
ATOM 1430 C C . THR A 1 184 ? -7.504 8.383 20.062 1 98 184 THR A C 1
ATOM 1432 O O . THR A 1 184 ? -7.582 7.836 18.969 1 98 184 THR A O 1
ATOM 1435 N N . LEU A 1 185 ? -6.469 8.289 20.875 1 97.69 185 LEU A N 1
ATOM 1436 C CA . LEU A 1 185 ? -5.316 7.492 20.469 1 97.69 185 LEU A CA 1
ATOM 1437 C C . LEU A 1 185 ? -5.715 6.039 20.219 1 97.69 185 LEU A C 1
ATOM 1439 O O . LEU A 1 185 ? -5.293 5.438 19.234 1 97.69 185 LEU A O 1
ATOM 1443 N N . LYS A 1 186 ? -6.484 5.523 21.141 1 96.81 186 LYS A N 1
ATOM 1444 C CA . LYS A 1 186 ? -6.922 4.137 21.031 1 96.81 186 LYS A CA 1
ATOM 1445 C C . LYS A 1 186 ? -7.723 3.912 19.75 1 96.81 186 LYS A C 1
ATOM 1447 O O . LYS A 1 186 ? -7.465 2.961 19.016 1 96.81 186 LYS A O 1
ATOM 1452 N N . GLU A 1 187 ? -8.711 4.785 19.516 1 97.56 187 GLU A N 1
ATOM 1453 C CA . GLU A 1 187 ? -9.539 4.676 18.312 1 97.56 187 GLU A CA 1
ATOM 1454 C C . GLU A 1 187 ? -8.711 4.824 17.047 1 97.56 187 GLU A C 1
ATOM 1456 O O . GLU A 1 187 ? -8.922 4.098 16.078 1 97.56 187 GLU A O 1
ATOM 1461 N N . ALA A 1 188 ? -7.809 5.805 17.047 1 98.5 188 ALA A N 1
ATOM 1462 C CA . ALA A 1 188 ? -6.969 6.074 15.875 1 98.5 188 ALA A CA 1
ATOM 1463 C C . ALA A 1 188 ? -6.109 4.859 15.523 1 98.5 188 ALA A C 1
ATOM 1465 O O . ALA A 1 188 ? -5.902 4.559 14.352 1 98.5 188 ALA A O 1
ATOM 1466 N N . ALA A 1 189 ? -5.582 4.156 16.531 1 97.38 189 ALA A N 1
ATOM 1467 C CA . ALA A 1 189 ? -4.801 2.939 16.312 1 97.38 189 ALA A CA 1
ATOM 1468 C C . ALA A 1 189 ? -5.676 1.819 15.766 1 97.38 189 ALA A C 1
ATOM 1470 O O . ALA A 1 189 ? -5.254 1.075 14.875 1 97.38 189 ALA A O 1
ATOM 1471 N N . GLU A 1 190 ? -6.883 1.738 16.297 1 96.19 190 GLU A N 1
ATOM 1472 C CA . GLU A 1 190 ? -7.809 0.688 15.883 1 96.19 190 GLU A CA 1
ATOM 1473 C C . GLU A 1 190 ? -8.156 0.806 14.398 1 96.19 190 GLU A C 1
ATOM 1475 O O . GLU A 1 190 ? -8.273 -0.204 13.703 1 96.19 190 GLU A O 1
ATOM 1480 N N . ILE A 1 191 ? -8.273 2.029 13.93 1 95.75 191 ILE A N 1
ATOM 1481 C CA . ILE A 1 191 ? -8.688 2.195 12.539 1 95.75 191 ILE A CA 1
ATOM 1482 C C . ILE A 1 191 ? -7.453 2.385 11.656 1 95.75 191 ILE A C 1
ATOM 1484 O O . ILE A 1 191 ? -7.578 2.686 10.469 1 95.75 191 ILE A O 1
ATOM 1488 N N . LYS A 1 192 ? -6.203 2.395 12.188 1 95.5 192 LYS A N 1
ATOM 1489 C CA . LYS A 1 192 ? -4.914 2.428 11.5 1 95.5 192 LYS A CA 1
ATOM 1490 C C . LYS A 1 192 ? -4.605 3.83 10.984 1 95.5 192 LYS A C 1
ATOM 1492 O O . LYS A 1 192 ? -3.803 3.994 10.062 1 95.5 192 LYS A O 1
ATOM 1497 N N . LEU A 1 193 ? -5.27 4.785 11.57 1 98.12 193 LEU A N 1
ATOM 1498 C CA . LEU A 1 193 ? -4.875 6.168 11.305 1 98.12 193 LEU A CA 1
ATOM 1499 C C . LEU A 1 193 ? -3.52 6.473 11.93 1 98.12 193 LEU A C 1
ATOM 1501 O O . LEU A 1 193 ? -2.756 7.281 11.391 1 98.12 193 LEU A O 1
ATOM 1505 N N . VAL A 1 194 ? -3.297 5.828 13 1 98.56 194 VAL A N 1
ATOM 1506 C CA . VAL A 1 194 ? -2 5.816 13.672 1 98.56 194 VAL A CA 1
ATOM 1507 C C . VAL A 1 194 ? -1.447 4.395 13.703 1 98.56 194 VAL A C 1
ATOM 1509 O O . VAL A 1 194 ? -2.164 3.447 14.039 1 98.56 194 VAL A O 1
ATOM 1512 N N . ASP A 1 195 ? -0.159 4.262 13.352 1 98.31 195 ASP A N 1
ATOM 1513 C CA . ASP A 1 195 ? 0.421 2.93 13.219 1 98.31 195 ASP A CA 1
ATOM 1514 C C . ASP A 1 195 ? 0.906 2.402 14.57 1 98.31 195 ASP A C 1
ATOM 1516 O O . ASP A 1 195 ? 0.914 1.193 14.805 1 98.31 195 ASP A O 1
ATOM 1520 N N . GLU A 1 196 ? 1.37 3.305 15.406 1 98.19 196 GLU A N 1
ATOM 1521 C CA . GLU A 1 196 ? 1.954 2.926 16.688 1 98.19 196 GLU A CA 1
ATOM 1522 C C . GLU A 1 196 ? 1.752 4.02 17.734 1 98.19 196 GLU A C 1
ATOM 1524 O O . GLU A 1 196 ? 1.865 5.207 17.422 1 98.19 196 GLU A O 1
ATOM 1529 N N . VAL A 1 197 ? 1.402 3.625 18.953 1 98.69 197 VAL A N 1
ATOM 1530 C CA . VAL A 1 197 ? 1.301 4.527 20.094 1 98.69 197 VAL A CA 1
ATOM 1531 C C . VAL A 1 197 ? 2.348 4.152 21.141 1 98.69 197 VAL A C 1
ATOM 1533 O O . VAL A 1 197 ? 2.469 2.986 21.516 1 98.69 197 VAL A O 1
ATOM 1536 N N . VAL A 1 198 ? 3.102 5.152 21.578 1 98.75 198 VAL A N 1
ATOM 1537 C CA . VAL A 1 198 ? 4.203 4.852 22.484 1 98.75 198 VAL A CA 1
ATOM 1538 C C . VAL A 1 198 ? 4.215 5.855 23.641 1 98.75 198 VAL A C 1
ATOM 1540 O O . VAL A 1 198 ? 3.525 6.879 23.578 1 98.75 198 VAL A O 1
ATOM 1543 N N . HIS A 1 199 ? 5.012 5.516 24.641 1 98.5 199 HIS A N 1
ATOM 1544 C CA . HIS A 1 199 ? 5.246 6.48 25.719 1 98.5 199 HIS A CA 1
ATOM 1545 C C . HIS A 1 199 ? 5.918 7.742 25.172 1 98.5 199 HIS A C 1
ATOM 1547 O O . HIS A 1 199 ? 6.812 7.66 24.328 1 98.5 199 HIS A O 1
ATOM 1553 N N . PRO A 1 200 ? 5.527 8.945 25.672 1 98.06 200 PRO A N 1
ATOM 1554 C CA . PRO A 1 200 ? 6.07 10.195 25.141 1 98.06 200 PRO A CA 1
ATOM 1555 C C . PRO A 1 200 ? 7.594 10.234 25.156 1 98.06 200 PRO A C 1
ATOM 1557 O O . PRO A 1 200 ? 8.211 10.695 24.188 1 98.06 200 PRO A O 1
ATOM 1560 N N . LYS A 1 201 ? 8.227 9.641 26.125 1 97.94 201 LYS A N 1
ATOM 1561 C CA . LYS A 1 201 ? 9.68 9.672 26.266 1 97.94 201 LYS A CA 1
ATOM 1562 C C . LYS A 1 201 ? 10.344 8.742 25.25 1 97.94 201 LYS A C 1
ATOM 1564 O O . LYS A 1 201 ? 11.555 8.812 25.031 1 97.94 201 LYS A O 1
ATOM 1569 N N . LYS A 1 202 ? 9.539 7.887 24.641 1 98.56 202 LYS A N 1
ATOM 1570 C CA . LYS A 1 202 ? 10.078 6.891 23.719 1 98.56 202 LYS A CA 1
ATOM 1571 C C . LYS A 1 202 ? 9.75 7.234 22.266 1 98.56 202 LYS A C 1
ATOM 1573 O O . LYS A 1 202 ? 10.094 6.484 21.359 1 98.56 202 LYS A O 1
ATOM 1578 N N . LEU A 1 203 ? 9.141 8.359 22.094 1 98.69 203 LEU A N 1
ATOM 1579 C CA . LEU A 1 203 ? 8.617 8.688 20.781 1 98.69 203 LEU A CA 1
ATOM 1580 C C . LEU A 1 203 ? 9.734 8.703 19.734 1 98.69 203 LEU A C 1
ATOM 1582 O O . LEU A 1 203 ? 9.656 8 18.719 1 98.69 203 LEU A O 1
ATOM 1586 N N . MET A 1 204 ? 10.789 9.43 19.984 1 98.62 204 MET A N 1
ATOM 1587 C CA . MET A 1 204 ? 11.852 9.57 19 1 98.62 204 MET A CA 1
ATOM 1588 C C . MET A 1 204 ? 12.641 8.273 18.844 1 98.62 204 MET A C 1
ATOM 1590 O O . MET A 1 204 ? 13.055 7.914 17.75 1 98.62 204 MET A O 1
ATOM 1594 N N . GLU A 1 205 ? 12.859 7.59 19.953 1 98.69 205 GLU A N 1
ATOM 1595 C CA . GLU A 1 205 ? 13.539 6.297 19.891 1 98.69 205 GLU A CA 1
ATOM 1596 C C . GLU A 1 205 ? 12.758 5.301 19.031 1 98.69 205 GLU A C 1
ATOM 1598 O O . GLU A 1 205 ? 13.328 4.648 18.156 1 98.69 205 GLU A O 1
ATOM 1603 N N . ALA A 1 206 ? 11.469 5.191 19.312 1 98.81 206 ALA A N 1
ATOM 1604 C CA . ALA A 1 206 ? 10.609 4.305 18.531 1 98.81 206 ALA A CA 1
ATOM 1605 C C . ALA A 1 206 ? 10.594 4.715 17.047 1 98.81 206 ALA A C 1
ATOM 1607 O O . ALA A 1 206 ? 10.586 3.859 16.172 1 98.81 206 ALA A O 1
ATOM 1608 N N . THR A 1 207 ? 10.57 6.008 16.797 1 98.88 207 THR A N 1
ATOM 1609 C CA . THR A 1 207 ? 10.578 6.523 15.43 1 98.88 207 THR A CA 1
ATOM 1610 C C . THR A 1 207 ? 11.844 6.105 14.695 1 98.88 207 THR A C 1
ATOM 1612 O O . THR A 1 207 ? 11.789 5.648 13.555 1 98.88 207 THR A O 1
ATOM 1615 N N . ARG A 1 208 ? 12.977 6.176 15.375 1 98.75 208 ARG A N 1
ATOM 1616 C CA . ARG A 1 208 ? 14.25 5.789 14.773 1 98.75 208 ARG A CA 1
ATOM 1617 C C . ARG A 1 208 ? 14.289 4.289 14.492 1 98.75 208 ARG A C 1
ATOM 1619 O O . ARG A 1 208 ? 14.828 3.859 13.469 1 98.75 208 ARG A O 1
ATOM 1626 N N . GLU A 1 209 ? 13.781 3.564 15.398 1 98.62 209 GLU A N 1
ATOM 1627 C CA . GLU A 1 209 ? 13.734 2.119 15.203 1 98.62 209 GLU A CA 1
ATOM 1628 C C . GLU A 1 209 ? 12.922 1.755 13.969 1 98.62 209 GLU A C 1
ATOM 1630 O O . GLU A 1 209 ? 13.359 0.947 13.141 1 98.62 209 GLU A O 1
ATOM 1635 N N . GLU A 1 210 ? 11.781 2.342 13.875 1 98.62 210 GLU A N 1
ATOM 1636 C CA . GLU A 1 210 ? 10.945 2.086 12.703 1 98.62 210 GLU A CA 1
ATOM 1637 C C . GLU A 1 210 ? 11.625 2.568 11.422 1 98.62 210 GLU A C 1
ATOM 1639 O O . GLU A 1 210 ? 11.625 1.866 10.414 1 98.62 210 GLU A O 1
ATOM 1644 N N . MET A 1 211 ? 12.18 3.76 11.469 1 98.75 211 MET A N 1
ATOM 1645 C CA . MET A 1 211 ? 12.906 4.328 10.336 1 98.75 211 MET A CA 1
ATOM 1646 C C . MET A 1 211 ? 13.992 3.371 9.852 1 98.75 211 MET A C 1
ATOM 1648 O O . MET A 1 211 ? 14.148 3.17 8.641 1 98.75 211 MET A O 1
ATOM 1652 N N . SER A 1 212 ? 14.664 2.762 10.742 1 98.38 212 SER A N 1
ATOM 1653 C CA . SER A 1 212 ? 15.758 1.853 10.406 1 98.38 212 SER A CA 1
ATOM 1654 C C . SER A 1 212 ? 15.242 0.654 9.609 1 98.38 212 SER A C 1
ATOM 1656 O O . SER A 1 212 ? 15.93 0.158 8.711 1 98.38 212 SER A O 1
ATOM 1658 N N . LYS A 1 213 ? 14.078 0.191 9.961 1 97.38 213 LYS A N 1
ATOM 1659 C CA . LYS A 1 213 ? 13.492 -0.915 9.211 1 97.38 213 LYS A CA 1
ATOM 1660 C C . LYS A 1 213 ? 13.25 -0.527 7.754 1 97.38 213 LYS A C 1
ATOM 1662 O O . LYS A 1 213 ? 13.555 -1.298 6.844 1 97.38 213 LYS A O 1
ATOM 1667 N N . TRP A 1 214 ? 12.727 0.659 7.547 1 97.88 214 TRP A N 1
ATOM 1668 C CA . TRP A 1 214 ? 12.445 1.144 6.199 1 97.88 214 TRP A CA 1
ATOM 1669 C C . TRP A 1 214 ? 13.734 1.344 5.414 1 97.88 214 TRP A C 1
ATOM 1671 O O . TRP A 1 214 ? 13.797 1.034 4.219 1 97.88 214 TRP A O 1
ATOM 1681 N N . LEU A 1 215 ? 14.711 1.795 6.09 1 97.5 215 LEU A N 1
ATOM 1682 C CA . LEU A 1 215 ? 15.953 2.17 5.422 1 97.5 215 LEU A CA 1
ATOM 1683 C C . LEU A 1 215 ? 16.766 0.935 5.062 1 97.5 215 LEU A C 1
ATOM 1685 O O . LEU A 1 215 ? 17.766 1.032 4.344 1 97.5 215 LEU A O 1
ATOM 1689 N N . ARG A 1 216 ? 16.359 -0.265 5.508 1 95.94 216 ARG A N 1
ATOM 1690 C CA . ARG A 1 216 ? 17 -1.512 5.109 1 95.94 216 ARG A CA 1
ATOM 1691 C C . ARG A 1 216 ? 16.609 -1.901 3.689 1 95.94 216 ARG A C 1
ATOM 1693 O O . ARG A 1 216 ? 17.281 -2.715 3.051 1 95.94 216 ARG A O 1
ATOM 1700 N N . ILE A 1 217 ? 15.484 -1.432 3.266 1 95.25 217 ILE A N 1
ATOM 1701 C CA . ILE A 1 217 ? 15.016 -1.694 1.908 1 95.25 217 ILE A CA 1
ATOM 1702 C C . ILE A 1 217 ? 15.766 -0.802 0.922 1 95.25 217 ILE A C 1
ATOM 1704 O O . ILE A 1 217 ? 15.961 0.389 1.177 1 95.25 217 ILE A O 1
ATOM 1708 N N . PRO A 1 218 ? 16.219 -1.396 -0.236 1 94.56 218 PRO A N 1
ATOM 1709 C CA . PRO A 1 218 ? 16.875 -0.533 -1.225 1 94.56 218 PRO A CA 1
ATOM 1710 C C . PRO A 1 218 ? 16.016 0.659 -1.629 1 94.56 218 PRO A C 1
ATOM 1712 O O . PRO A 1 218 ? 14.82 0.496 -1.915 1 94.56 218 PRO A O 1
ATOM 1715 N N . ASP A 1 219 ? 16.656 1.872 -1.604 1 95.38 219 ASP A N 1
ATOM 1716 C CA . ASP A 1 219 ? 15.906 3.094 -1.891 1 95.38 219 ASP A CA 1
ATOM 1717 C C . ASP A 1 219 ? 15.203 3.004 -3.244 1 95.38 219 ASP A C 1
ATOM 1719 O O . ASP A 1 219 ? 14.047 3.41 -3.377 1 95.38 219 ASP A O 1
ATOM 1723 N N . VAL A 1 220 ? 15.891 2.455 -4.211 1 93.94 220 VAL A N 1
ATOM 1724 C CA . VAL A 1 220 ? 15.398 2.463 -5.586 1 93.94 220 VAL A CA 1
ATOM 1725 C C . VAL A 1 220 ? 14.062 1.723 -5.656 1 93.94 220 VAL A C 1
ATOM 1727 O O . VAL A 1 220 ? 13.102 2.213 -6.262 1 93.94 220 VAL A O 1
ATOM 1730 N N . SER A 1 221 ? 13.938 0.546 -5.031 1 95.25 221 SER A N 1
ATOM 1731 C CA . SER A 1 221 ? 12.695 -0.224 -5.082 1 95.25 221 SER A CA 1
ATOM 1732 C C . SER A 1 221 ? 11.641 0.374 -4.16 1 95.25 221 SER A C 1
ATOM 1734 O O . SER A 1 221 ? 10.453 0.409 -4.508 1 95.25 221 SER A O 1
ATOM 1736 N N . ARG A 1 222 ? 12.055 0.884 -3.051 1 96.31 222 ARG A N 1
ATOM 1737 C CA . ARG A 1 222 ? 11.102 1.466 -2.111 1 96.31 222 ARG A CA 1
ATOM 1738 C C . ARG A 1 222 ? 10.445 2.711 -2.699 1 96.31 222 ARG A C 1
ATOM 1740 O O . ARG A 1 222 ? 9.227 2.871 -2.615 1 96.31 222 ARG A O 1
ATOM 1747 N N . VAL A 1 223 ? 11.266 3.58 -3.266 1 96.75 223 VAL A N 1
ATOM 1748 C CA . VAL A 1 223 ? 10.781 4.824 -3.852 1 96.75 223 VAL A CA 1
ATOM 1749 C C . VAL A 1 223 ? 9.812 4.516 -4.988 1 96.75 223 VAL A C 1
ATOM 1751 O O . VAL A 1 223 ? 8.711 5.078 -5.051 1 96.75 223 VAL A O 1
ATOM 1754 N N . ARG A 1 224 ? 10.188 3.619 -5.848 1 95.81 224 ARG A N 1
ATOM 1755 C CA . ARG A 1 224 ? 9.344 3.275 -6.988 1 95.81 224 ARG A CA 1
ATOM 1756 C C . ARG A 1 224 ? 8.023 2.66 -6.527 1 95.81 224 ARG A C 1
ATOM 1758 O O . ARG A 1 224 ? 6.965 2.979 -7.062 1 95.81 224 ARG A O 1
ATOM 1765 N N . THR A 1 225 ? 8.047 1.782 -5.551 1 97.06 225 THR A N 1
ATOM 1766 C CA . THR A 1 225 ? 6.84 1.152 -5.02 1 97.06 225 THR A CA 1
ATOM 1767 C C . THR A 1 225 ? 5.902 2.197 -4.418 1 97.06 225 THR A C 1
ATOM 1769 O O . THR A 1 225 ? 4.707 2.217 -4.723 1 97.06 225 THR A O 1
ATOM 1772 N N . LYS A 1 226 ? 6.445 3.121 -3.625 1 97.44 226 LYS A N 1
ATOM 1773 C CA . LYS A 1 226 ? 5.66 4.191 -3.016 1 97.44 226 LYS A CA 1
ATOM 1774 C C . LYS A 1 226 ? 4.969 5.039 -4.078 1 97.44 226 LYS A C 1
ATOM 1776 O O . LYS A 1 226 ? 3.756 5.258 -4.012 1 97.44 226 LYS A O 1
ATOM 1781 N N . GLN A 1 227 ? 5.738 5.469 -5 1 97.06 227 GLN A N 1
ATOM 1782 C CA . GLN A 1 227 ? 5.211 6.379 -6.008 1 97.06 227 GLN A CA 1
ATOM 1783 C C . GLN A 1 227 ? 4.176 5.688 -6.891 1 97.06 227 GLN A C 1
ATOM 1785 O O . GLN A 1 227 ? 3.15 6.277 -7.234 1 97.06 227 GLN A O 1
ATOM 1790 N N . MET A 1 228 ? 4.457 4.406 -7.199 1 94.56 228 MET A N 1
ATOM 1791 C CA . MET A 1 228 ? 3.506 3.646 -8.008 1 94.56 228 MET A CA 1
ATOM 1792 C C . MET A 1 228 ? 2.166 3.521 -7.285 1 94.56 228 MET A C 1
ATOM 1794 O O . MET A 1 228 ? 1.11 3.68 -7.902 1 94.56 228 MET A O 1
ATOM 1798 N N . ILE A 1 229 ? 2.186 3.273 -6.07 1 96.19 229 ILE A N 1
ATOM 1799 C CA . ILE A 1 229 ? 0.984 3.043 -5.273 1 96.19 229 ILE A CA 1
ATOM 1800 C C . ILE A 1 229 ? 0.238 4.359 -5.07 1 96.19 229 ILE A C 1
ATOM 1802 O O . ILE A 1 229 ? -0.994 4.395 -5.117 1 96.19 229 ILE A O 1
ATOM 1806 N N . ARG A 1 230 ? 0.956 5.484 -4.91 1 97.44 230 ARG A N 1
ATOM 1807 C CA . ARG A 1 230 ? 0.356 6.727 -4.438 1 97.44 230 ARG A CA 1
ATOM 1808 C C . ARG A 1 230 ? -0.001 7.641 -5.605 1 97.44 230 ARG A C 1
ATOM 1810 O O . ARG A 1 230 ? -0.82 8.555 -5.461 1 97.44 230 ARG A O 1
ATOM 1817 N N . GLU A 1 231 ? 0.543 7.438 -6.766 1 95.44 231 GLU A N 1
ATOM 1818 C CA . GLU A 1 231 ? 0.352 8.312 -7.918 1 95.44 231 GLU A CA 1
ATOM 1819 C C . GLU A 1 231 ? -1.124 8.422 -8.289 1 95.44 231 GLU A C 1
ATOM 1821 O O . GLU A 1 231 ? -1.617 9.508 -8.594 1 95.44 231 GLU A O 1
ATOM 1826 N N . PRO A 1 232 ? -1.865 7.348 -8.25 1 91.88 232 PRO A N 1
ATOM 1827 C CA . PRO A 1 232 ? -3.283 7.484 -8.586 1 91.88 232 PRO A CA 1
ATOM 1828 C C . PRO A 1 232 ? -4.02 8.461 -7.672 1 91.88 232 PRO A C 1
ATOM 1830 O O . PRO A 1 232 ? -4.914 9.18 -8.117 1 91.88 232 PRO A O 1
ATOM 1833 N N . VAL A 1 233 ? -3.688 8.484 -6.461 1 94.5 233 VAL A N 1
ATOM 1834 C CA . VAL A 1 233 ? -4.305 9.43 -5.535 1 94.5 233 VAL A CA 1
ATOM 1835 C C . VAL A 1 233 ? -3.898 10.852 -5.902 1 94.5 233 VAL A C 1
ATOM 1837 O O . VAL A 1 233 ? -4.742 11.75 -5.949 1 94.5 233 VAL A O 1
ATOM 1840 N N . VAL A 1 234 ? -2.65 11.062 -6.191 1 96.62 234 VAL A N 1
ATOM 1841 C CA . VAL A 1 234 ? -2.135 12.383 -6.539 1 96.62 234 VAL A CA 1
ATOM 1842 C C . VAL A 1 234 ? -2.797 12.875 -7.824 1 96.62 234 VAL A C 1
ATOM 1844 O O . VAL A 1 234 ? -3.072 14.062 -7.973 1 96.62 234 VAL A O 1
ATOM 1847 N N . MET A 1 235 ? -3.148 11.953 -8.664 1 93.69 235 MET A N 1
ATOM 1848 C CA . MET A 1 235 ? -3.752 12.297 -9.945 1 93.69 235 MET A CA 1
ATOM 1849 C C . MET A 1 235 ? -5.148 12.883 -9.75 1 93.69 235 MET A C 1
ATOM 1851 O O . MET A 1 235 ? -5.621 13.656 -10.586 1 93.69 235 MET A O 1
ATOM 1855 N N . THR A 1 236 ? -5.77 12.539 -8.664 1 91.62 236 THR A N 1
ATOM 1856 C CA . THR A 1 236 ? -7.082 13.109 -8.391 1 91.62 236 THR A CA 1
ATOM 1857 C C . THR A 1 236 ? -6.988 14.617 -8.219 1 91.62 236 THR A C 1
ATOM 1859 O O . THR A 1 236 ? -7.93 15.344 -8.547 1 91.62 236 THR A O 1
ATOM 1862 N N . LEU A 1 237 ? -5.906 15.07 -7.73 1 92.88 237 LEU A N 1
ATOM 1863 C CA . LEU A 1 237 ? -5.652 16.5 -7.629 1 92.88 237 LEU A CA 1
ATOM 1864 C C . LEU A 1 237 ? -5.051 17.031 -8.922 1 92.88 237 LEU A C 1
ATOM 1866 O O . LEU A 1 237 ? -5.469 18.094 -9.414 1 92.88 237 LEU A O 1
ATOM 1870 N N . GLN A 1 238 ? -4.176 16.312 -9.477 1 92.31 238 GLN A N 1
ATOM 1871 C CA . GLN A 1 238 ? -3.402 16.797 -10.617 1 92.31 238 GLN A CA 1
ATOM 1872 C C . GLN A 1 238 ? -4.27 16.906 -11.867 1 92.31 238 GLN A C 1
ATOM 1874 O O . GLN A 1 238 ? -3.934 17.625 -12.812 1 92.31 238 GLN A O 1
ATOM 1879 N N . ALA A 1 239 ? -5.332 16.203 -11.852 1 89.88 239 ALA A N 1
ATOM 1880 C CA . ALA A 1 239 ? -6.27 16.328 -12.969 1 89.88 239 ALA A CA 1
ATOM 1881 C C . ALA A 1 239 ? -6.766 17.766 -13.117 1 89.88 239 ALA A C 1
ATOM 1883 O O . ALA A 1 239 ? -7 18.234 -14.227 1 89.88 239 ALA A O 1
ATOM 1884 N N . SER A 1 240 ? -6.914 18.547 -11.953 1 93.88 240 SER A N 1
ATOM 1885 C CA . SER A 1 240 ? -7.309 19.953 -12 1 93.88 240 SER A CA 1
ATOM 1886 C C . SER A 1 240 ? -7.023 20.656 -10.68 1 93.88 240 SER A C 1
ATOM 1888 O O . SER A 1 240 ? -7.949 21 -9.945 1 93.88 240 SER A O 1
ATOM 1890 N N . PRO A 1 241 ? -5.77 20.953 -10.469 1 95.19 241 PRO A N 1
ATOM 1891 C CA . PRO A 1 241 ? -5.457 21.688 -9.234 1 95.19 241 PRO A CA 1
ATOM 1892 C C . PRO A 1 241 ? -6.223 23 -9.125 1 95.19 241 PRO A C 1
ATOM 1894 O O . PRO A 1 241 ? -6.684 23.359 -8.039 1 95.19 241 PRO A O 1
ATOM 1897 N N . GLU A 1 242 ? -6.32 23.688 -10.227 1 96.25 242 GLU A N 1
ATOM 1898 C CA . GLU A 1 242 ? -7.074 24.938 -10.227 1 96.25 242 GLU A CA 1
ATOM 1899 C C . GLU A 1 242 ? -8.562 24.688 -10 1 96.25 242 GLU A C 1
ATOM 1901 O O . GLU A 1 242 ? -9.242 25.484 -9.352 1 96.25 242 GLU A O 1
ATOM 1906 N N . GLY A 1 243 ? -9.102 23.625 -10.609 1 96.56 243 GLY A N 1
ATOM 1907 C CA . GLY A 1 243 ? -10.477 23.25 -10.336 1 96.56 243 GLY A CA 1
ATOM 1908 C C . GLY A 1 243 ? -10.742 22.984 -8.859 1 96.56 243 GLY A C 1
ATOM 1909 O O . GLY A 1 243 ? -11.773 23.406 -8.328 1 96.56 243 GLY A O 1
ATOM 1910 N N . ASP A 1 244 ? -9.852 22.297 -8.25 1 97 244 ASP A N 1
ATOM 1911 C CA . ASP A 1 244 ? -9.938 22.094 -6.805 1 97 244 ASP A CA 1
ATOM 1912 C C . ASP A 1 244 ? -9.953 23.422 -6.055 1 97 244 ASP A C 1
ATOM 1914 O O . ASP A 1 244 ? -10.781 23.625 -5.168 1 97 244 ASP A O 1
ATOM 1918 N N . THR A 1 245 ? -9.031 24.328 -6.402 1 97.75 245 THR A N 1
ATOM 1919 C CA . THR A 1 245 ? -8.945 25.641 -5.773 1 97.75 245 THR A CA 1
ATOM 1920 C C . THR A 1 245 ? -10.242 26.422 -5.953 1 97.75 245 THR A C 1
ATOM 1922 O O . THR A 1 245 ? -10.773 26.984 -4.996 1 97.75 245 THR A O 1
ATOM 1925 N N . GLN A 1 246 ? -10.758 26.422 -7.129 1 97.31 246 GLN A N 1
ATOM 1926 C CA . GLN A 1 246 ? -11.984 27.141 -7.434 1 97.31 246 GLN A CA 1
ATOM 1927 C C . GLN A 1 246 ? -13.164 26.578 -6.648 1 97.31 246 GLN A C 1
ATOM 1929 O O . GLN A 1 246 ? -13.969 27.344 -6.098 1 97.31 246 GLN A O 1
ATOM 1934 N N . SER A 1 247 ? -13.227 25.312 -6.645 1 96.25 247 SER A N 1
ATOM 1935 C CA . SER A 1 247 ? -14.32 24.656 -5.926 1 96.25 247 SER A CA 1
ATOM 1936 C C . SER A 1 247 ? -14.266 24.969 -4.434 1 96.25 247 SER A C 1
ATOM 1938 O O . SER A 1 247 ? -15.281 25.312 -3.83 1 96.25 247 SER A O 1
ATOM 1940 N N . MET A 1 248 ? -13.133 24.906 -3.861 1 96.69 248 MET A N 1
ATOM 1941 C CA . MET A 1 248 ? -12.969 25.188 -2.436 1 96.69 248 MET A CA 1
ATOM 1942 C C . MET A 1 248 ? -13.258 26.641 -2.125 1 96.69 248 MET A C 1
ATOM 1944 O O . MET A 1 248 ? -13.938 26.953 -1.144 1 96.69 248 MET A O 1
ATOM 1948 N N . TYR A 1 249 ? -12.781 27.484 -2.98 1 97.44 249 TYR A N 1
ATOM 1949 C CA . TYR A 1 249 ? -13.023 28.906 -2.77 1 97.44 249 TYR A CA 1
ATOM 1950 C C . TYR A 1 249 ? -14.508 29.234 -2.859 1 97.44 249 TYR A C 1
ATOM 1952 O O . TYR A 1 249 ? -15.023 30.016 -2.072 1 97.44 249 TYR A O 1
ATOM 1960 N N . SER A 1 250 ? -15.125 28.656 -3.891 1 97.12 250 SER A N 1
ATOM 1961 C CA . SER A 1 250 ? -16.547 28.891 -4.062 1 97.12 250 SER A CA 1
ATOM 1962 C C . SER A 1 250 ? -17.328 28.5 -2.816 1 97.12 250 SER A C 1
ATOM 1964 O O . SER A 1 250 ? -18.328 29.141 -2.465 1 97.12 250 SER A O 1
ATOM 1966 N N . TYR A 1 251 ? -16.875 27.516 -2.225 1 96.06 251 TYR A N 1
ATOM 1967 C CA . TYR A 1 251 ? -17.531 27.062 -1.008 1 96.06 251 TYR A CA 1
ATOM 1968 C C . TYR A 1 251 ? -17.203 27.969 0.166 1 96.06 251 TYR A C 1
ATOM 1970 O O . TYR A 1 251 ? -18.109 28.5 0.825 1 96.06 251 TYR A O 1
ATOM 1978 N N . ILE A 1 252 ? -15.922 28.266 0.465 1 96.19 252 ILE A N 1
ATOM 1979 C CA . ILE A 1 252 ? -15.469 28.938 1.677 1 96.19 252 ILE A CA 1
ATOM 1980 C C . ILE A 1 252 ? -15.906 30.406 1.649 1 96.19 252 ILE A C 1
ATOM 1982 O O . ILE A 1 252 ? -16.094 31.031 2.701 1 96.19 252 ILE A O 1
ATOM 1986 N N . SER A 1 253 ? -16.172 30.891 0.48 1 96.44 253 SER A N 1
ATOM 1987 C CA . SER A 1 253 ? -16.5 32.312 0.335 1 96.44 253 SER A CA 1
ATOM 1988 C C . SER A 1 253 ? -17.984 32.562 0.597 1 96.44 253 SER A C 1
ATOM 1990 O O . SER A 1 253 ? -18.422 33.719 0.625 1 96.44 253 SER A O 1
ATOM 1992 N N . GLN A 1 254 ? -18.719 31.516 0.782 1 95.75 254 GLN A N 1
ATOM 1993 C CA . GLN A 1 254 ? -20.125 31.703 1.113 1 95.75 254 GLN A CA 1
ATOM 1994 C C . GLN A 1 254 ? -20.297 32.438 2.439 1 95.75 254 GLN A C 1
ATOM 1996 O O . GLN A 1 254 ? -19.531 32.219 3.379 1 95.75 254 GLN A O 1
ATOM 2001 N N . ASP A 1 255 ? -21.359 33.25 2.533 1 96.06 255 ASP A N 1
ATOM 2002 C CA . ASP A 1 255 ? -21.578 34.125 3.695 1 96.06 255 ASP A CA 1
ATOM 2003 C C . ASP A 1 255 ? -21.703 33.281 4.973 1 96.06 255 ASP A C 1
ATOM 2005 O O . ASP A 1 255 ? -21.094 33.625 5.992 1 96.06 255 ASP A O 1
ATOM 2009 N N . VAL A 1 256 ? -22.453 32.25 4.848 1 94.31 256 VAL A N 1
ATOM 2010 C CA . VAL A 1 256 ? -22.703 31.438 6.039 1 94.31 256 VAL A CA 1
ATOM 2011 C C . VAL A 1 256 ? -21.391 30.828 6.547 1 94.31 256 VAL A C 1
ATOM 2013 O O . VAL A 1 256 ? -21.188 30.719 7.758 1 94.31 256 VAL A O 1
ATOM 2016 N N . VAL A 1 257 ? -20.484 30.391 5.652 1 95.25 257 VAL A N 1
ATOM 2017 C CA . VAL A 1 257 ? -19.203 29.828 6.031 1 95.25 257 VAL A CA 1
ATOM 2018 C C . VAL A 1 257 ? -18.312 30.906 6.617 1 95.25 257 VAL A C 1
ATOM 2020 O O . VAL A 1 257 ? -17.672 30.703 7.66 1 95.25 257 VAL A O 1
ATOM 2023 N N . GLN A 1 258 ? -18.281 32.062 5.996 1 95.88 258 GLN A N 1
ATOM 2024 C CA . GLN A 1 258 ? -17.453 33.188 6.469 1 95.88 258 GLN A CA 1
ATOM 2025 C C . GLN A 1 258 ? -17.906 33.656 7.848 1 95.88 258 GLN A C 1
ATOM 2027 O O . GLN A 1 258 ? -17.078 34 8.688 1 95.88 258 GLN A O 1
ATOM 2032 N N . GLU A 1 259 ? -19.188 33.594 8.102 1 95.19 259 GLU A N 1
ATOM 2033 C CA . GLU A 1 259 ? -19.703 33.938 9.43 1 95.19 259 GLU A CA 1
ATOM 2034 C C . GLU A 1 259 ? -19.234 32.938 10.477 1 95.19 259 GLU A C 1
ATOM 2036 O O . GLU A 1 259 ? -18.859 33.344 11.586 1 95.19 259 GLU A O 1
ATOM 2041 N N . THR A 1 260 ? -19.297 31.719 10.07 1 93.25 260 THR A N 1
ATOM 2042 C CA . THR A 1 260 ? -18.812 30.688 10.977 1 93.25 260 THR A CA 1
ATOM 2043 C C . THR A 1 260 ? -17.328 30.875 11.281 1 93.25 260 THR A C 1
ATOM 2045 O O . THR A 1 260 ? -16.922 30.797 12.438 1 93.25 260 THR A O 1
ATOM 2048 N N . LEU A 1 261 ? -16.516 31.172 10.289 1 93.56 261 LEU A N 1
ATOM 2049 C CA . LEU A 1 261 ? -15.086 31.391 10.469 1 93.56 261 LEU A CA 1
ATOM 2050 C C . LEU A 1 261 ? -14.828 32.594 11.352 1 93.56 261 LEU A C 1
ATOM 2052 O O . LEU A 1 261 ? -13.906 32.594 12.164 1 93.56 261 LEU A O 1
ATOM 2056 N N . GLU A 1 262 ? -15.656 33.562 11.148 1 93.81 262 GLU A N 1
ATOM 2057 C CA . GLU A 1 262 ? -15.547 34.75 12 1 93.81 262 GLU A CA 1
ATOM 2058 C C . GLU A 1 262 ? -15.742 34.375 13.469 1 93.81 262 GLU A C 1
ATOM 2060 O O . GLU A 1 262 ? -15.031 34.906 14.336 1 93.81 262 GLU A O 1
ATOM 2065 N N . GLY A 1 263 ? -16.688 33.594 13.672 1 91.94 263 GLY A N 1
ATOM 2066 C CA . GLY A 1 263 ? -16.938 33.094 15.023 1 91.94 263 GLY A CA 1
ATOM 2067 C C . GLY A 1 263 ? -15.758 32.344 15.609 1 91.94 263 GLY A C 1
ATOM 2068 O O . GLY A 1 263 ? -15.406 32.531 16.781 1 91.94 263 GLY A O 1
ATOM 2069 N N . VAL A 1 264 ? -15.141 31.516 14.852 1 89.62 264 VAL A N 1
ATOM 2070 C CA . VAL A 1 264 ? -13.977 30.75 15.273 1 89.62 264 VAL A CA 1
ATOM 2071 C C . VAL A 1 264 ? -12.828 31.688 15.633 1 89.62 264 VAL A C 1
ATOM 2073 O O . VAL A 1 264 ? -12.164 31.516 16.656 1 89.62 264 VAL A O 1
ATOM 2076 N N . LEU A 1 265 ? -12.602 32.688 14.852 1 90.5 265 LEU A N 1
ATOM 2077 C CA . LEU A 1 265 ? -11.523 33.656 15.07 1 90.5 265 LEU A CA 1
ATOM 2078 C C . LEU A 1 265 ? -11.75 34.469 16.344 1 90.5 265 LEU A C 1
ATOM 2080 O O . LEU A 1 265 ? -10.805 34.719 17.094 1 90.5 265 LEU A O 1
ATOM 2084 N N . LYS A 1 266 ? -12.984 34.75 16.547 1 89.56 266 LYS A N 1
ATOM 2085 C CA . LYS A 1 266 ? -13.328 35.5 17.75 1 89.56 266 LYS A CA 1
ATOM 2086 C C . LYS A 1 266 ? -13.07 34.688 19 1 89.56 266 LYS A C 1
ATOM 2088 O O . LYS A 1 266 ? -12.594 35.188 20.016 1 89.56 266 LYS A O 1
ATOM 2093 N N . LYS A 1 267 ? -13.359 33.406 18.828 1 82.81 267 LYS A N 1
ATOM 2094 C CA . LYS A 1 267 ? -13.141 32.531 19.953 1 82.81 267 LYS A CA 1
ATOM 2095 C C . LYS A 1 267 ? -11.648 32.375 20.25 1 82.81 267 LYS A C 1
ATOM 2097 O O . LYS A 1 267 ? -11.234 32.312 21.406 1 82.81 267 LYS A O 1
ATOM 2102 N N . PHE A 1 268 ? -10.844 32.281 19.281 1 74.06 268 PHE A N 1
ATOM 2103 C CA . PHE A 1 268 ? -9.398 32.125 19.422 1 74.06 268 PHE A CA 1
ATOM 2104 C C . PHE A 1 268 ? -8.789 33.406 20.016 1 74.06 268 PHE A C 1
ATOM 2106 O O . PHE A 1 268 ? -7.879 33.312 20.844 1 74.06 268 PHE A O 1
ATOM 2113 N N . LYS A 1 269 ? -9.258 34.562 19.578 1 70.25 269 LYS A N 1
ATOM 2114 C CA . LYS A 1 269 ? -8.773 35.812 20.109 1 70.25 269 LYS A CA 1
ATOM 2115 C C . LYS A 1 269 ? -9.125 35.969 21.594 1 70.25 269 LYS A C 1
ATOM 2117 O O . LYS A 1 269 ? -8.32 36.5 22.375 1 70.25 269 LYS A O 1
ATOM 2122 N N . MET A 1 270 ? -10.211 35.438 21.828 1 67.5 270 MET A N 1
ATOM 2123 C CA . MET A 1 270 ? -10.648 35.531 23.219 1 67.5 270 MET A CA 1
ATOM 2124 C C . MET A 1 270 ? -9.812 34.625 24.109 1 67.5 270 MET A C 1
ATOM 2126 O O . MET A 1 270 ? -9.453 35 25.234 1 67.5 270 MET A O 1
ATOM 2130 N N . LEU A 1 271 ? -9.461 33.5 23.562 1 61.38 271 LEU A N 1
ATOM 2131 C CA . LEU A 1 271 ? -8.633 32.562 24.328 1 61.38 271 LEU A CA 1
ATOM 2132 C C . LEU A 1 271 ? -7.215 33.094 24.484 1 61.38 271 LEU A C 1
ATOM 2134 O O . LEU A 1 271 ? -6.609 32.938 25.547 1 61.38 271 LEU A O 1
ATOM 2138 N N . ASP A 1 272 ? -6.652 33.625 23.438 1 58.81 272 ASP A N 1
ATOM 2139 C CA . ASP A 1 272 ? -5.324 34.219 23.484 1 58.81 272 ASP A CA 1
ATOM 2140 C C . ASP A 1 272 ? -5.301 35.406 24.453 1 58.81 272 ASP A C 1
ATOM 2142 O O . ASP A 1 272 ? -4.332 35.594 25.203 1 58.81 272 ASP A O 1
ATOM 2146 N N . ALA A 1 273 ? -6.414 36.188 24.469 1 55.97 273 ALA A N 1
ATOM 2147 C CA . ALA A 1 273 ? -6.547 37.344 25.375 1 55.97 273 ALA A CA 1
ATOM 2148 C C . ALA A 1 273 ? -6.688 36.875 26.812 1 55.97 273 ALA A C 1
ATOM 2150 O O . ALA A 1 273 ? -6.113 37.469 27.719 1 55.97 273 ALA A O 1
ATOM 2151 N N . SER A 1 274 ? -7.469 35.781 26.859 1 54.16 274 SER A N 1
ATOM 2152 C CA . SER A 1 274 ? -7.676 35.25 28.203 1 54.16 274 SER A CA 1
ATOM 2153 C C . SER A 1 274 ? -6.41 34.594 28.75 1 54.16 274 SER A C 1
ATOM 2155 O O . SER A 1 274 ? -6.18 34.594 29.953 1 54.16 274 SER A O 1
ATOM 2157 N N . ALA A 1 275 ? -5.551 33.969 27.875 1 51.69 275 ALA A N 1
ATOM 2158 C CA . ALA A 1 275 ? -4.289 33.344 28.266 1 51.69 275 ALA A CA 1
ATOM 2159 C C . ALA A 1 275 ? -3.246 34.406 28.625 1 51.69 275 ALA A C 1
ATOM 2161 O O . ALA A 1 275 ? -2.396 34.188 29.484 1 51.69 275 ALA A O 1
ATOM 2162 N N . LYS A 1 276 ? -3.275 35.594 28 1 50.22 276 LYS A N 1
ATOM 2163 C CA . LYS A 1 276 ? -2.385 36.719 28.281 1 50.22 276 LYS A CA 1
ATOM 2164 C C . LYS A 1 276 ? -2.834 37.469 29.531 1 50.22 276 LYS A C 1
ATOM 2166 O O . LYS A 1 276 ? -2.1 38.312 30.047 1 50.22 276 LYS A O 1
ATOM 2171 N N . LYS A 1 277 ? -3.992 37.156 30.188 1 50.31 277 LYS A N 1
ATOM 2172 C CA . LYS A 1 277 ? -4.367 37.719 31.484 1 50.31 277 LYS A CA 1
ATOM 2173 C C . LYS A 1 277 ? -4.023 36.781 32.625 1 50.31 277 LYS A C 1
ATOM 2175 O O . LYS A 1 277 ? -4.242 35.562 32.531 1 50.31 277 LYS A O 1
ATOM 2180 N N . MET B 1 1 ? -18.812 -42.688 -29.672 1 28.31 1 MET B N 1
ATOM 2181 C CA . MET B 1 1 ? -17.438 -42.5 -30.125 1 28.31 1 MET B CA 1
ATOM 2182 C C . MET B 1 1 ? -16.688 -41.531 -29.188 1 28.31 1 MET B C 1
ATOM 2184 O O . MET B 1 1 ? -17.078 -40.375 -29.047 1 28.31 1 MET B O 1
ATOM 2188 N N . GLU B 1 2 ? -16.078 -42.062 -28.062 1 26.41 2 GLU B N 1
ATOM 2189 C CA . GLU B 1 2 ? -15.539 -41.625 -26.781 1 26.41 2 GLU B CA 1
ATOM 2190 C C . GLU B 1 2 ? -14.305 -40.75 -26.984 1 26.41 2 GLU B C 1
ATOM 2192 O O . GLU B 1 2 ? -13.266 -41.219 -27.438 1 26.41 2 GLU B O 1
ATOM 2197 N N . SER B 1 3 ? -14.516 -39.5 -27.547 1 29.48 3 SER B N 1
ATOM 2198 C CA . SER B 1 3 ? -13.398 -38.594 -27.797 1 29.48 3 SER B CA 1
ATOM 2199 C C . SER B 1 3 ? -12.477 -38.469 -26.594 1 29.48 3 SER B C 1
ATOM 2201 O O . SER B 1 3 ? -12.883 -38 -25.531 1 29.48 3 SER B O 1
ATOM 2203 N N . THR B 1 4 ? -11.656 -39.531 -26.344 1 31.97 4 THR B N 1
ATOM 2204 C CA . THR B 1 4 ? -10.523 -39.562 -25.422 1 31.97 4 THR B CA 1
ATOM 2205 C C . THR B 1 4 ? -9.703 -38.281 -25.516 1 31.97 4 THR B C 1
ATOM 2207 O O . THR B 1 4 ? -9.07 -38.031 -26.531 1 31.97 4 THR B O 1
ATOM 2210 N N . SER B 1 5 ? -10.18 -37.219 -25 1 31.56 5 SER B N 1
ATOM 2211 C CA . SER B 1 5 ? -9.648 -35.844 -24.969 1 31.56 5 SER B CA 1
ATOM 2212 C C . SER B 1 5 ? -8.141 -35.844 -24.766 1 31.56 5 SER B C 1
ATOM 2214 O O . SER B 1 5 ? -7.582 -36.781 -24.188 1 31.56 5 SER B O 1
ATOM 2216 N N . ARG B 1 6 ? -7.387 -34.938 -25.516 1 35.84 6 ARG B N 1
ATOM 2217 C CA . ARG B 1 6 ? -6.027 -34.5 -25.812 1 35.84 6 ARG B CA 1
ATOM 2218 C C . ARG B 1 6 ? -5.246 -34.219 -24.531 1 35.84 6 ARG B C 1
ATOM 2220 O O . ARG B 1 6 ? -4.172 -33.625 -24.562 1 35.84 6 ARG B O 1
ATOM 2227 N N . LEU B 1 7 ? -5.973 -34.281 -23.438 1 36.81 7 LEU B N 1
ATOM 2228 C CA . LEU B 1 7 ? -5.188 -33.906 -22.266 1 36.81 7 LEU B CA 1
ATOM 2229 C C . LEU B 1 7 ? -3.992 -34.812 -22.078 1 36.81 7 LEU B C 1
ATOM 2231 O O . LEU B 1 7 ? -3.318 -34.75 -21.047 1 36.81 7 LEU B O 1
ATOM 2235 N N . SER B 1 8 ? -4.07 -36.125 -22.703 1 34 8 SER B N 1
ATOM 2236 C CA . SER B 1 8 ? -3.086 -37.125 -22.344 1 34 8 SER B CA 1
ATOM 2237 C C . SER B 1 8 ? -1.664 -36.656 -22.609 1 34 8 SER B C 1
ATOM 2239 O O . SER B 1 8 ? -0.812 -36.719 -21.719 1 34 8 SER B O 1
ATOM 2241 N N . GLY B 1 9 ? -1.145 -36.875 -23.984 1 35.25 9 GLY B N 1
ATOM 2242 C CA . GLY B 1 9 ? 0.07 -37.5 -24.469 1 35.25 9 GLY B CA 1
ATOM 2243 C C . GLY B 1 9 ? 1.256 -36.562 -24.531 1 35.25 9 GLY B C 1
ATOM 2244 O O . GLY B 1 9 ? 2.24 -36.844 -25.219 1 35.25 9 GLY B O 1
ATOM 2245 N N . ILE B 1 10 ? 1.162 -35.188 -24.266 1 36.81 10 ILE B N 1
ATOM 2246 C CA . ILE B 1 10 ? 2.439 -34.688 -24.75 1 36.81 10 ILE B CA 1
ATOM 2247 C C . ILE B 1 10 ? 3.58 -35.312 -23.938 1 36.81 10 ILE B C 1
ATOM 2249 O O . ILE B 1 10 ? 3.795 -34.938 -22.781 1 36.81 10 ILE B O 1
ATOM 2253 N N . SER B 1 11 ? 3.818 -36.625 -23.922 1 35.84 11 SER B N 1
ATOM 2254 C CA . SER B 1 11 ? 4.945 -37.406 -23.438 1 35.84 11 SER B CA 1
ATOM 2255 C C . SER B 1 11 ? 6.27 -36.844 -23.922 1 35.84 11 SER B C 1
ATOM 2257 O O . SER B 1 11 ? 7.312 -37.5 -23.812 1 35.84 11 SER B O 1
ATOM 2259 N N . ASN B 1 12 ? 6.41 -35.875 -24.797 1 38.62 12 ASN B N 1
ATOM 2260 C CA . ASN B 1 12 ? 7.816 -35.812 -25.188 1 38.62 12 ASN B CA 1
ATOM 2261 C C . ASN B 1 12 ? 8.719 -35.594 -23.969 1 38.62 12 ASN B C 1
ATOM 2263 O O . ASN B 1 12 ? 8.273 -35.125 -22.938 1 38.62 12 ASN B O 1
ATOM 2267 N N . GLY B 1 13 ? 10.016 -36.094 -23.828 1 45.88 13 GLY B N 1
ATOM 2268 C CA . GLY B 1 13 ? 11.102 -36.188 -22.875 1 45.88 13 GLY B CA 1
ATOM 2269 C C . GLY B 1 13 ? 11.234 -34.938 -22 1 45.88 13 GLY B C 1
ATOM 2270 O O . GLY B 1 13 ? 12.094 -34.875 -21.125 1 45.88 13 GLY B O 1
ATOM 2271 N N . THR B 1 14 ? 10.961 -33.75 -22.484 1 59.5 14 THR B N 1
ATOM 2272 C CA . THR B 1 14 ? 11.305 -32.594 -21.656 1 59.5 14 THR B CA 1
ATOM 2273 C C . THR B 1 14 ? 10.32 -32.438 -20.5 1 59.5 14 THR B C 1
ATOM 2275 O O . THR B 1 14 ? 9.102 -32.5 -20.703 1 59.5 14 THR B O 1
ATOM 2278 N N . GLN B 1 15 ? 10.75 -32.656 -19.344 1 75.94 15 GLN B N 1
ATOM 2279 C CA . GLN B 1 15 ? 9.992 -32.625 -18.094 1 75.94 15 GLN B CA 1
ATOM 2280 C C . GLN B 1 15 ? 9.07 -31.391 -18.047 1 75.94 15 GLN B C 1
ATOM 2282 O O . GLN B 1 15 ? 9.516 -30.266 -18.266 1 75.94 15 GLN B O 1
ATOM 2287 N N . ARG B 1 16 ? 7.73 -31.703 -18.078 1 91.88 16 ARG B N 1
ATOM 2288 C CA . ARG B 1 16 ? 6.738 -30.641 -17.984 1 91.88 16 ARG B CA 1
ATOM 2289 C C . ARG B 1 16 ? 6.863 -29.891 -16.656 1 91.88 16 ARG B C 1
ATOM 2291 O O . ARG B 1 16 ? 7.066 -30.5 -15.609 1 91.88 16 ARG B O 1
ATOM 2298 N N . HIS B 1 17 ? 6.891 -28.625 -16.812 1 97.75 17 HIS B N 1
ATOM 2299 C CA . HIS B 1 17 ? 6.953 -27.766 -15.633 1 97.75 17 HIS B CA 1
ATOM 2300 C C . HIS B 1 17 ? 5.594 -27.688 -14.945 1 97.75 17 HIS B C 1
ATOM 2302 O O . HIS B 1 17 ? 5.504 -27.234 -13.797 1 97.75 17 HIS B O 1
ATOM 2308 N N . VAL B 1 18 ? 4.516 -28.047 -15.664 1 98.5 18 VAL B N 1
ATOM 2309 C CA . VAL B 1 18 ? 3.164 -28.062 -15.117 1 98.5 18 VAL B CA 1
ATOM 2310 C C . VAL B 1 18 ? 2.441 -29.328 -15.547 1 98.5 18 VAL B C 1
ATOM 2312 O O . VAL B 1 18 ? 2.553 -29.75 -16.703 1 98.5 18 VAL B O 1
ATOM 2315 N N . THR B 1 19 ? 1.792 -29.969 -14.641 1 98.06 19 THR B N 1
ATOM 2316 C CA . THR B 1 19 ? 0.976 -31.141 -14.953 1 98.06 19 THR B CA 1
ATOM 2317 C C . THR B 1 19 ? -0.487 -30.891 -14.602 1 98.06 19 THR B C 1
ATOM 2319 O O . THR B 1 19 ? -0.793 -30.016 -13.797 1 98.06 19 THR B O 1
ATOM 2322 N N . VAL B 1 20 ? -1.369 -31.594 -15.242 1 98.12 20 VAL B N 1
ATOM 2323 C CA . VAL B 1 20 ? -2.797 -31.453 -14.977 1 98.12 20 VAL B CA 1
ATOM 2324 C C . VAL B 1 20 ? -3.463 -32.812 -14.984 1 98.12 20 VAL B C 1
ATOM 2326 O O . VAL B 1 20 ? -3.113 -33.688 -15.797 1 98.12 20 VAL B O 1
ATOM 2329 N N . GLU B 1 21 ? -4.293 -33.125 -14.086 1 97.94 21 GLU B N 1
ATOM 2330 C CA . GLU B 1 21 ? -5.109 -34.344 -14.023 1 97.94 21 GLU B CA 1
ATOM 2331 C C . GLU B 1 21 ? -6.52 -34.031 -13.523 1 97.94 21 GLU B C 1
ATOM 2333 O O . GLU B 1 21 ? -6.758 -32.969 -12.938 1 97.94 21 GLU B O 1
ATOM 2338 N N . LYS B 1 22 ? -7.441 -34.906 -13.82 1 98 22 LYS B N 1
ATOM 2339 C CA . LYS B 1 22 ? -8.781 -34.781 -13.242 1 98 22 LYS B CA 1
ATOM 2340 C C . LYS B 1 22 ? -8.766 -35.156 -11.758 1 98 22 LYS B C 1
ATOM 2342 O O . LYS B 1 22 ? -8.102 -36.125 -11.352 1 98 22 LYS B O 1
ATOM 2347 N N . ASP B 1 23 ? -9.43 -34.344 -10.977 1 98.25 23 ASP B N 1
ATOM 2348 C CA . ASP B 1 23 ? -9.5 -34.656 -9.562 1 98.25 23 ASP B CA 1
ATOM 2349 C C . ASP B 1 23 ? -10.141 -36.031 -9.352 1 98.25 23 ASP B C 1
ATOM 2351 O O . ASP B 1 23 ? -11.102 -36.375 -10.031 1 98.25 23 ASP B O 1
ATOM 2355 N N . LYS B 1 24 ? -9.688 -36.75 -8.375 1 95.56 24 LYS B N 1
ATOM 2356 C CA . LYS B 1 24 ? -10.102 -38.125 -8.164 1 95.56 24 LYS B CA 1
ATOM 2357 C C . LYS B 1 24 ? -11.5 -38.188 -7.543 1 95.56 24 LYS B C 1
ATOM 2359 O O . LYS B 1 24 ? -12.195 -39.188 -7.668 1 95.56 24 LYS B O 1
ATOM 2364 N N . VAL B 1 25 ? -11.844 -37.188 -6.875 1 97.31 25 VAL B N 1
ATOM 2365 C CA . VAL B 1 25 ? -13.094 -37.188 -6.129 1 97.31 25 VAL B CA 1
ATOM 2366 C C . VAL B 1 25 ? -14.125 -36.312 -6.84 1 97.31 25 VAL B C 1
ATOM 2368 O O . VAL B 1 25 ? -15.25 -36.75 -7.094 1 97.31 25 VAL B O 1
ATOM 2371 N N . LEU B 1 26 ? -13.703 -35.125 -7.195 1 97.94 26 LEU B N 1
ATOM 2372 C CA . LEU B 1 26 ? -14.555 -34.188 -7.918 1 97.94 26 LEU B CA 1
ATOM 2373 C C . LEU B 1 26 ? -14.297 -34.25 -9.422 1 97.94 26 LEU B C 1
ATOM 2375 O O . LEU B 1 26 ? -13.359 -33.625 -9.922 1 97.94 26 LEU B O 1
ATOM 2379 N N . LYS B 1 27 ? -15.109 -34.875 -10.18 1 95.62 27 LYS B N 1
ATOM 2380 C CA . LYS B 1 27 ? -14.867 -35.219 -11.578 1 95.62 27 LYS B CA 1
ATOM 2381 C C . LYS B 1 27 ? -14.898 -34 -12.477 1 95.62 27 LYS B C 1
ATOM 2383 O O . LYS B 1 27 ? -14.414 -34.031 -13.602 1 95.62 27 LYS B O 1
ATOM 2388 N N . ASP B 1 28 ? -15.492 -32.875 -12.047 1 98.25 28 ASP B N 1
ATOM 2389 C CA . ASP B 1 28 ? -15.578 -31.672 -12.844 1 98.25 28 ASP B CA 1
ATOM 2390 C C . ASP B 1 28 ? -14.516 -30.656 -12.422 1 98.25 28 ASP B C 1
ATOM 2392 O O . ASP B 1 28 ? -14.633 -29.469 -12.711 1 98.25 28 ASP B O 1
ATOM 2396 N N . VAL B 1 29 ? -13.5 -31.188 -11.711 1 98.81 29 VAL B N 1
ATOM 2397 C CA . VAL B 1 29 ? -12.438 -30.312 -11.219 1 98.81 29 VAL B CA 1
ATOM 2398 C C . VAL B 1 29 ? -11.086 -30.797 -11.742 1 98.81 29 VAL B C 1
ATOM 2400 O O . VAL B 1 29 ? -10.789 -32 -11.703 1 98.81 29 VAL B O 1
ATOM 2403 N N . ALA B 1 30 ? -10.305 -29.906 -12.305 1 98.81 30 ALA B N 1
ATOM 2404 C CA . ALA B 1 30 ? -8.938 -30.203 -12.719 1 98.81 30 ALA B CA 1
ATOM 2405 C C . ALA B 1 30 ? -7.949 -29.859 -11.602 1 98.81 30 ALA B C 1
ATOM 2407 O O . ALA B 1 30 ? -8.117 -28.859 -10.898 1 98.81 30 ALA B O 1
ATOM 2408 N N . VAL B 1 31 ? -6.973 -30.672 -11.43 1 98.88 31 VAL B N 1
ATOM 2409 C CA . VAL B 1 31 ? -5.863 -30.391 -10.531 1 98.88 31 VAL B CA 1
ATOM 2410 C C . VAL B 1 31 ? -4.621 -30.016 -11.336 1 98.88 31 VAL B C 1
ATOM 2412 O O . VAL B 1 31 ? -4.078 -30.859 -12.062 1 98.88 31 VAL B O 1
ATOM 2415 N N . ILE B 1 32 ? -4.266 -28.766 -11.273 1 98.81 32 ILE B N 1
ATOM 2416 C CA . ILE B 1 32 ? -3.072 -28.25 -11.93 1 98.81 32 ILE B CA 1
ATOM 2417 C C . ILE B 1 32 ? -1.91 -28.219 -10.938 1 98.81 32 ILE B C 1
ATOM 2419 O O . ILE B 1 32 ? -2.008 -27.594 -9.883 1 98.81 32 ILE B O 1
ATOM 2423 N N . SER B 1 33 ? -0.795 -28.844 -11.258 1 98.81 33 SER B N 1
ATOM 2424 C CA . SER B 1 33 ? 0.342 -28.922 -10.344 1 98.81 33 SER B CA 1
ATOM 2425 C C . SER B 1 33 ? 1.592 -28.312 -10.969 1 98.81 33 SER B C 1
ATOM 2427 O O . SER B 1 33 ? 2.029 -28.734 -12.039 1 98.81 33 SER B O 1
ATOM 2429 N N . LEU B 1 34 ? 2.119 -27.25 -10.297 1 98.75 34 LEU B N 1
ATOM 2430 C CA . LEU B 1 34 ? 3.463 -26.797 -10.641 1 98.75 34 LEU B CA 1
ATOM 2431 C C . LEU B 1 34 ? 4.488 -27.906 -10.375 1 98.75 34 LEU B C 1
ATOM 2433 O O . LEU B 1 34 ? 4.461 -28.531 -9.312 1 98.75 34 LEU B O 1
ATOM 2437 N N . ASN B 1 35 ? 5.383 -28.125 -11.344 1 98.06 35 ASN B N 1
ATOM 2438 C CA . ASN B 1 35 ? 6.25 -29.297 -11.281 1 98.06 35 ASN B CA 1
ATOM 2439 C C . ASN B 1 35 ? 7.652 -28.984 -11.797 1 98.06 35 ASN B C 1
ATOM 2441 O O . ASN B 1 35 ? 8.227 -29.75 -12.562 1 98.06 35 ASN B O 1
ATOM 2445 N N . ARG B 1 36 ? 8.094 -27.797 -11.43 1 96.88 36 ARG B N 1
ATOM 2446 C CA . ARG B 1 36 ? 9.453 -27.406 -11.797 1 96.88 36 ARG B CA 1
ATOM 2447 C C . ARG B 1 36 ? 10.359 -27.359 -10.57 1 96.88 36 ARG B C 1
ATOM 2449 O O . ARG B 1 36 ? 10.469 -26.328 -9.906 1 96.88 36 ARG B O 1
ATOM 2456 N N . SER B 1 37 ? 11.016 -28.406 -10.32 1 94.12 37 SER B N 1
ATOM 2457 C CA . SER B 1 37 ? 11.953 -28.484 -9.203 1 94.12 37 SER B CA 1
ATOM 2458 C C . SER B 1 37 ? 13.125 -27.531 -9.406 1 94.12 37 SER B C 1
ATOM 2460 O O . SER B 1 37 ? 13.555 -27.297 -10.531 1 94.12 37 SER B O 1
ATOM 2462 N N . PRO B 1 38 ? 13.719 -26.922 -8.391 1 94.12 38 PRO B N 1
ATOM 2463 C CA . PRO B 1 38 ? 13.469 -27.25 -6.988 1 94.12 38 PRO B CA 1
ATOM 2464 C C . PRO B 1 38 ? 12.422 -26.328 -6.352 1 94.12 38 PRO B C 1
ATOM 2466 O O . PRO B 1 38 ? 11.961 -26.594 -5.238 1 94.12 38 PRO B O 1
ATOM 2469 N N . SER B 1 39 ? 12.031 -25.297 -6.98 1 96.19 39 SER B N 1
ATOM 2470 C CA . SER B 1 39 ? 11.242 -24.359 -6.203 1 96.19 39 SER B CA 1
ATOM 2471 C C . SER B 1 39 ? 10.164 -23.703 -7.062 1 96.19 39 SER B C 1
ATOM 2473 O O . SER B 1 39 ? 9.617 -22.656 -6.695 1 96.19 39 SER B O 1
ATOM 2475 N N . ASN B 1 40 ? 9.867 -24.312 -8.234 1 97.56 40 ASN B N 1
ATOM 2476 C CA . ASN B 1 40 ? 8.82 -23.828 -9.117 1 97.56 40 ASN B CA 1
ATOM 2477 C C . ASN B 1 40 ? 9.008 -22.359 -9.469 1 97.56 40 ASN B C 1
ATOM 2479 O O . ASN B 1 40 ? 8.07 -21.562 -9.367 1 97.56 40 ASN B O 1
ATOM 2483 N N . LEU B 1 41 ? 10.273 -22.031 -9.82 1 97.25 41 LEU B N 1
ATOM 2484 C CA . LEU B 1 41 ? 10.508 -20.688 -10.344 1 97.25 41 LEU B CA 1
ATOM 2485 C C . LEU B 1 41 ? 9.727 -20.469 -11.641 1 97.25 41 LEU B C 1
ATOM 2487 O O . LEU B 1 41 ? 9.695 -21.344 -12.508 1 97.25 41 LEU B O 1
ATOM 2491 N N . LEU B 1 42 ? 9.125 -19.312 -11.734 1 98 42 LEU B N 1
ATOM 2492 C CA . LEU B 1 42 ? 8.289 -19 -12.891 1 98 42 LEU B CA 1
ATOM 2493 C C . LEU B 1 42 ? 9.141 -18.453 -14.039 1 98 42 LEU B C 1
ATOM 2495 O O . LEU B 1 42 ? 9.57 -17.297 -14.008 1 98 42 LEU B O 1
ATOM 2499 N N . ASN B 1 43 ? 9.438 -19.297 -14.93 1 97.31 43 ASN B N 1
ATOM 2500 C CA . ASN B 1 43 ? 10.07 -18.875 -16.172 1 97.31 43 ASN B CA 1
ATOM 2501 C C . ASN B 1 43 ? 9.086 -18.875 -17.328 1 97.31 43 ASN B C 1
ATOM 2503 O O . ASN B 1 43 ? 7.918 -19.234 -17.156 1 97.31 43 ASN B O 1
ATOM 2507 N N . ARG B 1 44 ? 9.547 -18.453 -18.453 1 97.31 44 ARG B N 1
ATOM 2508 C CA . ARG B 1 44 ? 8.68 -18.297 -19.625 1 97.31 44 ARG B CA 1
ATOM 2509 C C . ARG B 1 44 ? 8.023 -19.625 -19.984 1 97.31 44 ARG B C 1
ATOM 2511 O O . ARG B 1 44 ? 6.828 -19.672 -20.281 1 97.31 44 ARG B O 1
ATOM 2518 N N . LYS B 1 45 ? 8.773 -20.672 -19.984 1 97.25 45 LYS B N 1
ATOM 2519 C CA . LYS B 1 45 ? 8.242 -22 -20.328 1 97.25 45 LYS B CA 1
ATOM 2520 C C . LYS B 1 45 ? 7.113 -22.406 -19.391 1 97.25 45 LYS B C 1
ATOM 2522 O O . LYS B 1 45 ? 6.051 -22.844 -19.828 1 97.25 45 LYS B O 1
ATOM 2527 N N . LEU B 1 46 ? 7.348 -22.312 -18.109 1 98.19 46 LEU B N 1
ATOM 2528 C CA . LEU B 1 46 ? 6.332 -22.672 -17.125 1 98.19 46 LEU B CA 1
ATOM 2529 C C . LEU B 1 46 ? 5.074 -21.828 -17.312 1 98.19 46 LEU B C 1
ATOM 2531 O O . LEU B 1 46 ? 3.959 -22.359 -17.297 1 98.19 46 LEU B O 1
ATOM 2535 N N . LEU B 1 47 ? 5.219 -20.516 -17.5 1 98.5 47 LEU B N 1
ATOM 2536 C CA . LEU B 1 47 ? 4.086 -19.625 -17.688 1 98.5 47 LEU B CA 1
ATOM 2537 C C . LEU B 1 47 ? 3.271 -20.016 -18.922 1 98.5 47 LEU B C 1
ATOM 2539 O O . LEU B 1 47 ? 2.041 -20.078 -18.859 1 98.5 47 LEU B O 1
ATOM 2543 N N . ARG B 1 48 ? 3.91 -20.328 -19.984 1 97.88 48 ARG B N 1
ATOM 2544 C CA . ARG B 1 48 ? 3.229 -20.688 -21.219 1 97.88 48 ARG B CA 1
ATOM 2545 C C . ARG B 1 48 ? 2.5 -22.016 -21.078 1 97.88 48 ARG B C 1
ATOM 2547 O O . ARG B 1 48 ? 1.395 -22.188 -21.594 1 97.88 48 ARG B O 1
ATOM 2554 N N . GLU B 1 49 ? 3.16 -22.953 -20.422 1 98.12 49 GLU B N 1
ATOM 2555 C CA . GLU B 1 49 ? 2.496 -24.219 -20.156 1 98.12 49 GLU B CA 1
ATOM 2556 C C . GLU B 1 49 ? 1.241 -24.031 -19.312 1 98.12 49 GLU B C 1
ATOM 2558 O O . GLU B 1 49 ? 0.202 -24.625 -19.578 1 98.12 49 GLU B O 1
ATOM 2563 N N . LEU B 1 50 ? 1.365 -23.219 -18.297 1 98.44 50 LEU B N 1
ATOM 2564 C CA . LEU B 1 50 ? 0.23 -22.938 -17.422 1 98.44 50 LEU B CA 1
ATOM 2565 C C . LEU B 1 50 ? -0.901 -22.266 -18.188 1 98.44 50 LEU B C 1
ATOM 2567 O O . LEU B 1 50 ? -2.068 -22.641 -18.031 1 98.44 50 LEU B O 1
ATOM 2571 N N . ILE B 1 51 ? -0.583 -21.312 -19.047 1 98.31 51 ILE B N 1
ATOM 2572 C CA . ILE B 1 51 ? -1.565 -20.625 -19.875 1 98.31 51 ILE B CA 1
ATOM 2573 C C . ILE B 1 51 ? -2.289 -21.625 -20.766 1 98.31 51 ILE B C 1
ATOM 2575 O O . ILE B 1 51 ? -3.52 -21.641 -20.844 1 98.31 51 ILE B O 1
ATOM 2579 N N . ALA B 1 52 ? -1.517 -22.469 -21.422 1 98 52 ALA B N 1
ATOM 2580 C CA . ALA B 1 52 ? -2.096 -23.453 -22.312 1 98 52 ALA B CA 1
ATOM 2581 C C . ALA B 1 52 ? -3.047 -24.391 -21.578 1 98 52 ALA B C 1
ATOM 2583 O O . ALA B 1 52 ? -4.133 -24.703 -22.062 1 98 52 ALA B O 1
ATOM 2584 N N . ILE B 1 53 ? -2.641 -24.781 -20.453 1 97.94 53 ILE B N 1
ATOM 2585 C CA . ILE B 1 53 ? -3.441 -25.703 -19.641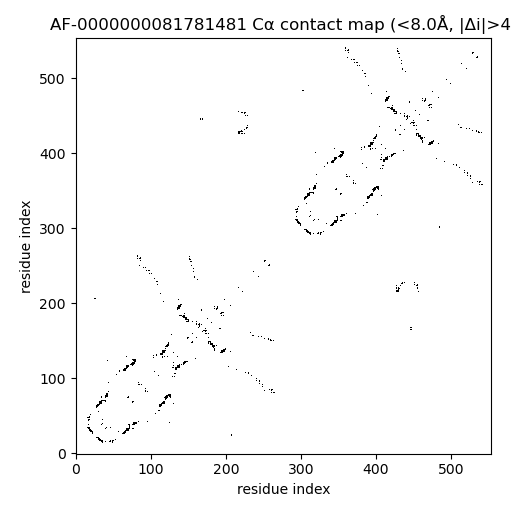 1 97.94 53 ILE B CA 1
ATOM 2586 C C . ILE B 1 53 ? -4.734 -25.016 -19.203 1 97.94 53 ILE B C 1
ATOM 2588 O O . ILE B 1 53 ? -5.816 -25.594 -19.312 1 97.94 53 ILE B O 1
ATOM 2592 N N . ILE B 1 54 ? -4.676 -23.797 -18.734 1 98.31 54 ILE B N 1
ATOM 2593 C CA . ILE B 1 54 ? -5.852 -23.062 -18.297 1 98.31 54 ILE B CA 1
ATOM 2594 C C . ILE B 1 54 ? -6.801 -22.844 -19.469 1 98.31 54 ILE B C 1
ATOM 2596 O O . ILE B 1 54 ? -8.016 -23.016 -19.328 1 98.31 54 ILE B O 1
ATOM 2600 N N . ASP B 1 55 ? -6.254 -22.531 -20.609 1 98.19 55 ASP B N 1
ATOM 2601 C CA . ASP B 1 55 ? -7.074 -22.344 -21.797 1 98.19 55 ASP B CA 1
ATOM 2602 C C . ASP B 1 55 ? -7.816 -23.625 -22.172 1 98.19 55 ASP B C 1
ATOM 2604 O O . ASP B 1 55 ? -9 -23.594 -22.516 1 98.19 55 ASP B O 1
ATOM 2608 N N . ASP B 1 56 ? -7.102 -24.719 -22.109 1 97.94 56 ASP B N 1
ATOM 2609 C CA . ASP B 1 56 ? -7.699 -26 -22.422 1 97.94 56 ASP B CA 1
ATOM 2610 C C . ASP B 1 56 ? -8.852 -26.328 -21.469 1 97.94 56 ASP B C 1
ATOM 2612 O O . ASP B 1 56 ? -9.922 -26.75 -21.906 1 97.94 56 ASP B O 1
ATOM 2616 N N . ILE B 1 57 ? -8.625 -26.109 -20.219 1 98.12 57 ILE B N 1
ATOM 2617 C CA . ILE B 1 57 ? -9.641 -26.406 -19.219 1 98.12 57 ILE B CA 1
ATOM 2618 C C . ILE B 1 57 ? -10.82 -25.453 -19.391 1 98.12 57 ILE B C 1
ATOM 2620 O O . ILE B 1 57 ? -11.977 -25.859 -19.297 1 98.12 57 ILE B O 1
ATOM 2624 N N . GLU B 1 58 ? -10.578 -24.219 -19.672 1 96.88 58 GLU B N 1
ATOM 2625 C CA . GLU B 1 58 ? -11.602 -23.203 -19.891 1 96.88 58 GLU B CA 1
ATOM 2626 C C . GLU B 1 58 ? -12.492 -23.562 -21.062 1 96.88 58 GLU B C 1
ATOM 2628 O O . GLU B 1 58 ? -13.695 -23.297 -21.047 1 96.88 58 GLU B O 1
ATOM 2633 N N . ALA B 1 59 ? -11.93 -24.156 -22.016 1 97.06 59 ALA B N 1
ATOM 2634 C CA . ALA B 1 59 ? -12.641 -24.484 -23.25 1 97.06 59 ALA B CA 1
ATOM 2635 C C . ALA B 1 59 ? -13.453 -25.766 -23.078 1 97.06 59 ALA B C 1
ATOM 2637 O O . ALA B 1 59 ? -14.336 -26.062 -23.891 1 97.06 59 ALA B O 1
ATOM 2638 N N . ASN B 1 60 ? -13.094 -26.562 -22.125 1 97.06 60 ASN B N 1
ATOM 2639 C CA . ASN B 1 60 ? -13.75 -27.844 -21.859 1 97.06 60 ASN B CA 1
ATOM 2640 C C . ASN B 1 60 ? -14.867 -27.703 -20.828 1 97.06 60 ASN B C 1
ATOM 2642 O O . ASN B 1 60 ? -14.594 -27.594 -19.625 1 97.06 60 ASN B O 1
ATOM 2646 N N . LYS B 1 61 ? -16.094 -27.797 -21.219 1 94.69 61 LYS B N 1
ATOM 2647 C CA . LYS B 1 61 ? -17.266 -27.516 -20.375 1 94.69 61 LYS B CA 1
ATOM 2648 C C . LYS B 1 61 ? -17.438 -28.578 -19.297 1 94.69 61 LYS B C 1
ATOM 2650 O O . LYS B 1 61 ? -18.203 -28.406 -18.359 1 94.69 61 LYS B O 1
ATOM 2655 N N . SER B 1 62 ? -16.719 -29.672 -19.422 1 96.69 62 SER B N 1
ATOM 2656 C CA . SER B 1 62 ? -16.797 -30.703 -18.406 1 96.69 62 SER B CA 1
ATOM 2657 C C . SER B 1 62 ? -16.109 -30.266 -17.109 1 96.69 62 SER B C 1
ATOM 2659 O O . SER B 1 62 ? -16.297 -30.875 -16.062 1 96.69 62 SER B O 1
ATOM 2661 N N . TYR B 1 63 ? -15.289 -29.297 -17.188 1 98.44 63 TYR B N 1
ATOM 2662 C CA . TYR B 1 63 ? -14.633 -28.766 -16 1 98.44 63 TYR B CA 1
ATOM 2663 C C . TYR B 1 63 ? -15.352 -27.516 -15.492 1 98.44 63 TYR B C 1
ATOM 2665 O O . TYR B 1 63 ? -15.688 -26.625 -16.266 1 98.44 63 TYR B O 1
ATOM 2673 N N . ARG B 1 64 ? -15.586 -27.453 -14.18 1 98.56 64 ARG B N 1
ATOM 2674 C CA . ARG B 1 64 ? -16.219 -26.312 -13.531 1 98.56 64 ARG B CA 1
ATOM 2675 C C . ARG B 1 64 ? -15.289 -25.672 -12.5 1 98.56 64 ARG B C 1
ATOM 2677 O O . ARG B 1 64 ? -15.523 -24.547 -12.055 1 98.56 64 ARG B O 1
ATOM 2684 N N . GLY B 1 65 ? -14.234 -26.375 -12.086 1 98.75 65 GLY B N 1
ATOM 2685 C CA . GLY B 1 65 ? -13.273 -25.891 -11.109 1 98.75 65 GLY B CA 1
ATOM 2686 C C . GLY B 1 65 ? -11.852 -26.328 -11.398 1 98.75 65 GLY B C 1
ATOM 2687 O O . GLY B 1 65 ? -11.625 -27.234 -12.195 1 98.75 65 GLY B O 1
ATOM 2688 N N . ALA B 1 66 ? -10.922 -25.672 -10.844 1 98.88 66 ALA B N 1
ATOM 2689 C CA . ALA B 1 66 ? -9.508 -26.031 -10.93 1 98.88 66 ALA B CA 1
ATOM 2690 C C . ALA B 1 66 ? -8.805 -25.797 -9.594 1 98.88 66 ALA B C 1
ATOM 2692 O O . ALA B 1 66 ? -9.039 -24.781 -8.93 1 98.88 66 ALA B O 1
ATOM 2693 N N . ILE B 1 67 ? -8.055 -26.719 -9.156 1 98.94 67 ILE B N 1
ATOM 2694 C CA . ILE B 1 67 ? -7.164 -26.594 -8.008 1 98.94 67 ILE B CA 1
ATOM 2695 C C . ILE B 1 67 ? -5.734 -26.359 -8.492 1 98.94 67 ILE B C 1
ATOM 2697 O O . ILE B 1 67 ? -5.223 -27.109 -9.328 1 98.94 67 ILE B O 1
ATOM 2701 N N . LEU B 1 68 ? -5.148 -25.234 -8.117 1 98.94 68 LEU B N 1
ATOM 2702 C CA . LEU B 1 68 ? -3.738 -24.969 -8.383 1 98.94 68 LEU B CA 1
ATOM 2703 C C . LEU B 1 68 ? -2.873 -25.375 -7.195 1 98.94 68 LEU B C 1
ATOM 2705 O O . LEU B 1 68 ? -3.082 -24.906 -6.078 1 98.94 68 LEU B O 1
ATOM 2709 N N . THR B 1 69 ? -1.966 -26.25 -7.406 1 98.88 69 THR B N 1
ATOM 2710 C CA . THR B 1 69 ? -1.105 -26.75 -6.344 1 98.88 69 THR B CA 1
ATOM 2711 C C . THR B 1 69 ? 0.303 -27.016 -6.863 1 98.88 69 THR B C 1
ATOM 2713 O O . THR B 1 69 ? 0.711 -26.453 -7.883 1 98.88 69 THR B O 1
ATOM 2716 N N . SER B 1 70 ? 1.157 -27.688 -6.07 1 98.81 70 SER B N 1
ATOM 2717 C CA . SER B 1 70 ? 2.539 -27.969 -6.438 1 98.81 70 SER B CA 1
ATOM 2718 C C . SER B 1 70 ? 2.889 -29.438 -6.172 1 98.81 70 SER B C 1
ATOM 2720 O O . SER B 1 70 ? 2.467 -30 -5.16 1 98.81 70 SER B O 1
ATOM 2722 N N . SER B 1 71 ? 3.631 -30.016 -7.121 1 98 71 SER B N 1
ATOM 2723 C CA . SER B 1 71 ? 4.152 -31.359 -6.898 1 98 71 SER B CA 1
ATOM 2724 C C . SER B 1 71 ? 5.484 -31.328 -6.164 1 98 71 SER B C 1
ATOM 2726 O O . SER B 1 71 ? 6.012 -32.375 -5.766 1 98 71 SER B O 1
ATOM 2728 N N . VAL B 1 72 ? 6.055 -30.109 -6 1 97.19 72 VAL B N 1
ATOM 2729 C CA . VAL B 1 72 ? 7.316 -29.953 -5.285 1 97.19 72 VAL B CA 1
ATOM 2730 C C . VAL B 1 72 ? 7.047 -29.828 -3.787 1 97.19 72 VAL B C 1
ATOM 2732 O O . VAL B 1 72 ? 6.188 -29.062 -3.357 1 97.19 72 VAL B O 1
ATOM 2735 N N . THR B 1 73 ? 7.797 -30.609 -3.023 1 95.81 73 THR B N 1
ATOM 2736 C CA . THR B 1 73 ? 7.574 -30.672 -1.583 1 95.81 73 THR B CA 1
ATOM 2737 C C . THR B 1 73 ? 7.91 -29.328 -0.926 1 95.81 73 THR B C 1
ATOM 2739 O O . THR B 1 73 ? 8.953 -28.734 -1.207 1 95.81 73 THR B O 1
ATOM 2742 N N . SER B 1 74 ? 7.035 -28.75 -0.136 1 97.12 74 SER B N 1
ATOM 2743 C CA . SER B 1 74 ? 7.219 -27.641 0.786 1 97.12 74 SER B CA 1
ATOM 2744 C C . SER B 1 74 ? 7.355 -26.312 0.035 1 97.12 74 SER B C 1
ATOM 2746 O O . SER B 1 74 ? 7.785 -25.312 0.608 1 97.12 74 SER B O 1
ATOM 2748 N N . VAL B 1 75 ? 7.109 -26.391 -1.246 1 98.19 75 VAL B N 1
ATOM 2749 C CA . VAL B 1 75 ? 7.207 -25.156 -2.025 1 98.19 75 VAL B CA 1
ATOM 2750 C C . VAL B 1 75 ? 6.047 -25.078 -3.016 1 98.19 75 VAL B C 1
ATOM 2752 O O . VAL B 1 75 ? 5.824 -26.016 -3.793 1 98.19 75 VAL B O 1
ATOM 2755 N N . PHE B 1 76 ? 5.254 -24.109 -2.9 1 98.69 76 PHE B N 1
ATOM 2756 C CA . PHE B 1 76 ? 4.285 -23.766 -3.938 1 98.69 76 PHE B CA 1
ATOM 2757 C C . PHE B 1 76 ? 4.969 -23.094 -5.117 1 98.69 76 PHE B C 1
ATOM 2759 O O . PHE B 1 76 ? 5.043 -23.656 -6.211 1 98.69 76 PHE B O 1
ATOM 2766 N N . SER B 1 77 ? 5.602 -22 -4.938 1 98.44 77 SER B N 1
ATOM 2767 C CA . SER B 1 77 ? 6.5 -21.328 -5.871 1 98.44 77 SER B CA 1
ATOM 2768 C C . SER B 1 77 ? 7.32 -20.25 -5.172 1 98.44 77 SER B C 1
ATOM 2770 O O . SER B 1 77 ? 6.801 -19.5 -4.336 1 98.44 77 SER B O 1
ATOM 2772 N N . SER B 1 78 ? 8.547 -20.156 -5.594 1 96.56 78 SER B N 1
ATOM 2773 C CA . SER B 1 78 ? 9.445 -19.156 -5.016 1 96.56 78 SER B CA 1
ATOM 2774 C C . SER B 1 78 ? 9.445 -17.875 -5.836 1 96.56 78 SER B C 1
ATOM 2776 O O . SER B 1 78 ? 10.258 -16.984 -5.598 1 96.56 78 SER B O 1
ATOM 2778 N N . GLY B 1 79 ? 8.633 -17.875 -6.848 1 96.75 79 GLY B N 1
ATOM 2779 C CA . GLY B 1 79 ? 8.453 -16.609 -7.559 1 96.75 79 GLY B CA 1
ATOM 2780 C C . GLY B 1 79 ? 9.055 -16.625 -8.945 1 96.75 79 GLY B C 1
ATOM 2781 O O . GLY B 1 79 ? 9.18 -17.672 -9.578 1 96.75 79 GLY B O 1
ATOM 2782 N N . LEU B 1 80 ? 9.312 -15.422 -9.469 1 96.12 80 LEU B N 1
ATOM 2783 C CA . LEU B 1 80 ? 9.828 -15.273 -10.828 1 96.12 80 LEU B CA 1
ATOM 2784 C C . LEU B 1 80 ? 11.266 -15.773 -10.922 1 96.12 80 LEU B C 1
ATOM 2786 O O . LEU B 1 80 ? 12.062 -15.562 -10 1 96.12 80 LEU B O 1
ATOM 2790 N N . ASP B 1 81 ? 11.555 -16.438 -11.992 1 95.38 81 ASP B N 1
ATOM 2791 C CA . ASP B 1 81 ? 12.93 -16.828 -12.297 1 95.38 81 ASP B CA 1
ATOM 2792 C C . ASP B 1 81 ? 13.773 -15.602 -12.648 1 95.38 81 ASP B C 1
ATOM 2794 O O . ASP B 1 81 ? 13.578 -14.992 -13.703 1 95.38 81 ASP B O 1
ATOM 2798 N N . VAL B 1 82 ? 14.703 -15.273 -11.805 1 94.12 82 VAL B N 1
ATOM 2799 C CA . VAL B 1 82 ? 15.516 -14.07 -11.938 1 94.12 82 VAL B CA 1
ATOM 2800 C C . VAL B 1 82 ? 16.281 -14.109 -13.258 1 94.12 82 VAL B C 1
ATOM 2802 O O . VAL B 1 82 ? 16.625 -13.062 -13.82 1 94.12 82 VAL B O 1
ATOM 2805 N N . VAL B 1 83 ? 16.516 -15.312 -13.797 1 94.56 83 VAL B N 1
ATOM 2806 C CA . VAL B 1 83 ? 17.203 -15.461 -15.078 1 94.56 83 VAL B CA 1
ATOM 2807 C C . VAL B 1 83 ? 16.406 -14.734 -16.172 1 94.56 83 VAL B C 1
ATOM 2809 O O . VAL B 1 83 ? 16.984 -14.172 -17.094 1 94.56 83 VAL B O 1
ATOM 2812 N N . GLU B 1 84 ? 15.102 -14.688 -16.016 1 96.56 84 GLU B N 1
ATOM 2813 C CA . GLU B 1 84 ? 14.227 -14.047 -17 1 96.56 84 GLU B CA 1
ATOM 2814 C C . GLU B 1 84 ? 14.312 -12.531 -16.906 1 96.56 84 GLU B C 1
ATOM 2816 O O . GLU B 1 84 ? 13.836 -11.82 -17.797 1 96.56 84 GLU B O 1
ATOM 2821 N N . LEU B 1 85 ? 14.922 -12 -15.836 1 96.56 85 LEU B N 1
ATOM 2822 C CA . LEU B 1 85 ? 14.93 -10.57 -15.555 1 96.56 85 LEU B CA 1
ATOM 2823 C C . LEU B 1 85 ? 16.328 -9.992 -15.727 1 96.56 85 LEU B C 1
ATOM 2825 O O . LEU B 1 85 ? 16.484 -8.773 -15.852 1 96.56 85 LEU B O 1
ATOM 2829 N N . HIS B 1 86 ? 17.328 -10.836 -15.695 1 96.25 86 HIS B N 1
ATOM 2830 C CA .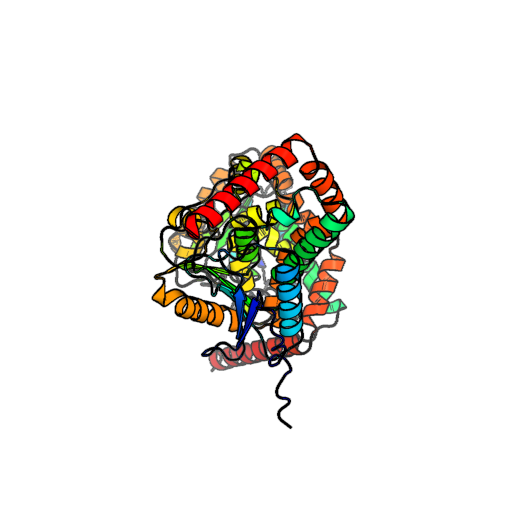 HIS B 1 86 ? 18.719 -10.398 -15.672 1 96.25 86 HIS B CA 1
ATOM 2831 C C . HIS B 1 86 ? 19.297 -10.312 -17.078 1 96.25 86 HIS B C 1
ATOM 2833 O O . HIS B 1 86 ? 19.297 -11.305 -17.812 1 96.25 86 HIS B O 1
ATOM 2839 N N . GLN B 1 87 ? 19.766 -9.172 -17.484 1 96.44 87 GLN B N 1
ATOM 2840 C CA . GLN B 1 87 ? 20.453 -8.93 -18.75 1 96.44 87 GLN B CA 1
ATOM 2841 C C . GLN B 1 87 ? 19.641 -9.414 -19.938 1 96.44 87 GLN B C 1
ATOM 2843 O O . GLN B 1 87 ? 20.141 -10.133 -20.797 1 96.44 87 GLN B O 1
ATOM 2848 N N . LYS B 1 88 ? 18.438 -9.016 -19.984 1 97.5 88 LYS B N 1
ATOM 2849 C CA . LYS B 1 88 ? 17.531 -9.328 -21.094 1 97.5 88 LYS B CA 1
ATOM 2850 C C . LYS B 1 88 ? 17.312 -8.102 -21.984 1 97.5 88 LYS B C 1
ATOM 2852 O O . LYS B 1 88 ? 17.281 -6.973 -21.484 1 97.5 88 LYS B O 1
ATOM 2857 N N . SER B 1 89 ? 17.234 -8.352 -23.312 1 97.88 89 SER B N 1
ATOM 2858 C CA . SER B 1 89 ? 16.75 -7.301 -24.203 1 97.88 89 SER B CA 1
ATOM 2859 C C . SER B 1 89 ? 15.281 -6.977 -23.922 1 97.88 89 SER B C 1
ATOM 2861 O O . SER B 1 89 ? 14.578 -7.754 -23.266 1 97.88 89 SER B O 1
ATOM 2863 N N . PHE B 1 90 ? 14.852 -5.824 -24.375 1 97.94 90 PHE B N 1
ATOM 2864 C CA . PHE B 1 90 ? 13.453 -5.445 -24.203 1 97.94 90 PHE B CA 1
ATOM 2865 C C . PHE B 1 90 ? 12.523 -6.516 -24.766 1 97.94 90 PHE B C 1
ATOM 2867 O O . PHE B 1 90 ? 11.523 -6.867 -24.141 1 97.94 90 PHE B O 1
ATOM 2874 N N . ASP B 1 91 ? 12.891 -7.062 -25.906 1 97.81 91 ASP B N 1
ATOM 2875 C CA . ASP B 1 91 ? 12.023 -8.047 -26.547 1 97.81 91 ASP B CA 1
ATOM 2876 C C . ASP B 1 91 ? 11.938 -9.328 -25.719 1 97.81 91 ASP B C 1
ATOM 2878 O O . ASP B 1 91 ? 10.859 -9.914 -25.594 1 97.81 91 ASP B O 1
ATOM 2882 N N . GLN B 1 92 ? 13.055 -9.766 -25.219 1 97.62 92 GLN B N 1
ATOM 2883 C CA . GLN B 1 92 ? 13.062 -10.945 -24.359 1 97.62 92 GLN B CA 1
ATOM 2884 C C . GLN B 1 92 ? 12.234 -10.719 -23.109 1 97.62 92 GLN B C 1
ATOM 2886 O O . GLN B 1 92 ? 11.438 -11.578 -22.719 1 97.62 92 GLN B O 1
ATOM 2891 N N . PHE B 1 93 ? 12.43 -9.57 -22.516 1 98.12 93 PHE B N 1
ATOM 2892 C CA . PHE B 1 93 ? 11.672 -9.211 -21.328 1 98.12 93 PHE B CA 1
ATOM 2893 C C . PHE B 1 93 ? 10.188 -9.133 -21.641 1 98.12 93 PHE B C 1
ATOM 2895 O O . PHE B 1 93 ? 9.359 -9.656 -20.891 1 98.12 93 PHE B O 1
ATOM 2902 N N . ARG B 1 94 ? 9.875 -8.445 -22.703 1 98 94 ARG B N 1
ATOM 2903 C CA . ARG B 1 94 ? 8.484 -8.297 -23.125 1 98 94 ARG B CA 1
ATOM 2904 C C . ARG B 1 94 ? 7.797 -9.648 -23.266 1 98 94 ARG B C 1
ATOM 2906 O O . ARG B 1 94 ? 6.652 -9.82 -22.828 1 98 94 ARG B O 1
ATOM 2913 N N . ASP B 1 95 ? 8.438 -10.586 -23.859 1 97.81 95 ASP B N 1
ATOM 2914 C CA . ASP B 1 95 ? 7.883 -11.922 -24.047 1 97.81 95 ASP B CA 1
ATOM 2915 C C . ASP B 1 95 ? 7.562 -12.578 -22.719 1 97.81 95 ASP B C 1
ATOM 2917 O O . ASP B 1 95 ? 6.484 -13.156 -22.531 1 97.81 95 ASP B O 1
ATOM 2921 N N . PHE B 1 96 ? 8.508 -12.484 -21.859 1 98.19 96 PHE B N 1
ATOM 2922 C CA . PHE B 1 96 ? 8.32 -13.047 -20.531 1 98.19 96 PHE B CA 1
ATOM 2923 C C . PHE B 1 96 ? 7.207 -12.32 -19.781 1 98.19 96 PHE B C 1
ATOM 2925 O O . PHE B 1 96 ? 6.281 -12.945 -19.266 1 98.19 96 PHE B O 1
ATOM 2932 N N . TRP B 1 97 ? 7.242 -11.016 -19.75 1 98.38 97 TRP B N 1
ATOM 2933 C CA . TRP B 1 97 ? 6.34 -10.188 -18.953 1 98.38 97 TRP B CA 1
ATOM 2934 C C . TRP B 1 97 ? 4.914 -10.273 -19.484 1 98.38 97 TRP B C 1
ATOM 2936 O O . TRP B 1 97 ? 3.955 -10.32 -18.719 1 98.38 97 TRP B O 1
ATOM 2946 N N . SER B 1 98 ? 4.781 -10.289 -20.797 1 98.12 98 SER B N 1
ATOM 2947 C CA . SER B 1 98 ? 3.453 -10.438 -21.391 1 98.12 98 SER B CA 1
ATOM 2948 C C . SER B 1 98 ? 2.842 -11.789 -21.047 1 98.12 98 SER B C 1
ATOM 2950 O O . SER B 1 98 ? 1.626 -11.906 -20.875 1 98.12 98 SER B O 1
ATOM 2952 N N . SER B 1 99 ? 3.682 -12.836 -20.984 1 98.31 99 SER B N 1
ATOM 2953 C CA . SER B 1 99 ? 3.188 -14.148 -20.562 1 98.31 99 SER B CA 1
ATOM 2954 C C . SER B 1 99 ? 2.658 -14.109 -19.141 1 98.31 99 SER B C 1
ATOM 2956 O O . SER B 1 99 ? 1.631 -14.719 -18.828 1 98.31 99 SER B O 1
ATOM 2958 N N . LEU B 1 100 ? 3.377 -13.367 -18.297 1 98.31 100 LEU B N 1
ATOM 2959 C CA . LEU B 1 100 ? 2.932 -13.211 -16.922 1 98.31 100 LEU B CA 1
ATOM 2960 C C . LEU B 1 100 ? 1.607 -12.453 -16.859 1 98.31 100 LEU B C 1
ATOM 2962 O O . LEU B 1 100 ? 0.688 -12.867 -16.141 1 98.31 100 LEU B O 1
ATOM 2966 N N . GLN B 1 101 ? 1.487 -11.375 -17.594 1 98.31 101 GLN B N 1
ATOM 2967 C CA . GLN B 1 101 ? 0.262 -10.586 -17.656 1 98.31 101 GLN B CA 1
ATOM 2968 C C . GLN B 1 101 ? -0.907 -11.43 -18.156 1 98.31 101 GLN B C 1
ATOM 2970 O O . GLN B 1 101 ? -1.991 -11.406 -17.578 1 98.31 101 GLN B O 1
ATOM 2975 N N . ASP B 1 102 ? -0.643 -12.172 -19.203 1 97.88 102 ASP B N 1
ATOM 2976 C CA . ASP B 1 102 ? -1.671 -13.008 -19.812 1 97.88 102 ASP B CA 1
ATOM 2977 C C . ASP B 1 102 ? -2.156 -14.086 -18.844 1 97.88 102 ASP B C 1
ATOM 2979 O O . ASP B 1 102 ? -3.359 -14.32 -18.734 1 97.88 102 ASP B O 1
ATOM 2983 N N . LEU B 1 103 ? -1.206 -14.688 -18.25 1 98.44 103 LEU B N 1
ATOM 2984 C CA . LEU B 1 103 ? -1.56 -15.711 -17.266 1 98.44 103 LEU B CA 1
ATOM 2985 C C . LEU B 1 103 ? -2.441 -15.125 -16.172 1 98.44 103 LEU B C 1
ATOM 2987 O O . LEU B 1 103 ? -3.459 -15.719 -15.805 1 98.44 103 LEU B O 1
ATOM 2991 N N . TRP B 1 104 ? -2.014 -13.977 -15.602 1 98.25 104 TRP B N 1
ATOM 2992 C CA . TRP B 1 104 ? -2.754 -13.344 -14.516 1 98.25 104 TRP B CA 1
ATOM 2993 C C . TRP B 1 104 ? -4.199 -13.078 -14.922 1 98.25 104 TRP B C 1
ATOM 2995 O O . TRP B 1 104 ? -5.133 -13.438 -14.195 1 98.25 104 TRP B O 1
ATOM 3005 N N . VAL B 1 105 ? -4.434 -12.523 -16.078 1 98.12 105 VAL B N 1
ATOM 3006 C CA . VAL B 1 105 ? -5.77 -12.164 -16.531 1 98.12 105 VAL B CA 1
ATOM 3007 C C . VAL B 1 105 ? -6.625 -13.422 -16.672 1 98.12 105 VAL B C 1
ATOM 3009 O O . VAL B 1 105 ? -7.77 -13.453 -16.219 1 98.12 105 VAL B O 1
ATOM 3012 N N . ARG B 1 106 ? -6.062 -14.484 -17.281 1 97.62 106 ARG B N 1
ATOM 3013 C CA . ARG B 1 106 ? -6.773 -15.742 -17.484 1 97.62 106 ARG B CA 1
ATOM 3014 C C . ARG B 1 106 ? -7.207 -16.359 -16.156 1 97.62 106 ARG B C 1
ATOM 3016 O O . ARG B 1 106 ? -8.359 -16.781 -16.016 1 97.62 106 ARG B O 1
ATOM 3023 N N . LEU B 1 107 ? -6.289 -16.359 -15.273 1 98.06 107 LEU B N 1
ATOM 3024 C CA . LEU B 1 107 ? -6.566 -16.984 -13.984 1 98.06 107 LEU B CA 1
ATOM 3025 C C . LEU B 1 107 ? -7.535 -16.141 -13.164 1 98.06 107 LEU B C 1
ATOM 3027 O O . LEU B 1 107 ? -8.516 -16.656 -12.625 1 98.06 107 LEU B O 1
ATOM 3031 N N . TYR B 1 108 ? -7.312 -14.844 -13.078 1 98.38 108 TYR B N 1
ATOM 3032 C CA . TYR B 1 108 ? -8.047 -13.922 -12.219 1 98.38 108 TYR B CA 1
ATOM 3033 C C . TYR B 1 108 ? -9.492 -13.781 -12.68 1 98.38 108 TYR B C 1
ATOM 3035 O O . TYR B 1 108 ? -10.398 -13.641 -11.859 1 98.38 108 TYR B O 1
ATOM 3043 N N . LEU B 1 109 ? -9.75 -13.93 -13.953 1 98.12 109 LEU B N 1
ATOM 3044 C CA . LEU B 1 109 ? -11.102 -13.75 -14.492 1 98.12 109 LEU B CA 1
ATOM 3045 C C . LEU B 1 109 ? -11.695 -15.086 -14.914 1 98.12 109 LEU B C 1
ATOM 3047 O O . LEU B 1 109 ? -12.758 -15.125 -15.539 1 98.12 109 LEU B O 1
ATOM 3051 N N . SER B 1 110 ? -11.031 -16.141 -14.641 1 98.38 110 SER B N 1
ATOM 3052 C CA . SER B 1 110 ? -11.445 -17.469 -15.094 1 98.38 110 SER B CA 1
ATOM 3053 C C . SER B 1 110 ? -12.898 -17.734 -14.742 1 98.38 110 SER B C 1
ATOM 3055 O O . SER B 1 110 ? -13.359 -17.391 -13.648 1 98.38 110 SER B O 1
ATOM 3057 N N . ARG B 1 111 ? -13.594 -18.391 -15.633 1 98.06 111 ARG B N 1
ATOM 3058 C CA . ARG B 1 111 ? -14.953 -18.828 -15.32 1 98.06 111 ARG B CA 1
ATOM 3059 C C . ARG B 1 111 ? -14.945 -19.953 -14.281 1 98.06 111 ARG B C 1
ATOM 3061 O O . ARG B 1 111 ? -15.969 -20.25 -13.672 1 98.06 111 ARG B O 1
ATOM 3068 N N . LEU B 1 112 ? -13.828 -20.625 -14.141 1 98.62 112 LEU B N 1
ATOM 3069 C CA . LEU B 1 112 ? -13.695 -21.734 -13.219 1 98.62 112 LEU B CA 1
ATOM 3070 C C . LEU B 1 112 ? -13.641 -21.25 -11.773 1 98.62 112 LEU B C 1
ATOM 3072 O O . LEU B 1 112 ? -13.148 -20.156 -11.5 1 98.62 112 LEU B O 1
ATOM 3076 N N . VAL B 1 113 ? -14.195 -22.047 -10.883 1 98.75 113 VAL B N 1
ATOM 3077 C CA . VAL B 1 113 ? -13.812 -21.875 -9.484 1 98.75 113 VAL B CA 1
ATOM 3078 C C . VAL B 1 113 ? -12.352 -22.266 -9.297 1 98.75 113 VAL B C 1
ATOM 3080 O O . VAL B 1 113 ? -11.953 -23.391 -9.609 1 98.75 113 VAL B O 1
ATOM 3083 N N . THR B 1 114 ? -11.562 -21.359 -8.875 1 98.88 114 THR B N 1
ATOM 3084 C CA . THR B 1 114 ? -10.148 -21.656 -8.695 1 98.88 114 THR B CA 1
ATOM 3085 C C . THR B 1 114 ? -9.766 -21.594 -7.223 1 98.88 114 THR B C 1
ATOM 3087 O O . THR B 1 114 ? -10.094 -20.641 -6.523 1 98.88 114 THR B O 1
ATOM 3090 N N . ILE B 1 115 ? -9.094 -22.609 -6.707 1 98.94 115 ILE B N 1
ATOM 3091 C CA . ILE B 1 115 ? -8.602 -22.656 -5.332 1 98.94 115 ILE B CA 1
ATOM 3092 C C . ILE B 1 115 ? -7.109 -22.984 -5.328 1 98.94 115 ILE B C 1
ATOM 3094 O O . ILE B 1 115 ? -6.676 -23.938 -5.973 1 98.94 115 ILE B O 1
ATOM 3098 N N . ALA B 1 116 ? -6.324 -22.125 -4.691 1 98.94 116 ALA B N 1
ATOM 3099 C CA . ALA B 1 116 ? -4.914 -22.422 -4.465 1 98.94 116 ALA B CA 1
ATOM 3100 C C . ALA B 1 116 ? -4.738 -23.344 -3.262 1 98.94 116 ALA B C 1
ATOM 3102 O O . ALA B 1 116 ? -5.059 -22.969 -2.131 1 98.94 116 ALA B O 1
ATOM 3103 N N . ALA B 1 117 ? -4.355 -24.562 -3.525 1 98.94 117 ALA B N 1
ATOM 3104 C CA . ALA B 1 117 ? -3.914 -25.484 -2.479 1 98.94 117 ALA B CA 1
ATOM 3105 C C . ALA B 1 117 ? -2.41 -25.375 -2.252 1 98.94 117 ALA B C 1
ATOM 3107 O O . ALA B 1 117 ? -1.622 -26.016 -2.947 1 98.94 117 ALA B O 1
ATOM 3108 N N . ILE B 1 118 ? -2.064 -24.562 -1.277 1 98.94 118 ILE B N 1
ATOM 3109 C CA . ILE B 1 118 ? -0.679 -24.141 -1.092 1 98.94 118 ILE B CA 1
ATOM 3110 C C . ILE B 1 118 ? 0.026 -25.094 -0.135 1 98.94 118 ILE B C 1
ATOM 3112 O O . ILE B 1 118 ? -0.185 -25.047 1.078 1 98.94 118 ILE B O 1
ATOM 3116 N N . ASN B 1 119 ? 0.876 -25.922 -0.685 1 98.69 119 ASN B N 1
ATOM 3117 C CA . ASN B 1 119 ? 1.498 -26.969 0.105 1 98.69 119 ASN B CA 1
ATOM 3118 C C . ASN B 1 119 ? 2.854 -26.531 0.653 1 98.69 119 ASN B C 1
ATOM 3120 O O . ASN B 1 119 ? 3.615 -27.359 1.162 1 98.69 119 ASN B O 1
ATOM 3124 N N . GLY B 1 120 ? 3.215 -25.297 0.498 1 98.5 120 GLY B N 1
ATOM 3125 C CA . GLY B 1 120 ? 4.492 -24.781 0.964 1 98.5 120 GLY B CA 1
ATOM 3126 C C . GLY B 1 120 ? 4.66 -23.297 0.729 1 98.5 120 GLY B C 1
ATOM 3127 O O . GLY B 1 120 ? 3.676 -22.562 0.596 1 98.5 120 GLY B O 1
ATOM 3128 N N . THR B 1 121 ? 5.965 -22.844 0.79 1 98.62 121 THR B N 1
ATOM 3129 C CA . THR B 1 121 ? 6.297 -21.422 0.624 1 98.62 121 THR B CA 1
ATOM 3130 C C . THR B 1 121 ? 5.762 -20.891 -0.703 1 98.62 121 THR B C 1
ATOM 3132 O O . THR B 1 121 ? 5.887 -21.562 -1.736 1 98.62 121 THR B O 1
ATOM 3135 N N . ALA B 1 122 ? 5.113 -19.781 -0.659 1 98.75 122 ALA B N 1
ATOM 3136 C CA . ALA B 1 122 ? 4.523 -19.141 -1.828 1 98.75 122 ALA B CA 1
ATOM 3137 C C . ALA B 1 122 ? 4.852 -17.656 -1.854 1 98.75 122 ALA B C 1
ATOM 3139 O O . ALA B 1 122 ? 4.027 -16.812 -1.472 1 98.75 122 ALA B O 1
ATOM 3140 N N . VAL B 1 123 ? 5.988 -17.281 -2.422 1 97.88 123 VAL B N 1
ATOM 3141 C CA . VAL B 1 123 ? 6.398 -15.891 -2.348 1 97.88 123 VAL B CA 1
ATOM 3142 C C . VAL B 1 123 ? 6.492 -15.305 -3.756 1 97.88 123 VAL B C 1
ATOM 3144 O O . VAL B 1 123 ? 6.582 -16.047 -4.738 1 97.88 123 VAL B O 1
ATOM 3147 N N . ALA B 1 124 ? 6.473 -13.992 -3.852 1 97.12 124 ALA B N 1
ATOM 3148 C CA . ALA B 1 124 ? 6.574 -13.242 -5.098 1 97.12 124 ALA B CA 1
ATOM 3149 C C . ALA B 1 124 ? 5.602 -13.781 -6.145 1 97.12 124 ALA B C 1
ATOM 3151 O O . ALA B 1 124 ? 4.395 -13.844 -5.906 1 97.12 124 ALA B O 1
ATOM 3152 N N . GLY B 1 125 ? 6.105 -14.32 -7.195 1 97.88 125 GLY B N 1
ATOM 3153 C CA . GLY B 1 125 ? 5.238 -14.867 -8.219 1 97.88 125 GLY B CA 1
ATOM 3154 C C . GLY B 1 125 ? 4.348 -15.984 -7.711 1 97.88 125 GLY B C 1
ATOM 3155 O O . GLY B 1 125 ? 3.246 -16.188 -8.227 1 97.88 125 GLY B O 1
ATOM 3156 N N . GLY B 1 126 ? 4.844 -16.703 -6.723 1 98.62 126 GLY B N 1
ATOM 3157 C CA . GLY B 1 126 ? 4.004 -17.703 -6.098 1 98.62 126 GLY B CA 1
ATOM 3158 C C . GLY B 1 126 ? 2.803 -17.125 -5.379 1 98.62 126 GLY B C 1
ATOM 3159 O O . GLY B 1 126 ? 1.697 -17.672 -5.477 1 98.62 126 GLY B O 1
ATOM 3160 N N . CYS B 1 127 ? 3.041 -16.062 -4.625 1 98.69 127 CYS B N 1
ATOM 3161 C CA . CYS B 1 127 ? 1.949 -15.359 -3.963 1 98.69 127 CYS B CA 1
ATOM 3162 C C . CYS B 1 127 ? 0.98 -14.773 -4.984 1 98.69 127 CYS B C 1
ATOM 3164 O O . CYS B 1 127 ? -0.234 -14.805 -4.781 1 98.69 127 CYS B O 1
ATOM 3166 N N . LEU B 1 128 ? 1.497 -14.227 -6.074 1 98.56 128 LEU B N 1
ATOM 3167 C CA . LEU B 1 128 ? 0.672 -13.688 -7.152 1 98.56 128 LEU B CA 1
ATOM 3168 C C . LEU B 1 128 ? -0.28 -14.758 -7.684 1 98.56 128 LEU B C 1
ATOM 3170 O O . LEU B 1 128 ? -1.479 -14.508 -7.832 1 98.56 128 LEU B O 1
ATOM 3174 N N . LEU B 1 129 ? 0.228 -15.961 -7.902 1 98.81 129 LEU B N 1
ATOM 3175 C CA . LEU B 1 129 ? -0.606 -17.062 -8.383 1 98.81 129 LEU B CA 1
ATOM 3176 C C . LEU B 1 129 ? -1.689 -17.406 -7.367 1 98.81 129 LEU B C 1
ATOM 3178 O O . LEU B 1 129 ? -2.859 -17.562 -7.727 1 98.81 129 LEU B O 1
ATOM 3182 N N . ALA B 1 130 ? -1.287 -17.484 -6.152 1 98.81 130 ALA B N 1
ATOM 3183 C CA . ALA B 1 130 ? -2.227 -17.844 -5.094 1 98.81 130 ALA B CA 1
ATOM 3184 C C . ALA B 1 130 ? -3.344 -16.812 -4.977 1 98.81 130 ALA B C 1
ATOM 3186 O O . ALA B 1 130 ? -4.523 -17.172 -4.934 1 98.81 130 ALA B O 1
ATOM 3187 N N . MET B 1 131 ? -2.982 -15.531 -5.004 1 98.12 131 MET B N 1
ATOM 3188 C CA . MET B 1 131 ? -3.957 -14.461 -4.809 1 98.12 131 MET B CA 1
ATOM 3189 C C . MET B 1 131 ? -4.879 -14.336 -6.016 1 98.12 131 MET B C 1
ATOM 3191 O O . MET B 1 131 ? -5.938 -13.711 -5.934 1 98.12 131 MET B O 1
ATOM 3195 N N . SER B 1 132 ? -4.465 -14.891 -7.129 1 98.38 132 SER B N 1
ATOM 3196 C CA . SER B 1 132 ? -5.281 -14.82 -8.336 1 98.38 132 SER B CA 1
ATOM 3197 C C . SER B 1 132 ? -6.434 -15.82 -8.289 1 98.38 132 SER B C 1
ATOM 3199 O O . SER B 1 132 ? -7.363 -15.742 -9.094 1 98.38 132 SER B O 1
ATOM 3201 N N . CYS B 1 133 ? -6.375 -16.719 -7.367 1 98.75 133 CYS B N 1
ATOM 3202 C CA . CYS B 1 133 ? -7.418 -17.734 -7.215 1 98.75 133 CYS B CA 1
ATOM 3203 C C . CYS B 1 133 ? -8.562 -17.203 -6.352 1 98.75 133 CYS B C 1
ATOM 3205 O O . CYS B 1 133 ? -8.422 -16.172 -5.695 1 98.75 133 CYS B O 1
ATOM 3207 N N . ASP B 1 134 ? -9.734 -17.906 -6.352 1 98.56 134 ASP B N 1
ATOM 3208 C CA . ASP B 1 134 ? -10.922 -17.484 -5.613 1 98.56 134 ASP B CA 1
ATOM 3209 C C . ASP B 1 134 ? -10.75 -17.734 -4.117 1 98.56 134 ASP B C 1
ATOM 3211 O O . ASP B 1 134 ? -11.383 -17.078 -3.295 1 98.56 134 ASP B O 1
ATOM 3215 N N . TYR B 1 135 ? -9.961 -18.672 -3.768 1 98.62 135 TYR B N 1
ATOM 3216 C CA . TYR B 1 135 ? -9.773 -19.109 -2.387 1 98.62 135 TYR B CA 1
ATOM 3217 C C . TYR B 1 135 ? -8.383 -19.688 -2.182 1 98.62 135 TYR B C 1
ATOM 3219 O O . TYR B 1 135 ? -7.797 -20.25 -3.109 1 98.62 135 TYR B O 1
ATOM 3227 N N . ARG B 1 136 ? -7.816 -19.484 -1.01 1 98.94 136 ARG B N 1
ATOM 3228 C CA . ARG B 1 136 ? -6.461 -19.938 -0.707 1 98.94 136 ARG B CA 1
ATOM 3229 C C . ARG B 1 136 ? -6.43 -20.766 0.57 1 98.94 136 ARG B C 1
ATOM 3231 O O . ARG B 1 136 ? -6.754 -20.266 1.65 1 98.94 136 ARG B O 1
ATOM 3238 N N . ILE B 1 137 ? -6.051 -22 0.437 1 98.94 137 ILE B N 1
ATOM 3239 C CA . ILE B 1 137 ? -5.859 -22.891 1.57 1 98.94 137 ILE B CA 1
ATOM 3240 C C . ILE B 1 137 ? -4.387 -23.281 1.672 1 98.94 137 ILE B C 1
ATOM 3242 O O . ILE B 1 137 ? -3.803 -23.781 0.706 1 98.94 137 ILE B O 1
ATOM 3246 N N . MET B 1 138 ? -3.787 -23.016 2.797 1 98.81 138 MET B N 1
ATOM 3247 C CA . MET B 1 138 ? -2.354 -23.25 2.953 1 98.81 138 MET B CA 1
ATOM 3248 C C . MET B 1 138 ? -2.084 -24.297 4.023 1 98.81 138 MET B C 1
ATOM 3250 O O . MET B 1 138 ? -2.738 -24.312 5.07 1 98.81 138 MET B O 1
ATOM 3254 N N . ALA B 1 139 ? -1.165 -25.219 3.734 1 98.75 139 ALA B N 1
ATOM 3255 C CA . ALA B 1 139 ? -0.764 -26.25 4.688 1 98.75 139 ALA B CA 1
ATOM 3256 C C . ALA B 1 139 ? 0.081 -25.656 5.812 1 98.75 139 ALA B C 1
ATOM 3258 O O . ALA B 1 139 ? 0.916 -24.781 5.574 1 98.75 139 ALA B O 1
ATOM 3259 N N . LYS B 1 140 ? -0.086 -26.125 7.02 1 98.31 140 LYS B N 1
ATOM 3260 C CA . LYS B 1 140 ? 0.761 -25.734 8.141 1 98.31 140 LYS B CA 1
ATOM 3261 C C . LYS B 1 140 ? 2.217 -26.125 7.891 1 98.31 140 LYS B C 1
ATOM 3263 O O . LYS B 1 140 ? 2.496 -27.141 7.262 1 98.31 140 LYS B O 1
ATOM 3268 N N . GLY B 1 141 ? 3.152 -25.375 8.383 1 97.56 141 GLY B N 1
ATOM 3269 C CA . GLY B 1 141 ? 4.59 -25.578 8.258 1 97.56 141 GLY B CA 1
ATOM 3270 C C . GLY B 1 141 ? 5.387 -24.297 8.398 1 97.56 141 GLY B C 1
ATOM 3271 O O . GLY B 1 141 ? 4.824 -23.234 8.68 1 97.56 141 GLY B O 1
ATOM 3272 N N . PRO B 1 142 ? 6.684 -24.469 8.391 1 97.5 142 PRO B N 1
ATOM 3273 C CA . PRO B 1 142 ? 7.539 -23.281 8.461 1 97.5 142 PRO B CA 1
ATOM 3274 C C . PRO B 1 142 ? 7.613 -22.531 7.137 1 97.5 142 PRO B C 1
ATOM 3276 O O . PRO B 1 142 ? 8.711 -22.234 6.652 1 97.5 142 PRO B O 1
ATOM 3279 N N . TYR B 1 143 ? 6.457 -22.219 6.621 1 97.94 143 TYR B N 1
ATOM 3280 C CA . TYR B 1 143 ? 6.355 -21.641 5.289 1 97.94 143 TYR B CA 1
ATOM 3281 C C . TYR B 1 143 ? 5.969 -20.172 5.371 1 97.94 143 TYR B C 1
ATOM 3283 O O . TYR B 1 143 ? 5.473 -19.703 6.402 1 97.94 143 TYR B O 1
ATOM 3291 N N . SER B 1 144 ? 6.246 -19.438 4.348 1 98.25 144 SER B N 1
ATOM 3292 C CA . SER B 1 144 ? 5.891 -18.031 4.258 1 98.25 144 SER B CA 1
ATOM 3293 C C . SER B 1 144 ? 5.184 -17.719 2.941 1 98.25 144 SER B C 1
ATOM 3295 O O . SER B 1 144 ? 5.262 -18.5 1.991 1 98.25 144 SER B O 1
ATOM 3297 N N . ILE B 1 145 ? 4.457 -16.688 2.99 1 98.75 145 ILE B N 1
ATOM 3298 C CA . ILE B 1 145 ? 3.758 -16.188 1.809 1 98.75 145 ILE B CA 1
ATOM 3299 C C . ILE B 1 145 ? 3.793 -14.664 1.786 1 98.75 145 ILE B C 1
ATOM 3301 O O . ILE B 1 145 ? 3.697 -14.023 2.832 1 98.75 145 ILE B O 1
ATOM 3305 N N . GLY B 1 146 ? 4.039 -14.117 0.631 1 98.5 146 GLY B N 1
ATOM 3306 C CA . GLY B 1 146 ? 4.062 -12.672 0.513 1 98.5 146 GLY B CA 1
ATOM 3307 C C . GLY B 1 146 ? 4.781 -12.188 -0.732 1 98.5 146 GLY B C 1
ATOM 3308 O O . GLY B 1 146 ? 5.082 -12.977 -1.629 1 98.5 146 GLY B O 1
ATOM 3309 N N . LEU B 1 147 ? 4.941 -10.891 -0.878 1 98.19 147 LEU B N 1
ATOM 3310 C CA . LEU B 1 147 ? 5.543 -10.219 -2.027 1 98.19 147 LEU B CA 1
ATOM 3311 C C . LEU B 1 147 ? 6.793 -9.453 -1.616 1 98.19 147 LEU B C 1
ATOM 3313 O O . LEU B 1 147 ? 6.777 -8.227 -1.541 1 98.19 147 LEU B O 1
ATOM 3317 N N . PRO B 1 148 ? 7.906 -10.148 -1.5 1 96.75 148 PRO B N 1
ATOM 3318 C CA . PRO B 1 148 ? 9.109 -9.539 -0.932 1 96.75 148 PRO B CA 1
ATOM 3319 C C . PRO B 1 148 ? 10.016 -8.914 -1.994 1 96.75 148 PRO B C 1
ATOM 3321 O O . PRO B 1 148 ? 11.195 -8.664 -1.736 1 96.75 148 PRO B O 1
ATOM 3324 N N . GLU B 1 149 ? 9.562 -8.625 -3.166 1 94.19 149 GLU B N 1
ATOM 3325 C CA . GLU B 1 149 ? 10.352 -8.188 -4.309 1 94.19 149 GLU B CA 1
ATOM 3326 C C . GLU B 1 149 ? 11.211 -6.98 -3.947 1 94.19 149 GLU B C 1
ATOM 3328 O O . GLU B 1 149 ? 12.359 -6.875 -4.387 1 94.19 149 GLU B O 1
ATOM 3333 N N . ASN B 1 150 ? 10.711 -6.121 -3.102 1 94.44 150 ASN B N 1
ATOM 3334 C CA . ASN B 1 150 ? 11.422 -4.879 -2.797 1 94.44 150 ASN B CA 1
ATOM 3335 C C . ASN B 1 150 ? 12.711 -5.145 -2.033 1 94.44 150 ASN B C 1
ATOM 3337 O O . ASN B 1 150 ? 13.656 -4.355 -2.109 1 94.44 150 ASN B O 1
ATOM 3341 N N . VAL B 1 151 ? 12.758 -6.25 -1.315 1 92.19 151 VAL B N 1
ATOM 3342 C CA . VAL B 1 151 ? 13.914 -6.586 -0.495 1 92.19 151 VAL B CA 1
ATOM 3343 C C . VAL B 1 151 ? 15.141 -6.805 -1.388 1 92.19 151 VAL B C 1
ATOM 3345 O O . VAL B 1 151 ? 16.266 -6.523 -0.985 1 92.19 151 VAL B O 1
ATOM 3348 N N . ILE B 1 152 ? 14.867 -7.207 -2.633 1 88.56 152 ILE B N 1
ATOM 3349 C CA . ILE B 1 152 ? 15.992 -7.473 -3.525 1 88.56 152 ILE B CA 1
ATOM 3350 C C . ILE B 1 152 ? 16.016 -6.438 -4.648 1 88.56 152 ILE B C 1
ATOM 3352 O O . ILE B 1 152 ? 16.531 -6.699 -5.738 1 88.56 152 ILE B O 1
ATOM 3356 N N . GLY B 1 153 ? 15.352 -5.32 -4.422 1 91.19 153 GLY B N 1
ATOM 3357 C CA . GLY B 1 153 ? 15.453 -4.207 -5.355 1 91.19 153 GLY B CA 1
ATOM 3358 C C . GLY B 1 153 ? 14.477 -4.301 -6.508 1 91.19 153 GLY B C 1
ATOM 3359 O O . GLY B 1 153 ? 14.586 -3.559 -7.484 1 91.19 153 GLY B O 1
ATOM 3360 N N . LEU B 1 154 ? 13.602 -5.246 -6.469 1 93.44 154 LEU B N 1
ATOM 3361 C CA . LEU B 1 154 ? 12.562 -5.363 -7.488 1 93.44 154 LEU B CA 1
ATOM 3362 C C . LEU B 1 154 ? 11.266 -4.719 -7.016 1 93.44 154 LEU B C 1
ATOM 3364 O O . LEU B 1 154 ? 11.156 -4.309 -5.859 1 93.44 154 LEU B O 1
ATOM 3368 N N . VAL B 1 155 ? 10.352 -4.484 -7.996 1 94.5 155 VAL B N 1
ATOM 3369 C CA . VAL B 1 155 ? 9.086 -3.842 -7.664 1 94.5 155 VAL B CA 1
ATOM 3370 C C . VAL B 1 155 ? 7.926 -4.625 -8.281 1 94.5 155 VAL B C 1
ATOM 3372 O O . VAL B 1 155 ? 8.133 -5.465 -9.156 1 94.5 155 VAL B O 1
ATOM 3375 N N . ASN B 1 156 ? 6.777 -4.363 -7.754 1 94.06 156 ASN B N 1
ATOM 3376 C CA . ASN B 1 156 ? 5.547 -4.898 -8.32 1 94.06 156 ASN B CA 1
ATOM 3377 C C . ASN B 1 156 ? 4.867 -3.889 -9.242 1 94.06 156 ASN B C 1
ATOM 3379 O O . ASN B 1 156 ? 5.133 -2.688 -9.148 1 94.06 156 ASN B O 1
ATOM 3383 N N . SER B 1 157 ? 4.078 -4.434 -10.141 1 94.44 157 SER B N 1
ATOM 3384 C CA . SER B 1 157 ? 3.248 -3.578 -10.984 1 94.44 157 SER B CA 1
ATOM 3385 C C . SER B 1 157 ? 2.01 -3.098 -10.234 1 94.44 157 SER B C 1
ATOM 3387 O O . SER B 1 157 ? 1.634 -3.676 -9.211 1 94.44 157 SER B O 1
ATOM 3389 N N . VAL B 1 158 ? 1.337 -2.053 -10.766 1 94.12 158 VAL B N 1
ATOM 3390 C CA . VAL B 1 158 ? 0.158 -1.45 -10.156 1 94.12 158 VAL B CA 1
ATOM 3391 C C . VAL B 1 158 ? -0.97 -2.477 -10.078 1 94.12 158 VAL B C 1
ATOM 3393 O O . VAL B 1 158 ? -1.748 -2.486 -9.125 1 94.12 158 VAL B O 1
ATOM 3396 N N . TRP B 1 159 ? -1.093 -3.318 -11.094 1 95.44 159 TRP B N 1
ATOM 3397 C CA . TRP B 1 159 ? -2.186 -4.285 -11.102 1 95.44 159 TRP B CA 1
ATOM 3398 C C . TRP B 1 159 ? -1.997 -5.328 -10.008 1 95.44 159 TRP B C 1
ATOM 3400 O O . TRP B 1 159 ? -2.973 -5.863 -9.477 1 95.44 159 TRP B O 1
ATOM 3410 N N . VAL B 1 160 ? -0.735 -5.625 -9.648 1 97.5 160 VAL B N 1
ATOM 3411 C CA . VAL B 1 160 ? -0.474 -6.516 -8.523 1 97.5 160 VAL B CA 1
ATOM 3412 C C . VAL B 1 160 ? -0.899 -5.844 -7.223 1 97.5 160 VAL B C 1
ATOM 3414 O O . VAL B 1 160 ? -1.54 -6.469 -6.375 1 97.5 160 VAL B O 1
ATOM 3417 N N . TYR B 1 161 ? -0.552 -4.566 -7.102 1 97.31 161 TYR B N 1
ATOM 3418 C CA . TYR B 1 161 ? -0.965 -3.805 -5.926 1 97.31 161 TYR B CA 1
ATOM 3419 C C . TYR B 1 161 ? -2.482 -3.807 -5.785 1 97.31 161 TYR B C 1
ATOM 3421 O O . TYR B 1 161 ? -3.01 -4.047 -4.695 1 97.31 161 TYR B O 1
ATOM 3429 N N . GLU B 1 162 ? -3.219 -3.484 -6.832 1 96.62 162 GLU B N 1
ATOM 3430 C CA . GLU B 1 162 ? -4.672 -3.371 -6.773 1 96.62 162 GLU B CA 1
ATOM 3431 C C . GLU B 1 162 ? -5.312 -4.695 -6.363 1 96.62 162 GLU B C 1
ATOM 3433 O O . GLU B 1 162 ? -6.246 -4.715 -5.555 1 96.62 162 GLU B O 1
ATOM 3438 N N . MET B 1 163 ? -4.797 -5.754 -6.934 1 97.38 163 MET B N 1
ATOM 3439 C CA . MET B 1 163 ? -5.297 -7.074 -6.559 1 97.38 163 MET B CA 1
ATOM 3440 C C . MET B 1 163 ? -5.02 -7.363 -5.09 1 97.38 163 MET B C 1
ATOM 3442 O O . MET B 1 163 ? -5.906 -7.812 -4.359 1 97.38 163 MET B O 1
ATOM 3446 N N . PHE B 1 164 ? -3.799 -7.105 -4.691 1 98.19 164 PHE B N 1
ATOM 3447 C CA . PHE B 1 164 ? -3.381 -7.34 -3.316 1 98.19 164 PHE B CA 1
ATOM 3448 C C . PHE B 1 164 ? -4.199 -6.496 -2.348 1 98.19 164 PHE B C 1
ATOM 3450 O O . PHE B 1 164 ? -4.652 -6.992 -1.312 1 98.19 164 PHE B O 1
ATOM 3457 N N . ALA B 1 165 ? -4.418 -5.188 -2.613 1 97.31 165 ALA B N 1
ATOM 3458 C CA . ALA B 1 165 ? -5.16 -4.25 -1.772 1 97.31 165 ALA B CA 1
ATOM 3459 C C . ALA B 1 165 ? -6.609 -4.699 -1.604 1 97.31 165 ALA B C 1
ATOM 3461 O O . ALA B 1 165 ? -7.211 -4.488 -0.547 1 97.31 165 ALA B O 1
ATOM 3462 N N . ARG B 1 166 ? -7.172 -5.309 -2.588 1 94.88 166 ARG B N 1
ATOM 3463 C CA . ARG B 1 166 ? -8.539 -5.797 -2.496 1 94.88 166 ARG B CA 1
ATOM 3464 C C . ARG B 1 166 ? -8.648 -6.957 -1.509 1 94.88 166 ARG B C 1
ATOM 3466 O O . ARG B 1 166 ? -9.695 -7.16 -0.893 1 94.88 166 ARG B O 1
ATOM 3473 N N . LEU B 1 167 ? -7.562 -7.652 -1.358 1 95.88 167 LEU B N 1
ATOM 3474 C CA . LEU B 1 167 ? -7.559 -8.797 -0.456 1 95.88 167 LEU B CA 1
ATOM 3475 C C . LEU B 1 167 ? -7.293 -8.359 0.98 1 95.88 167 LEU B C 1
ATOM 3477 O O . LEU B 1 167 ? -8 -8.773 1.901 1 95.88 167 LEU B O 1
ATOM 3481 N N . VAL B 1 168 ? -6.301 -7.461 1.138 1 97.06 168 VAL B N 1
ATOM 3482 C CA . VAL B 1 168 ? -5.801 -7.258 2.494 1 97.06 168 VAL B CA 1
ATOM 3483 C C . VAL B 1 168 ? -6.086 -5.824 2.938 1 97.06 168 VAL B C 1
ATOM 3485 O O . VAL B 1 168 ? -5.828 -5.465 4.09 1 97.06 168 VAL B O 1
ATOM 3488 N N . GLY B 1 169 ? -6.664 -4.984 2.094 1 95.81 169 GLY B N 1
ATOM 3489 C CA . GLY B 1 169 ? -6.84 -3.564 2.361 1 95.81 169 GLY B CA 1
ATOM 3490 C C . GLY B 1 169 ? -5.684 -2.717 1.867 1 95.81 169 GLY B C 1
ATOM 3491 O O . GLY B 1 169 ? -4.539 -3.178 1.826 1 95.81 169 GLY B O 1
ATOM 3492 N N . HIS B 1 170 ? -5.945 -1.456 1.521 1 94.94 170 HIS B N 1
ATOM 3493 C CA . HIS B 1 170 ? -4.984 -0.564 0.882 1 94.94 170 HIS B CA 1
ATOM 3494 C C . HIS B 1 170 ? -3.795 -0.292 1.797 1 94.94 170 HIS B C 1
ATOM 3496 O O . HIS B 1 170 ? -2.643 -0.396 1.37 1 94.94 170 HIS B O 1
ATOM 3502 N N . ARG B 1 171 ? -3.998 0.075 3.045 1 95 171 ARG B N 1
ATOM 3503 C CA . ARG B 1 171 ? -2.922 0.422 3.967 1 95 171 ARG B CA 1
ATOM 3504 C C . ARG B 1 171 ? -1.992 -0.766 4.195 1 95 171 ARG B C 1
ATOM 3506 O O . ARG B 1 171 ? -0.769 -0.628 4.117 1 95 171 ARG B O 1
ATOM 3513 N N . GLN B 1 172 ? -2.6 -1.917 4.488 1 96.25 172 GLN B N 1
ATOM 3514 C CA . GLN B 1 172 ? -1.823 -3.139 4.672 1 96.25 172 GLN B CA 1
ATOM 3515 C C . GLN B 1 172 ? -1.018 -3.473 3.42 1 96.25 172 GLN B C 1
ATOM 3517 O O . GLN B 1 172 ? 0.151 -3.855 3.512 1 96.25 172 GLN B O 1
ATOM 3522 N N . ALA B 1 173 ? -1.647 -3.344 2.266 1 97.75 173 ALA B N 1
ATOM 3523 C CA . ALA B 1 173 ? -0.976 -3.625 1 1 97.75 173 ALA B CA 1
ATOM 3524 C C . ALA B 1 173 ? 0.217 -2.695 0.794 1 97.75 173 ALA B C 1
ATOM 3526 O O . ALA B 1 173 ? 1.304 -3.143 0.421 1 97.75 173 ALA B O 1
ATOM 3527 N N . GLU B 1 174 ? 0.053 -1.385 1.007 1 96.31 174 GLU B N 1
ATOM 3528 C CA . GLU B 1 174 ? 1.137 -0.423 0.827 1 96.31 174 GLU B CA 1
ATOM 3529 C C . GLU B 1 174 ? 2.312 -0.736 1.747 1 96.31 174 GLU B C 1
ATOM 3531 O O . GLU B 1 174 ? 3.461 -0.782 1.303 1 96.31 174 GLU B O 1
ATOM 3536 N N . MET B 1 175 ? 2.035 -0.943 3.004 1 96.06 175 MET B N 1
ATOM 3537 C CA . MET B 1 175 ? 3.086 -1.282 3.959 1 96.06 175 MET B CA 1
ATOM 3538 C C . MET B 1 175 ? 3.814 -2.555 3.537 1 96.06 175 MET B C 1
ATOM 3540 O O . MET B 1 175 ? 5.047 -2.596 3.531 1 96.06 175 MET B O 1
ATOM 3544 N N . SER B 1 176 ? 3.037 -3.549 3.166 1 97.81 176 SER B N 1
ATOM 3545 C CA . SER B 1 176 ? 3.596 -4.84 2.783 1 97.81 176 SER B CA 1
ATOM 3546 C C . SER B 1 176 ? 4.547 -4.707 1.6 1 97.81 176 SER B C 1
ATOM 3548 O O . SER B 1 176 ? 5.645 -5.266 1.612 1 97.81 176 SER B O 1
ATOM 3550 N N . LEU B 1 177 ? 4.113 -4.008 0.57 1 97.62 177 LEU B N 1
ATOM 3551 C CA . LEU B 1 177 ? 4.895 -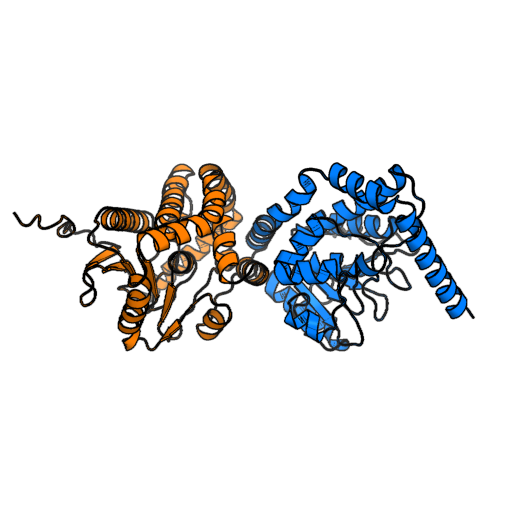3.914 -0.66 1 97.62 177 LEU B CA 1
ATOM 3552 C C . LEU B 1 177 ? 6.121 -3.031 -0.459 1 97.62 177 LEU B C 1
ATOM 3554 O O . LEU B 1 177 ? 7.211 -3.354 -0.943 1 97.62 177 LEU B O 1
ATOM 3558 N N . GLN B 1 178 ? 6 -1.916 0.252 1 96 178 GLN B N 1
ATOM 3559 C CA . GLN B 1 178 ? 7.141 -1.034 0.476 1 96 178 GLN B CA 1
ATOM 3560 C C . GLN B 1 178 ? 8.195 -1.714 1.339 1 96 178 GLN B C 1
ATOM 3562 O O . GLN B 1 178 ? 9.398 -1.518 1.128 1 96 178 GLN B O 1
ATOM 3567 N N . LEU B 1 179 ? 7.781 -2.535 2.279 1 96.25 179 LEU B N 1
ATOM 3568 C CA . LEU B 1 179 ? 8.711 -3.174 3.203 1 96.25 179 LEU B CA 1
ATOM 3569 C C . LEU B 1 179 ? 9.094 -4.566 2.715 1 96.25 179 LEU B C 1
ATOM 3571 O O . LEU B 1 179 ? 9.984 -5.203 3.281 1 96.25 179 LEU B O 1
ATOM 3575 N N . GLY B 1 180 ? 8.445 -5.09 1.676 1 97.19 180 GLY B N 1
ATOM 3576 C CA . GLY B 1 180 ? 8.711 -6.422 1.161 1 97.19 180 GLY B CA 1
ATOM 3577 C C . GLY B 1 180 ? 8.422 -7.52 2.168 1 97.19 180 GLY B C 1
ATOM 3578 O O . GLY B 1 180 ? 9.227 -8.438 2.34 1 97.19 180 GLY B O 1
ATOM 3579 N N . THR B 1 181 ? 7.305 -7.492 2.754 1 97.06 181 THR B N 1
ATOM 3580 C CA . THR B 1 181 ? 7 -8.344 3.896 1 97.06 181 THR B CA 1
ATOM 3581 C C . THR B 1 181 ? 6.637 -9.758 3.434 1 97.06 181 THR B C 1
ATOM 3583 O O . THR B 1 181 ? 5.828 -9.922 2.52 1 97.06 181 THR B O 1
ATOM 3586 N N . GLU B 1 182 ? 7.27 -10.75 4.047 1 97.25 182 GLU B N 1
ATOM 3587 C CA . GLU B 1 182 ? 6.836 -12.148 4.035 1 97.25 182 GLU B CA 1
ATOM 3588 C C . GLU B 1 182 ? 6.102 -12.508 5.32 1 97.25 182 GLU B C 1
ATOM 3590 O O . GLU B 1 182 ? 6.609 -12.281 6.418 1 97.25 182 GLU B O 1
ATOM 3595 N N . TYR B 1 183 ? 4.984 -13.055 5.148 1 98.56 183 TYR B N 1
ATOM 3596 C CA . TYR B 1 183 ? 4.148 -13.344 6.309 1 98.56 183 TYR B CA 1
ATOM 3597 C C . TYR B 1 183 ? 4.258 -14.805 6.711 1 98.56 183 TYR B C 1
ATOM 3599 O O . TYR B 1 183 ? 4.32 -15.688 5.855 1 98.56 183 TYR B O 1
ATOM 3607 N N . THR B 1 184 ? 4.234 -14.984 8.047 1 98 184 THR B N 1
ATOM 3608 C CA . THR B 1 184 ? 3.979 -16.328 8.562 1 98 184 THR B CA 1
ATOM 3609 C C . THR B 1 184 ? 2.541 -16.75 8.266 1 98 184 THR B C 1
ATOM 3611 O O . THR B 1 184 ? 1.714 -15.93 7.871 1 98 184 THR B O 1
ATOM 3614 N N . LEU B 1 185 ? 2.293 -18.031 8.484 1 97.75 185 LEU B N 1
ATOM 3615 C CA . LEU B 1 185 ? 0.948 -18.547 8.258 1 97.75 185 LEU B CA 1
ATOM 3616 C C . LEU B 1 185 ? -0.068 -17.812 9.125 1 97.75 185 LEU B C 1
ATOM 3618 O O . LEU B 1 185 ? -1.142 -17.438 8.648 1 97.75 185 LEU B O 1
ATOM 3622 N N . LYS B 1 186 ? 0.288 -17.656 10.391 1 97.06 186 LYS B N 1
ATOM 3623 C CA . LYS B 1 186 ? -0.602 -16.984 11.328 1 97.06 186 LYS B CA 1
ATOM 3624 C C . LYS B 1 186 ? -0.899 -15.555 10.867 1 97.06 186 LYS B C 1
ATOM 3626 O O . LYS B 1 186 ? -2.059 -15.133 10.828 1 97.06 186 LYS B O 1
ATOM 3631 N N . GLU B 1 187 ? 0.131 -14.789 10.508 1 97.88 187 GLU B N 1
ATOM 3632 C CA . GLU B 1 187 ? -0.033 -13.414 10.047 1 97.88 187 GLU B CA 1
ATOM 3633 C C . GLU B 1 187 ? -0.846 -13.359 8.758 1 97.88 187 GLU B C 1
ATOM 3635 O O . GLU B 1 187 ? -1.7 -12.484 8.602 1 97.88 187 GLU B O 1
ATOM 3640 N N . ALA B 1 188 ? -0.561 -14.266 7.832 1 98.5 188 ALA B N 1
ATOM 3641 C CA . ALA B 1 188 ? -1.244 -14.297 6.543 1 98.5 188 ALA B CA 1
ATOM 3642 C C . ALA B 1 188 ? -2.74 -14.531 6.723 1 98.5 188 ALA B C 1
ATOM 3644 O O . ALA B 1 188 ? -3.559 -13.953 6.008 1 98.5 188 ALA B O 1
ATOM 3645 N N . ALA B 1 189 ? -3.104 -15.398 7.656 1 97.81 189 ALA B N 1
ATOM 3646 C CA . ALA B 1 189 ? -4.512 -15.648 7.957 1 97.81 189 ALA B CA 1
ATOM 3647 C C . ALA B 1 189 ? -5.164 -14.43 8.594 1 97.81 189 ALA B C 1
ATOM 3649 O O . ALA B 1 189 ? -6.305 -14.086 8.266 1 97.81 189 ALA B O 1
ATOM 3650 N N . GLU B 1 190 ? -4.43 -13.734 9.453 1 96.81 190 GLU B N 1
ATOM 3651 C CA . GLU B 1 190 ? -4.945 -12.562 10.156 1 96.81 190 GLU B CA 1
ATOM 3652 C C . GLU B 1 190 ? -5.293 -11.445 9.188 1 96.81 190 GLU B C 1
ATOM 3654 O O . GLU B 1 190 ? -6.289 -10.742 9.367 1 96.81 190 GLU B O 1
ATOM 3659 N N . ILE B 1 191 ? -4.488 -11.305 8.148 1 96.56 191 ILE B N 1
ATOM 3660 C CA . ILE B 1 191 ? -4.738 -10.203 7.227 1 96.56 191 ILE B CA 1
ATOM 3661 C C . ILE B 1 191 ? -5.559 -10.695 6.039 1 96.56 191 ILE B C 1
ATOM 3663 O O . ILE B 1 191 ? -5.758 -9.969 5.066 1 96.56 191 ILE B O 1
ATOM 3667 N N . LYS B 1 192 ? -5.91 -12 5.977 1 96.88 192 LYS B N 1
ATOM 3668 C CA . LYS B 1 192 ? -6.809 -12.617 5.004 1 96.88 192 LYS B CA 1
ATOM 3669 C C . LYS B 1 192 ? -6.109 -12.82 3.664 1 96.88 192 LYS B C 1
ATOM 3671 O O . LYS B 1 192 ? -6.762 -12.914 2.623 1 96.88 192 LYS B O 1
ATOM 3676 N N . LEU B 1 193 ? -4.816 -12.883 3.732 1 98.44 193 LEU B N 1
ATOM 3677 C CA . LEU B 1 193 ? -4.055 -13.281 2.553 1 98.44 193 LEU B CA 1
ATOM 3678 C C . LEU B 1 193 ? -4.227 -14.766 2.275 1 98.44 193 LEU B C 1
ATOM 3680 O O . LEU B 1 193 ? -4.18 -15.195 1.12 1 98.44 193 LEU B O 1
ATOM 3684 N N . VAL B 1 194 ? -4.426 -15.477 3.311 1 98.62 194 VAL B N 1
ATOM 3685 C CA . VAL B 1 194 ? -4.785 -16.891 3.289 1 98.62 194 VAL B CA 1
ATOM 3686 C C . VAL B 1 194 ? -6.137 -17.078 3.967 1 98.62 194 VAL B C 1
ATOM 3688 O O . VAL B 1 194 ? -6.387 -16.547 5.047 1 98.62 194 VAL B O 1
ATOM 3691 N N . ASP B 1 195 ? -6.984 -17.859 3.316 1 98.5 195 ASP B N 1
ATOM 3692 C CA . ASP B 1 195 ? -8.352 -18 3.814 1 98.5 195 ASP B CA 1
ATOM 3693 C C . ASP B 1 195 ? -8.438 -19.094 4.875 1 98.5 195 ASP B C 1
ATOM 3695 O O . ASP B 1 195 ? -9.273 -19.031 5.777 1 98.5 195 ASP B O 1
ATOM 3699 N N . GLU B 1 196 ? -7.621 -20.078 4.727 1 98.19 196 GLU B N 1
ATOM 3700 C CA . GLU B 1 196 ? -7.668 -21.219 5.625 1 98.19 196 GLU B CA 1
ATOM 3701 C C . GLU B 1 196 ? -6.297 -21.875 5.762 1 98.19 196 GLU B C 1
ATOM 3703 O O . GLU B 1 196 ? -5.555 -21.984 4.781 1 98.19 196 GLU B O 1
ATOM 3708 N N . VAL B 1 197 ? -5.953 -22.266 6.977 1 98.62 197 VAL B N 1
ATOM 3709 C CA . VAL B 1 197 ? -4.738 -23.016 7.262 1 98.62 197 VAL B CA 1
ATOM 3710 C C . VAL B 1 197 ? -5.098 -24.391 7.816 1 98.62 197 VAL B C 1
ATOM 3712 O O . VAL B 1 197 ? -5.898 -24.5 8.75 1 98.62 197 VAL B O 1
ATOM 3715 N N . VAL B 1 198 ? -4.492 -25.453 7.23 1 98.69 198 VAL B N 1
ATOM 3716 C CA . VAL B 1 198 ? -4.883 -26.797 7.625 1 98.69 198 VAL B CA 1
ATOM 3717 C C . VAL B 1 198 ? -3.635 -27.656 7.805 1 98.69 198 VAL B C 1
ATOM 3719 O O . VAL B 1 198 ? -2.535 -27.266 7.41 1 98.69 198 VAL B O 1
ATOM 3722 N N . HIS B 1 199 ? -3.859 -28.812 8.414 1 98.38 199 HIS B N 1
ATOM 3723 C CA . HIS B 1 199 ? -2.785 -29.797 8.477 1 98.38 199 HIS B CA 1
ATOM 3724 C C . HIS B 1 199 ? -2.355 -30.25 7.082 1 98.38 199 HIS B C 1
ATOM 3726 O O . HIS B 1 199 ? -3.197 -30.438 6.199 1 98.38 199 HIS B O 1
ATOM 3732 N N . PRO B 1 200 ? -1.04 -30.453 6.832 1 98.12 200 PRO B N 1
ATOM 3733 C CA . PRO B 1 200 ? -0.548 -30.797 5.496 1 98.12 200 PRO B CA 1
ATOM 3734 C C . PRO B 1 200 ? -1.258 -32 4.891 1 98.12 200 PRO B C 1
ATOM 3736 O O . PRO B 1 200 ? -1.592 -32 3.705 1 98.12 200 PRO B O 1
ATOM 3739 N N . LYS B 1 201 ? -1.611 -32.969 5.664 1 97.88 201 LYS B N 1
ATOM 3740 C CA . LYS B 1 201 ? -2.234 -34.219 5.184 1 97.88 201 LYS B CA 1
ATOM 3741 C C . LYS B 1 201 ? -3.689 -33.969 4.789 1 97.88 201 LYS B C 1
ATOM 3743 O O . LYS B 1 201 ? -4.305 -34.812 4.133 1 97.88 201 LYS B O 1
ATOM 3748 N N . LYS B 1 202 ? -4.223 -32.812 5.219 1 98.56 202 LYS B N 1
ATOM 3749 C CA . LYS B 1 202 ? -5.633 -32.531 4.98 1 98.56 202 LYS B CA 1
ATOM 3750 C C . LYS B 1 202 ? -5.805 -31.484 3.891 1 98.56 202 LYS B C 1
ATOM 3752 O O . LYS B 1 202 ? -6.926 -31.078 3.582 1 98.56 202 LYS B O 1
ATOM 3757 N N . LEU B 1 203 ? -4.734 -31.094 3.299 1 98.69 203 LEU B N 1
ATOM 3758 C CA . LEU B 1 203 ? -4.77 -29.953 2.375 1 98.69 203 LEU B CA 1
ATOM 3759 C C . LEU B 1 203 ? -5.73 -30.234 1.222 1 98.69 203 LEU B C 1
ATOM 3761 O O . LEU B 1 203 ? -6.645 -29.438 0.973 1 98.69 203 LEU B O 1
ATOM 3765 N N . MET B 1 204 ? -5.57 -31.344 0.559 1 98.62 204 MET B N 1
ATOM 3766 C CA . MET B 1 204 ? -6.379 -31.625 -0.624 1 98.62 204 MET B CA 1
ATOM 3767 C C . MET B 1 204 ? -7.824 -31.922 -0.235 1 98.62 204 MET B C 1
ATOM 3769 O O . MET B 1 204 ? -8.758 -31.531 -0.945 1 98.62 204 MET B O 1
ATOM 3773 N N . GLU B 1 205 ? -7.984 -32.625 0.86 1 98.69 205 GLU B N 1
ATOM 3774 C CA . GLU B 1 205 ? -9.328 -32.875 1.35 1 98.69 205 GLU B CA 1
ATOM 3775 C C . GLU B 1 205 ? -10.078 -31.594 1.669 1 98.69 205 GLU B C 1
ATOM 3777 O O . GLU B 1 205 ? -11.219 -31.406 1.244 1 98.69 205 GLU B O 1
ATOM 3782 N N . ALA B 1 206 ? -9.445 -30.703 2.422 1 98.81 206 ALA B N 1
ATOM 3783 C CA . ALA B 1 206 ? -10.039 -29.406 2.75 1 98.81 206 ALA B CA 1
ATOM 3784 C C . ALA B 1 206 ? -10.32 -28.594 1.488 1 98.81 206 ALA B C 1
ATOM 3786 O O . ALA B 1 206 ? -11.344 -27.906 1.398 1 98.81 206 ALA B O 1
ATOM 3787 N N . THR B 1 207 ? -9.414 -28.688 0.514 1 98.88 207 THR B N 1
ATOM 3788 C CA . THR B 1 207 ? -9.586 -27.969 -0.749 1 98.88 207 THR B CA 1
ATOM 3789 C C . THR B 1 207 ? -10.82 -28.469 -1.49 1 98.88 207 THR B C 1
ATOM 3791 O O . THR B 1 207 ? -11.617 -27.672 -1.989 1 98.88 207 THR B O 1
ATOM 3794 N N . ARG B 1 208 ? -11.023 -29.766 -1.511 1 98.75 208 ARG B N 1
ATOM 3795 C CA . ARG B 1 208 ? -12.188 -30.344 -2.174 1 98.75 208 ARG B CA 1
ATOM 3796 C C . ARG B 1 208 ? -13.477 -29.938 -1.47 1 98.75 208 ARG B C 1
ATOM 3798 O O . ARG B 1 208 ? -14.492 -29.672 -2.123 1 98.75 208 ARG B O 1
ATOM 3805 N N . GLU B 1 209 ? -13.43 -29.922 -0.177 1 98.69 209 GLU B N 1
ATOM 3806 C CA . GLU B 1 209 ? -14.602 -29.516 0.589 1 98.69 209 GLU B CA 1
ATOM 3807 C C . GLU B 1 209 ? -14.992 -28.078 0.27 1 98.69 209 GLU B C 1
ATOM 3809 O O . GLU B 1 209 ? -16.172 -27.781 0.029 1 98.69 209 GLU B O 1
ATOM 3814 N N . GLU B 1 210 ? -14.016 -27.234 0.284 1 98.69 210 GLU B N 1
ATOM 3815 C CA . GLU B 1 210 ? -14.281 -25.844 -0.047 1 98.69 210 GLU B CA 1
ATOM 3816 C C . GLU B 1 210 ? -14.773 -25.688 -1.485 1 98.69 210 GLU B C 1
ATOM 3818 O O . GLU B 1 210 ? -15.727 -24.969 -1.754 1 98.69 210 GLU B O 1
ATOM 3823 N N . MET B 1 211 ? -14.102 -26.406 -2.408 1 98.81 211 MET B N 1
ATOM 3824 C CA . MET B 1 211 ? -14.492 -26.406 -3.816 1 98.81 211 MET B CA 1
ATOM 3825 C C . MET B 1 211 ? -15.953 -26.797 -3.982 1 98.81 211 MET B C 1
ATOM 3827 O O . MET B 1 211 ? -16.688 -26.156 -4.742 1 98.81 211 MET B O 1
ATOM 3831 N N . SER B 1 212 ? -16.391 -27.734 -3.27 1 98.56 212 SER B N 1
ATOM 3832 C CA . SER B 1 212 ? -17.766 -28.234 -3.363 1 98.56 212 SER B CA 1
ATOM 3833 C C . SER B 1 212 ? -18.766 -27.156 -2.975 1 98.56 212 SER B C 1
ATOM 3835 O O . SER B 1 212 ? -19.859 -27.078 -3.545 1 98.56 212 SER B O 1
ATOM 3837 N N . LYS B 1 213 ? -18.422 -26.359 -2.008 1 98.25 213 LYS B N 1
ATOM 3838 C CA . LYS B 1 213 ? -19.281 -25.25 -1.613 1 98.25 213 LYS B CA 1
ATOM 3839 C C . LYS B 1 213 ? -19.484 -24.281 -2.764 1 98.25 213 LYS B C 1
ATOM 3841 O O . LYS B 1 213 ? -20.594 -23.828 -3.02 1 98.25 213 LYS B O 1
ATOM 3846 N N . TRP B 1 214 ? -18.391 -23.953 -3.449 1 98 214 TRP B N 1
ATOM 3847 C CA . TRP B 1 214 ? -18.438 -23.016 -4.566 1 98 214 TRP B CA 1
ATOM 3848 C C . TRP B 1 214 ? -19.25 -23.609 -5.727 1 98 214 TRP B C 1
ATOM 3850 O O . TRP B 1 214 ? -20.016 -22.891 -6.371 1 98 214 TRP B O 1
ATOM 3860 N N . LEU B 1 215 ? -19.094 -24.875 -5.922 1 97.56 215 LEU B N 1
ATOM 3861 C CA . LEU B 1 215 ? -19.672 -25.516 -7.094 1 97.56 215 LEU B CA 1
ATOM 3862 C C . LEU B 1 215 ? -21.172 -25.734 -6.906 1 97.56 215 LEU B C 1
ATOM 3864 O O . LEU B 1 215 ? -21.875 -26.078 -7.855 1 97.56 215 LEU B O 1
ATOM 3868 N N . ARG B 1 216 ? -21.719 -25.453 -5.715 1 97.38 216 ARG B N 1
ATOM 3869 C CA . ARG B 1 216 ? -23.156 -25.531 -5.477 1 97.38 216 ARG B CA 1
ATOM 3870 C C . ARG B 1 216 ? -23.859 -24.312 -6.066 1 97.38 216 ARG B C 1
ATOM 3872 O O . ARG B 1 216 ? -25.078 -24.328 -6.254 1 97.38 216 ARG B O 1
ATOM 3879 N N . ILE B 1 217 ? -23.125 -23.312 -6.297 1 96.56 217 ILE B N 1
ATOM 3880 C CA . ILE B 1 217 ? -23.688 -22.094 -6.875 1 96.56 217 ILE B CA 1
ATOM 3881 C C . ILE B 1 217 ? -23.766 -22.234 -8.391 1 96.56 217 ILE B C 1
ATOM 3883 O O . ILE B 1 217 ? -22.844 -22.734 -9.031 1 96.56 217 ILE B O 1
ATOM 3887 N N . PRO B 1 218 ? -24.922 -21.781 -9.016 1 96.19 218 PRO B N 1
ATOM 3888 C CA . PRO B 1 218 ? -24.984 -21.828 -10.477 1 96.19 218 PRO B CA 1
ATOM 3889 C C . PRO B 1 218 ? -23.812 -21.094 -11.141 1 96.19 218 PRO B C 1
ATOM 3891 O O . PRO B 1 218 ? -23.516 -19.953 -10.781 1 96.19 218 PRO B O 1
ATOM 3894 N N . ASP B 1 219 ? -23.172 -21.781 -12.078 1 96.38 219 ASP B N 1
ATOM 3895 C CA . ASP B 1 219 ? -21.984 -21.234 -12.711 1 96.38 219 ASP B CA 1
ATOM 3896 C C . ASP B 1 219 ? -22.25 -19.859 -13.328 1 96.38 219 ASP B C 1
ATOM 3898 O O . ASP B 1 219 ? -21.453 -18.938 -13.188 1 96.38 219 ASP B O 1
ATOM 3902 N N . VAL B 1 220 ? -23.375 -19.641 -13.938 1 95.31 220 VAL B N 1
ATOM 3903 C CA . VAL B 1 220 ? -23.688 -18.438 -14.703 1 95.31 220 VAL B CA 1
ATOM 3904 C C . VAL B 1 220 ? -23.641 -17.219 -13.789 1 95.31 220 VAL B C 1
ATOM 3906 O O . VAL B 1 220 ? -23.031 -16.203 -14.133 1 95.31 220 VAL B O 1
ATOM 3909 N N . SER B 1 221 ? -24.25 -17.328 -12.609 1 96.44 221 SER B N 1
ATOM 3910 C CA . SER B 1 221 ? -24.281 -16.188 -11.688 1 96.44 221 SER B CA 1
ATOM 3911 C C . SER B 1 221 ? -22.938 -16.016 -10.992 1 96.44 221 SER B C 1
ATOM 3913 O O . SER B 1 221 ? -22.469 -14.891 -10.797 1 96.44 221 SER B O 1
ATOM 3915 N N . ARG B 1 222 ? -22.312 -17.141 -10.711 1 96.69 222 ARG B N 1
ATOM 3916 C CA . ARG B 1 222 ? -21.016 -17.062 -10.031 1 96.69 222 ARG B CA 1
ATOM 3917 C C . ARG B 1 222 ? -19.969 -16.422 -10.922 1 96.69 222 ARG B C 1
ATOM 3919 O O . ARG B 1 222 ? -19.234 -15.539 -10.484 1 96.69 222 ARG B O 1
ATOM 3926 N N . VAL B 1 223 ? -19.922 -16.859 -12.148 1 96.81 223 VAL B N 1
ATOM 3927 C CA . VAL B 1 223 ? -18.953 -16.375 -13.117 1 96.81 223 VAL B CA 1
ATOM 3928 C C . VAL B 1 223 ? -19.172 -14.883 -13.359 1 96.81 223 VAL B C 1
ATOM 3930 O O . VAL B 1 223 ? -18.219 -14.094 -13.328 1 96.81 223 VAL B O 1
ATOM 3933 N N . ARG B 1 224 ? -20.359 -14.469 -13.562 1 96.12 224 ARG B N 1
ATOM 3934 C CA . ARG B 1 224 ? -20.672 -13.07 -13.852 1 96.12 224 ARG B CA 1
ATOM 3935 C C . ARG B 1 224 ? -20.312 -12.18 -12.664 1 96.12 224 ARG B C 1
ATOM 3937 O O . ARG B 1 224 ? -19.75 -11.094 -12.844 1 96.12 224 ARG B O 1
ATOM 3944 N N . THR B 1 225 ? -20.656 -12.656 -11.508 1 97.12 225 THR B N 1
ATOM 3945 C CA . THR B 1 225 ? -20.328 -11.891 -10.312 1 97.12 225 THR B CA 1
ATOM 3946 C C . THR B 1 225 ? -18.828 -11.711 -10.172 1 97.12 225 THR B C 1
ATOM 3948 O O . THR B 1 225 ? -18.344 -10.594 -9.961 1 97.12 225 THR B O 1
ATOM 3951 N N . LYS B 1 226 ? -18.062 -12.789 -10.336 1 96.56 226 LYS B N 1
ATOM 3952 C CA . LYS B 1 226 ? -16.594 -12.758 -10.258 1 96.56 226 LYS B CA 1
ATOM 3953 C C . LYS B 1 226 ? -16.031 -11.75 -11.258 1 96.56 226 LYS B C 1
ATOM 3955 O O . LYS B 1 226 ? -15.234 -10.883 -10.883 1 96.56 226 LYS B O 1
ATOM 3960 N N . GLN B 1 227 ? -16.438 -11.875 -12.438 1 96.44 227 GLN B N 1
ATOM 3961 C CA . GLN B 1 227 ? -15.875 -11.055 -13.5 1 96.44 227 GLN B CA 1
ATOM 3962 C C . GLN B 1 227 ? -16.25 -9.586 -13.32 1 96.44 227 GLN B C 1
ATOM 3964 O O . GLN B 1 227 ? -15.422 -8.695 -13.523 1 96.44 227 GLN B O 1
ATOM 3969 N N . MET B 1 228 ? -17.531 -9.281 -12.852 1 96.06 228 MET B N 1
ATOM 3970 C CA . MET B 1 228 ? -17.969 -7.914 -12.609 1 96.06 228 MET B CA 1
ATOM 3971 C C . MET B 1 228 ? -17.125 -7.258 -11.516 1 96.06 228 MET B C 1
ATOM 3973 O O . MET B 1 228 ? -16.719 -6.105 -11.648 1 96.06 228 MET B O 1
ATOM 3977 N N . ILE B 1 229 ? -16.844 -8.008 -10.562 1 95.81 229 ILE B N 1
ATOM 3978 C CA . ILE B 1 229 ? -16.125 -7.488 -9.406 1 95.81 229 ILE B CA 1
ATOM 3979 C C . ILE B 1 229 ? -14.648 -7.305 -9.75 1 95.81 229 ILE B C 1
ATOM 3981 O O . ILE B 1 229 ? -14.016 -6.336 -9.32 1 95.81 229 ILE B O 1
ATOM 3985 N N . ARG B 1 230 ? -14.078 -8.188 -10.555 1 97.31 230 ARG B N 1
ATOM 3986 C CA . ARG B 1 230 ? -12.633 -8.242 -10.758 1 97.31 230 ARG B CA 1
ATOM 3987 C C . ARG B 1 230 ? -12.227 -7.438 -11.984 1 97.31 230 ARG B C 1
ATOM 3989 O O . ARG B 1 230 ? -11.062 -7.055 -12.125 1 97.31 230 ARG B O 1
ATOM 3996 N N . GLU B 1 231 ? -13.148 -7.102 -12.852 1 95.81 231 GLU B N 1
ATOM 3997 C CA . GLU B 1 231 ? -12.859 -6.43 -14.117 1 95.81 231 GLU B CA 1
ATOM 3998 C C . GLU B 1 231 ? -12.195 -5.078 -13.883 1 95.81 231 GLU B C 1
ATOM 4000 O O . GLU B 1 231 ? -11.242 -4.719 -14.578 1 95.81 231 GLU B O 1
ATOM 4005 N N . PRO B 1 232 ? -12.617 -4.277 -12.906 1 93.19 232 PRO B N 1
ATOM 4006 C CA . PRO B 1 232 ? -11.945 -2.994 -12.695 1 93.19 232 PRO B CA 1
ATOM 4007 C C . PRO B 1 232 ? -10.461 -3.15 -12.398 1 93.19 232 PRO B C 1
ATOM 4009 O O . PRO B 1 232 ? -9.648 -2.318 -12.82 1 93.19 232 PRO B O 1
ATOM 4012 N N . VAL B 1 233 ? -10.07 -4.129 -11.711 1 94.5 233 VAL B N 1
ATOM 4013 C CA . VAL B 1 233 ? -8.656 -4.383 -11.43 1 94.5 233 VAL B CA 1
ATOM 4014 C C . VAL B 1 233 ? -7.938 -4.766 -12.719 1 94.5 233 VAL B C 1
ATOM 4016 O O . VAL B 1 233 ? -6.848 -4.258 -13 1 94.5 233 VAL B O 1
ATOM 4019 N N . VAL B 1 234 ? -8.539 -5.625 -13.484 1 96.31 234 VAL B N 1
ATOM 4020 C CA . VAL B 1 234 ? -7.949 -6.074 -14.734 1 96.31 234 VAL B CA 1
ATOM 4021 C C . VAL B 1 234 ? -7.777 -4.887 -15.68 1 96.31 234 VAL B C 1
ATOM 4023 O O . VAL B 1 234 ? -6.797 -4.816 -16.422 1 96.31 234 VAL B O 1
ATOM 4026 N N . MET B 1 235 ? -8.641 -3.926 -15.586 1 93.38 235 MET B N 1
ATOM 4027 C CA . MET B 1 235 ? -8.617 -2.758 -16.453 1 93.38 235 MET B CA 1
ATOM 4028 C C . MET B 1 235 ? -7.395 -1.891 -16.172 1 93.38 235 MET B C 1
ATOM 4030 O O . MET B 1 235 ? -6.902 -1.185 -17.047 1 93.38 235 MET B O 1
ATOM 4034 N N . THR B 1 236 ? -6.906 -1.979 -14.938 1 91.19 236 THR B N 1
ATOM 4035 C CA . THR B 1 236 ? -5.699 -1.227 -14.617 1 91.19 236 THR B CA 1
ATOM 4036 C C . THR B 1 236 ? -4.52 -1.702 -15.461 1 91.19 236 THR B C 1
ATOM 4038 O O . THR B 1 236 ? -3.617 -0.923 -15.773 1 91.19 236 THR B O 1
ATOM 4041 N N . LEU B 1 237 ? -4.477 -2.922 -15.805 1 91.75 237 LEU B N 1
ATOM 4042 C CA . LEU B 1 237 ? -3.473 -3.467 -16.703 1 91.75 237 LEU B CA 1
ATOM 4043 C C . LEU B 1 237 ? -3.902 -3.293 -18.156 1 91.75 237 LEU B C 1
ATOM 4045 O O . LEU B 1 237 ? -3.102 -2.881 -19 1 91.75 237 LEU B O 1
ATOM 4049 N N . GLN B 1 238 ? -5.109 -3.551 -18.453 1 90.94 238 GLN B N 1
ATOM 4050 C CA . GLN B 1 238 ? -5.605 -3.594 -19.828 1 90.94 238 GLN B CA 1
ATOM 4051 C C . GLN B 1 238 ? -5.617 -2.201 -20.453 1 90.94 238 GLN B C 1
ATOM 4053 O O . GLN B 1 238 ? -5.625 -2.064 -21.672 1 90.94 238 GLN B O 1
ATOM 4058 N N . ALA B 1 239 ? -5.641 -1.168 -19.594 1 88.5 239 ALA B N 1
ATOM 4059 C CA . ALA B 1 239 ? -5.559 0.194 -20.125 1 88.5 239 ALA B CA 1
ATOM 4060 C C . ALA B 1 239 ? -4.281 0.396 -20.938 1 88.5 239 ALA B C 1
ATOM 4062 O O . ALA B 1 239 ? -4.277 1.128 -21.922 1 88.5 239 ALA B O 1
ATOM 4063 N N . SER B 1 240 ? -3.156 -0.316 -20.562 1 92.81 240 SER B N 1
ATOM 4064 C CA . SER B 1 240 ? -1.909 -0.254 -21.312 1 92.81 240 SER B CA 1
ATOM 4065 C C . SER B 1 240 ? -0.963 -1.382 -20.906 1 92.81 240 SER B C 1
ATOM 4067 O O . SER B 1 240 ? 0.056 -1.143 -20.266 1 92.81 240 SER B O 1
ATOM 4069 N N . PRO B 1 241 ? -1.212 -2.574 -21.422 1 94.62 241 PRO B N 1
ATOM 4070 C CA . PRO B 1 241 ? -0.296 -3.678 -21.109 1 94.62 241 PRO B CA 1
ATOM 4071 C C . PRO B 1 241 ? 1.139 -3.389 -21.547 1 94.62 241 PRO B C 1
ATOM 4073 O O . PRO B 1 241 ? 2.086 -3.729 -20.844 1 94.62 241 PRO B O 1
ATOM 4076 N N . GLU B 1 242 ? 1.219 -2.787 -22.719 1 95.88 242 GLU B N 1
ATOM 4077 C CA . GLU B 1 242 ? 2.547 -2.42 -23.203 1 95.88 242 GLU B CA 1
ATOM 4078 C C . GLU B 1 242 ? 3.172 -1.335 -22.328 1 95.88 242 GLU B C 1
ATOM 4080 O O . GLU B 1 242 ? 4.383 -1.33 -22.109 1 95.88 242 GLU B O 1
ATOM 4085 N N . GLY B 1 243 ? 2.357 -0.342 -21.875 1 95.94 243 GLY B N 1
ATOM 4086 C CA . GLY B 1 243 ? 2.848 0.655 -20.938 1 95.94 243 GLY B CA 1
ATOM 4087 C C . GLY B 1 243 ? 3.389 0.052 -19.656 1 95.94 243 GLY B C 1
ATOM 4088 O O . GLY B 1 243 ? 4.434 0.475 -19.156 1 95.94 243 GLY B O 1
ATOM 4089 N N . ASP B 1 244 ? 2.695 -0.901 -19.141 1 96.69 244 ASP B N 1
ATOM 4090 C CA . ASP B 1 244 ? 3.17 -1.639 -17.984 1 96.69 244 ASP B CA 1
ATOM 4091 C C . ASP B 1 244 ? 4.512 -2.311 -18.266 1 96.69 244 ASP B C 1
ATOM 4093 O O . ASP B 1 244 ? 5.441 -2.213 -17.453 1 96.69 244 ASP B O 1
ATOM 4097 N N . THR B 1 245 ? 4.594 -3.016 -19.422 1 97.81 245 THR B N 1
ATOM 4098 C CA . THR B 1 245 ? 5.82 -3.693 -19.812 1 97.81 245 THR B CA 1
ATOM 4099 C C . THR B 1 245 ? 6.977 -2.703 -19.922 1 97.81 245 THR B C 1
ATOM 4101 O O . THR B 1 245 ? 8.07 -2.951 -19.406 1 97.81 245 THR B O 1
ATOM 4104 N N . GLN B 1 246 ? 6.73 -1.592 -20.578 1 97.38 246 GLN B N 1
ATOM 4105 C CA . GLN B 1 246 ? 7.758 -0.571 -20.766 1 97.38 246 GLN B CA 1
ATOM 4106 C C . GLN B 1 246 ? 8.219 -0.005 -19.422 1 97.38 246 GLN B C 1
ATOM 4108 O O . GLN B 1 246 ? 9.422 0.172 -19.203 1 97.38 246 GLN B O 1
ATOM 4113 N N . SER B 1 247 ? 7.281 0.263 -18.578 1 95.94 247 SER B N 1
ATOM 4114 C CA . SER B 1 247 ? 7.598 0.813 -17.266 1 95.94 247 SER B CA 1
ATOM 4115 C C . SER B 1 247 ? 8.438 -0.162 -16.438 1 95.94 247 SER B C 1
ATOM 4117 O O . SER B 1 247 ? 9.445 0.224 -15.844 1 95.94 247 SER B O 1
ATOM 4119 N N . MET B 1 248 ? 8.047 -1.398 -16.422 1 96.81 248 MET B N 1
ATOM 4120 C CA . MET B 1 248 ? 8.773 -2.412 -15.664 1 96.81 248 MET B CA 1
ATOM 4121 C C . MET B 1 248 ? 10.164 -2.633 -16.234 1 96.81 248 MET B C 1
ATOM 4123 O O . MET B 1 248 ? 11.141 -2.744 -15.492 1 96.81 248 MET B O 1
ATOM 4127 N N . TYR B 1 249 ? 10.234 -2.645 -17.547 1 97.75 249 TYR B N 1
ATOM 4128 C CA . TYR B 1 249 ? 11.531 -2.828 -18.172 1 97.75 249 TYR B CA 1
ATOM 4129 C C . TYR B 1 249 ? 12.461 -1.656 -17.875 1 97.75 249 TYR B C 1
ATOM 4131 O O . TYR B 1 249 ? 13.648 -1.85 -17.609 1 97.75 249 TYR B O 1
ATOM 4139 N N . SER B 1 250 ? 11.914 -0.446 -18.031 1 96.88 250 SER B N 1
ATOM 4140 C CA . SER B 1 250 ? 12.703 0.744 -17.734 1 96.88 250 SER B CA 1
ATOM 4141 C C . SER B 1 250 ? 13.281 0.692 -16.328 1 96.88 250 SER B C 1
ATOM 4143 O O . SER B 1 250 ? 14.398 1.146 -16.094 1 96.88 250 SER B O 1
ATOM 4145 N N . TYR B 1 251 ? 12.531 0.133 -15.461 1 96.19 251 TYR B N 1
ATOM 4146 C CA . TYR B 1 251 ? 13 0.012 -14.086 1 96.19 251 TYR B CA 1
ATOM 4147 C C . TYR B 1 251 ? 14.055 -1.082 -13.961 1 96.19 251 TYR B C 1
ATOM 4149 O O . TYR B 1 251 ? 15.156 -0.835 -13.477 1 96.19 251 TYR B O 1
ATOM 4157 N N . ILE B 1 252 ? 13.781 -2.291 -14.398 1 96.38 252 ILE B N 1
ATOM 4158 C CA . ILE B 1 252 ? 14.602 -3.473 -14.156 1 96.38 252 ILE B CA 1
ATOM 4159 C C . ILE B 1 252 ? 15.93 -3.344 -14.891 1 96.38 252 ILE B C 1
ATOM 4161 O O . ILE B 1 252 ? 16.938 -3.895 -14.453 1 96.38 252 ILE B O 1
ATOM 4165 N N . SER B 1 253 ? 15.953 -2.549 -15.922 1 96.56 253 SER B N 1
ATOM 4166 C CA . SER B 1 253 ? 17.141 -2.445 -16.766 1 96.56 253 SER B CA 1
ATOM 4167 C C . SER B 1 253 ? 18.141 -1.463 -16.172 1 96.56 253 SER B C 1
ATOM 4169 O O . SER B 1 253 ? 19.266 -1.324 -16.688 1 96.56 253 SER B O 1
ATOM 4171 N N . GLN B 1 254 ? 17.766 -0.754 -15.109 1 95.5 254 GLN B N 1
ATOM 4172 C CA . GLN B 1 254 ? 18.703 0.141 -14.453 1 95.5 254 GLN B CA 1
ATOM 4173 C C . GLN B 1 254 ? 19.922 -0.627 -13.922 1 95.5 254 GLN B C 1
ATOM 4175 O O . GLN B 1 254 ? 19.781 -1.744 -13.422 1 95.5 254 GLN B O 1
ATOM 4180 N N . ASP B 1 255 ? 21.125 0.022 -13.977 1 95.62 255 ASP B N 1
ATOM 4181 C CA . ASP B 1 255 ? 22.391 -0.626 -13.602 1 95.62 255 ASP B CA 1
ATOM 4182 C C . ASP B 1 255 ? 22.328 -1.136 -12.164 1 95.62 255 ASP B C 1
ATOM 4184 O O . ASP B 1 255 ? 22.719 -2.273 -11.883 1 95.62 255 ASP B O 1
ATOM 4188 N N . VAL B 1 256 ? 21.797 -0.317 -11.32 1 93.62 256 VAL B N 1
ATOM 4189 C CA . VAL B 1 256 ? 21.797 -0.664 -9.898 1 93.62 256 VAL B CA 1
ATOM 4190 C C . VAL B 1 256 ? 20.922 -1.896 -9.68 1 93.62 256 VAL B C 1
ATOM 4192 O O . VAL B 1 256 ? 21.234 -2.748 -8.844 1 93.62 256 VAL B O 1
ATOM 4195 N N . VAL B 1 257 ? 19.812 -2.023 -10.367 1 94.81 257 VAL B N 1
ATOM 4196 C CA . VAL B 1 257 ? 18.906 -3.162 -10.242 1 94.81 257 VAL B CA 1
ATOM 4197 C C . VAL B 1 257 ? 19.562 -4.41 -10.836 1 94.81 257 VAL B C 1
ATOM 4199 O O . VAL B 1 257 ? 19.547 -5.477 -10.219 1 94.81 257 VAL B O 1
ATOM 4202 N N . GLN B 1 258 ? 20.141 -4.258 -11.992 1 95.69 258 GLN B N 1
ATOM 4203 C CA . GLN B 1 258 ? 20.812 -5.379 -12.648 1 95.69 258 GLN B CA 1
ATOM 4204 C C . GLN B 1 258 ? 21.969 -5.91 -11.812 1 95.69 258 GLN B C 1
ATOM 4206 O O . GLN B 1 258 ? 22.188 -7.121 -11.75 1 95.69 258 GLN B O 1
ATOM 4211 N N . GLU B 1 259 ? 22.672 -5.035 -11.133 1 94.56 259 GLU B N 1
ATOM 4212 C CA . GLU B 1 259 ? 23.734 -5.449 -10.234 1 94.56 259 GLU B CA 1
ATOM 4213 C C . GLU B 1 259 ? 23.188 -6.262 -9.062 1 94.56 259 GLU B C 1
ATOM 4215 O O . GLU B 1 259 ? 23.781 -7.266 -8.664 1 94.56 259 GLU B O 1
ATOM 4220 N N . THR B 1 260 ? 22.109 -5.781 -8.562 1 91.62 260 THR B N 1
ATOM 4221 C CA . THR B 1 260 ? 21.453 -6.508 -7.48 1 91.62 260 THR B CA 1
ATOM 4222 C C . THR B 1 260 ? 21.016 -7.898 -7.945 1 91.62 260 THR B C 1
ATOM 4224 O O . THR B 1 260 ? 21.234 -8.891 -7.246 1 91.62 260 THR B O 1
ATOM 4227 N N . LEU B 1 261 ? 20.422 -7.984 -9.117 1 92.88 261 LEU B N 1
ATOM 4228 C CA . LEU B 1 261 ? 19.984 -9.258 -9.672 1 92.88 261 LEU B CA 1
ATOM 4229 C C . LEU B 1 261 ? 21.172 -10.188 -9.898 1 92.88 261 LEU B C 1
ATOM 4231 O O . LEU B 1 261 ? 21.078 -11.398 -9.672 1 92.88 261 LEU B O 1
ATOM 4235 N N . GLU B 1 262 ? 22.219 -9.586 -10.289 1 93.69 262 GLU B N 1
ATOM 4236 C CA . GLU B 1 262 ? 23.438 -10.375 -10.461 1 93.69 262 GLU B CA 1
ATOM 4237 C C . GLU B 1 262 ? 23.875 -11.016 -9.148 1 93.69 262 GLU B C 1
ATOM 4239 O O . GLU B 1 262 ? 24.297 -12.18 -9.125 1 93.69 262 GLU B O 1
ATOM 4244 N N . GLY B 1 263 ? 23.781 -10.242 -8.148 1 91.56 263 GLY B N 1
ATOM 4245 C CA . GLY B 1 263 ? 24.109 -10.758 -6.828 1 91.56 263 GLY B CA 1
ATOM 4246 C C . GLY B 1 263 ? 23.203 -11.898 -6.398 1 91.56 263 GLY B C 1
ATOM 4247 O O . GLY B 1 263 ? 23.672 -12.891 -5.832 1 91.56 263 GLY B O 1
ATOM 4248 N N . VAL B 1 264 ? 21.969 -11.758 -6.66 1 89.19 264 VAL B N 1
ATOM 4249 C CA . VAL B 1 264 ? 20.984 -12.781 -6.324 1 89.19 264 VAL B CA 1
ATOM 4250 C C . VAL B 1 264 ? 21.297 -14.07 -7.078 1 89.19 264 VAL B C 1
ATOM 4252 O O . VAL B 1 264 ? 21.266 -15.164 -6.5 1 89.19 264 VAL B O 1
ATOM 4255 N N . LEU B 1 265 ? 21.625 -13.992 -8.312 1 90.75 265 LEU B N 1
ATOM 4256 C CA . LEU B 1 265 ? 21.938 -15.148 -9.148 1 90.75 265 LEU B CA 1
ATOM 4257 C C . LEU B 1 265 ? 23.203 -15.852 -8.664 1 90.75 265 LEU B C 1
ATOM 4259 O O . LEU B 1 265 ? 23.266 -17.078 -8.664 1 90.75 265 LEU B O 1
ATOM 4263 N N . LYS B 1 266 ? 24.109 -15.047 -8.234 1 90 266 LYS B N 1
ATOM 4264 C CA . LYS B 1 266 ? 25.359 -15.609 -7.719 1 90 266 LYS B CA 1
ATOM 4265 C C . LYS B 1 266 ? 25.109 -16.391 -6.434 1 90 266 LYS B C 1
ATOM 4267 O O . LYS B 1 266 ? 25.703 -17.453 -6.227 1 90 266 LYS B O 1
ATOM 4272 N N . LYS B 1 267 ? 24.219 -15.836 -5.676 1 83.62 267 LYS B N 1
ATOM 4273 C CA . LYS B 1 267 ? 23.906 -16.516 -4.426 1 83.62 267 LYS B CA 1
ATOM 4274 C C . LYS B 1 267 ? 23.188 -17.844 -4.684 1 83.62 267 LYS B C 1
ATOM 4276 O O . LYS B 1 267 ? 23.438 -18.828 -3.998 1 83.62 267 LYS B O 1
ATOM 4281 N N . PHE B 1 268 ? 22.297 -17.859 -5.594 1 75.25 268 PHE B N 1
ATOM 4282 C CA . PHE B 1 268 ? 21.547 -19.062 -5.945 1 75.25 268 PHE B CA 1
ATOM 4283 C C . PHE B 1 268 ? 22.484 -20.109 -6.539 1 75.25 268 PHE B C 1
ATOM 4285 O O . PHE B 1 268 ? 22.328 -21.312 -6.266 1 75.25 268 PHE B O 1
ATOM 4292 N N . LYS B 1 269 ? 23.406 -19.703 -7.352 1 72.44 269 LYS B N 1
ATOM 4293 C CA . LYS B 1 269 ? 24.375 -20.625 -7.953 1 72.44 269 LYS B CA 1
ATOM 4294 C C . LYS B 1 269 ? 25.281 -21.234 -6.895 1 72.44 269 LYS B C 1
ATOM 4296 O O . LYS B 1 269 ? 25.609 -22.422 -6.969 1 72.44 269 LYS B O 1
ATOM 4301 N N . MET B 1 270 ? 25.516 -20.438 -5.996 1 68.31 270 MET B N 1
ATOM 4302 C CA . MET B 1 270 ? 26.375 -20.922 -4.922 1 68.31 270 MET B CA 1
ATOM 4303 C C . MET B 1 270 ? 25.641 -21.953 -4.066 1 68.31 270 MET B C 1
ATOM 4305 O O . MET B 1 270 ? 26.234 -22.953 -3.658 1 68.31 270 MET B O 1
ATOM 4309 N N . LEU B 1 271 ? 24.391 -21.672 -3.871 1 61.72 271 LEU B N 1
ATOM 4310 C CA . LEU B 1 271 ? 23.609 -22.594 -3.072 1 61.72 271 LEU B CA 1
ATOM 4311 C C . LEU B 1 271 ? 23.391 -23.906 -3.82 1 61.72 271 LEU B C 1
ATOM 4313 O O . LEU B 1 271 ? 23.438 -24.984 -3.219 1 61.72 271 LEU B O 1
ATOM 4317 N N . ASP B 1 272 ? 23.109 -23.844 -5.066 1 57.97 272 ASP B N 1
ATOM 4318 C CA . ASP B 1 272 ? 22.953 -25.031 -5.891 1 57.97 272 ASP B CA 1
ATOM 4319 C C . ASP B 1 272 ? 24.25 -25.828 -5.953 1 57.97 272 ASP B C 1
ATOM 4321 O O . ASP B 1 272 ? 24.234 -27.062 -5.914 1 57.97 272 ASP B O 1
ATOM 4325 N N . ALA B 1 273 ? 25.344 -25.109 -5.996 1 60.53 273 ALA B N 1
ATOM 4326 C CA . ALA B 1 273 ? 26.656 -25.75 -6.027 1 60.53 273 ALA B CA 1
ATOM 4327 C C . ALA B 1 273 ? 26.969 -26.438 -4.699 1 60.53 273 ALA B C 1
ATOM 4329 O O . ALA B 1 273 ? 27.531 -27.547 -4.68 1 60.53 273 ALA B O 1
ATOM 4330 N N . SER B 1 274 ? 26.594 -25.672 -3.68 1 57.75 274 SER B N 1
ATOM 4331 C CA . SER B 1 274 ? 26.844 -26.234 -2.354 1 57.75 274 SER B CA 1
ATOM 4332 C C . SER B 1 274 ? 25.953 -27.438 -2.08 1 57.75 274 SER B C 1
ATOM 4334 O O . SER B 1 274 ? 26.359 -28.359 -1.369 1 57.75 274 SER B O 1
ATOM 4336 N N . ALA B 1 275 ? 24.734 -27.484 -2.633 1 49.56 275 ALA B N 1
ATOM 4337 C CA . ALA B 1 275 ? 23.812 -28.594 -2.469 1 49.56 275 ALA B CA 1
ATOM 4338 C C . ALA B 1 275 ? 24.25 -29.797 -3.277 1 49.56 275 ALA B C 1
ATOM 4340 O O . ALA B 1 275 ? 23.984 -30.938 -2.893 1 49.56 275 ALA B O 1
ATOM 4341 N N . LYS B 1 276 ? 24.875 -29.672 -4.406 1 51.06 276 LYS B N 1
ATOM 4342 C CA . LYS B 1 276 ? 25.406 -30.75 -5.227 1 51.06 276 LYS B CA 1
ATOM 4343 C C . LYS B 1 276 ? 26.703 -31.297 -4.641 1 51.06 276 LYS B C 1
ATOM 4345 O O . LYS B 1 276 ? 27.203 -32.344 -5.074 1 51.06 276 LYS B O 1
ATOM 4350 N N . LYS B 1 277 ? 27.297 -30.656 -3.6 1 49.38 277 LYS B N 1
ATOM 4351 C CA . LYS B 1 277 ? 28.453 -31.25 -2.936 1 49.38 277 LYS B CA 1
ATOM 4352 C C . LYS B 1 277 ? 28.031 -32.031 -1.694 1 49.38 277 LYS B C 1
ATOM 4354 O O . LYS B 1 277 ? 27.281 -31.516 -0.853 1 49.38 277 LYS B O 1
#

Sequence (554 aa):
MESTSRLSGISNGTQRHVTVEKDKVLKDVAVISLNRSPSNLLNRKLLRELIAIIDDIEANKSYRGAILTSSVTSVFSSGLDVVELHQKSFDQFRDFWSSLQDLWVRLYLSRLVTIAAINGTAVAGGCLLAMSCDYRIMAKGPYSIGLPENVIGLVNSVWVYEMFARLVGHRQAEMSLQLGTEYTLKEAAEIKLVDEVVHPKKLMEATREEMSKWLRIPDVSRVRTKQMIREPVVMTLQASPEGDTQSMYSYISQDVVQETLEGVLKKFKMLDASAKKMESTSRLSGISNGTQRHVTVEKDKVLKDVAVISLNRSPSNLLNRKLLRELIAIIDDIEANKSYRGAILTSSVTSVFSSGLDVVELHQKSFDQFRDFWSSLQDLWVRLYLSRLVTIAAINGTAVAGGCLLAMSCDYRIMAKGPYSIGLPENVIGLVNSVWVYEMFARLVGHRQAEMSLQLGTEYTLKEAAEIKLVDEVVHPKKLMEATREEMSKWLRIPDVSRVRTKQMIREPVVMTLQASPEGDTQSMYSYISQDVVQETLEGVLKKFKMLDASAKK

Radius of gyration: 26.93 Å; Cα contacts (8 Å, |Δi|>4): 957; chains: 2; bounding box: 62×80×62 Å

Foldseek 3Di:
DPPPDPLDDPPDPDDQQKHKDADPPHRQEIEIAGEDPDASADWLRNLVSLLVVLVVSLVDPSHQAYEYAYPHAQHRHPEHDLVQLAPDDLVSVLSGLVSLLSSLVCLLLRLHQYEYLYRHAQEYRRLSNRLSHPAYEYEDDAYWYAYQQVVLPAADFVLSLVSVCVQQNNVVSVVCRNRSDIDDPVRCCVSRSHVYYDHSVCRVVVVVVVSVVLPVDPSVVSSVVSCVVCVVSSVVCVVPVPVRSVVRSVRSVDPVNSVSSVVVVVVVVVVVVVVVD/DPPPDPLDDPPDPDDQQKHWDADPPHRQEIEIAGEDPDASADWLRNLVSLLVVLVVSLVDPSHQAYEYAYPHAQHRHPEHDLVQLAPDDLVSVLSGLVSLLSSLVCLLLRLHQYEYLYRHAQEYRRLSNRLSHPAYEYEDDAYWYAYQQVVLPAADFPLSLVSVCVQQNNVVSVVCRNRSDIDDPVRCCVSRSHVYYDHSVCRVVVVVVVSVVLVVDPSVVSSVVSCVVCVVSSCVCVVCVPVRSVVRSVRSVDPVNSVSSVVVVVVVVVVVVVVVD

pLDDT: mean 92.38, std 15.04, range [26.41, 98.94]